Protein 4V00 (pdb70)

Nearest PDB structures (foldseek):
  4v3j-assembly1_A  TM=1.001E+00  e=3.250E-49  Ornithorhynchus anatinus
  4v3j-assembly1_A  TM=1.002E+00  e=3.948E-49  Ornithorhynchus anatinus

Organism: Ornithorhynchus anatinus (NCBI:txid9258)

InterPro domains:
  IPR008499 Leg1 [PF05612] (30-341)
  IPR008499 Leg1 [PTHR18820] (1-346)

Solvent-accessible surface area: 29065 Å² total; per-residue (Å²): 142,128,4,83,22,20,80,3,110,47,81,4,27,0,24,51,31,118,95,6,8,32,67,18,136,121,28,120,38,78,134,94,30,10,85,1,54,0,19,32,0,50,32,0,0,3,1,5,18,2,0,3,79,21,1,84,125,24,0,73,108,103,31,107,93,10,24,12,0,3,8,2,6,15,0,3,21,5,3,0,0,26,22,10,32,1,3,10,7,43,43,65,152,61,66,20,19,58,101,147,28,73,66,42,30,2,2,27,53,0,6,0,0,7,0,9,1,5,1,0,1,0,0,3,0,0,0,36,92,17,23,15,41,42,147,38,138,70,86,8,69,7,38,151,29,196,85,82,153,25,14,2,2,7,30,27,132,75,0,77,80,62,19,63,84,0,3,49,15,0,42,66,1,0,85,27,0,57,35,8,115,171,80,66,105,98,18,73,66,62,98,0,8,91,37,0,20,118,0,6,21,22,0,0,80,56,2,72,80,61,1,126,82,27,12,165,54,13,64,106,41,0,50,42,5,0,71,9,11,4,17,0,16,11,1,9,7,22,1,10,4,40,11,34,14,111,30,6,31,76,28,2,40,4,2,0,60,39,61,12,131,176,62,13,108,29,22,49,2,99,73,9,78,50,85,36,3,1,0,12,52,2,2,80,10,1,60,40,0,32,61,71,24,72,20,55,0,12,80,72,1,88,86,51,6,131,43,88,101,10,20,102,91,0,54,85,16,0,60,91,0,3,43,3,11,21,29,114,4,63,78,32,0,44,155,40,58,8,83,58,34,137,161,136,134,12,83,21,17,81,3,104,48,82,5,23,0,27,50,29,109,95,6,9,33,64,18,126,112,29,116,39,76,139,92,31,10,83,2,52,0,20,31,0,50,33,0,0,4,1,4,18,2,0,3,70,21,1,77,136,26,0,67,111,106,29,107,96,8,22,13,0,3,9,2,7,15,0,3,21,4,4,0,0,26,29,11,33,0,3,12,6,49,43,66,151,58,66,19,20,57,100,147,28,71,69,41,30,2,2,28,50,0,6,0,0,7,0,8,2,5,1,0,1,0,0,2,1,0,0,36,88,18,24,15,41,43,153,40,136,79,85,9,58,3,36,124,26,197,86,82,155,25,13,2,2,12,35,27,131,73,0,73,81,57,19,64,86,0,2,48,15,0,42,69,0,0,84,24,0,48,40,10,85,170,81,61,108,103,23,70,67,62,96,0,8,86,38,0,25,124,0,7,20,22,0,0,82,57,2,74,81,59,0,128,86,27,12,149,54,14,63,101,45,1,37,40,4,0,72,9,15,4,20,0,9,11,1,13,7,22,0,10,4,45,10,34,15,109,31,6,32,76,26,2,35,4,3,0,65,44,60,11,128,160,58,10,121,31,24,51,2,96,78,7,76,46,83,31,2,1,0,12,53,2,2,83,21,1,58,51,5,33,63,70,24,73,20,69,5,13,87,75,0,88,81,46,7,133,42,88,102,21,20,101,92,0,53,83,11,0,58,86,1,4,42,3,12,23,38,111,8,80,66,28,1,45,154,34,33,3,103,58,26,98,100,201,136

Structure (mmCIF, N/CA/C/O backbone):
data_4V00
#
_entry.id   4V00
#
_cell.length_a   57.152
_cell.length_b   59.721
_cell.length_c   63.074
_cell.angle_alpha   80.15
_cell.angle_beta   82.98
_cell.angle_gamma   89.27
#
_symmetry.space_group_name_H-M   'P 1'
#
loop_
_entity.id
_entity.type
_entity.pdbx_description
1 polymer 'MONOTREME LACTATING PROTEIN'
2 non-polymer 2-acetamido-2-deoxy-beta-D-glucopyranose
3 non-polymer GLYCEROL
4 water water
#
loop_
_atom_site.group_PDB
_atom_site.id
_atom_site.type_symbol
_atom_site.label_atom_id
_atom_site.label_alt_id
_atom_site.label_comp_id
_atom_site.label_asym_id
_atom_site.label_entity_id
_atom_site.label_seq_id
_atom_site.pdbx_PDB_ins_code
_atom_site.Cartn_x
_atom_site.Cartn_y
_atom_site.Cartn_z
_atom_site.occupancy
_atom_site.B_iso_or_equiv
_atom_site.auth_seq_id
_atom_site.auth_comp_id
_atom_site.auth_asym_id
_atom_site.auth_atom_id
_atom_site.pdbx_PDB_model_num
ATOM 1 N N . HIS A 1 18 ? -21.247 -28.180 -14.303 1.00 56.85 18 HIS A N 1
ATOM 2 C CA . HIS A 1 18 ? -21.917 -27.035 -14.987 1.00 52.46 18 HIS A CA 1
ATOM 3 C C . HIS A 1 18 ? -23.287 -26.759 -14.355 1.00 47.64 18 HIS A C 1
ATOM 4 O O . HIS A 1 18 ? -24.136 -27.644 -14.297 1.00 46.76 18 HIS A O 1
ATOM 6 N N . VAL A 1 19 ? -23.487 -25.539 -13.856 1.00 41.64 19 VAL A N 1
ATOM 7 C CA . VAL A 1 19 ? -24.794 -25.108 -13.340 1.00 37.91 19 VAL A CA 1
ATOM 8 C C . VAL A 1 19 ? -25.109 -23.707 -13.866 1.00 29.25 19 VAL A C 1
ATOM 9 O O . VAL A 1 19 ? -24.211 -22.935 -14.169 1.00 29.21 19 VAL A O 1
ATOM 13 N N . ALA A 1 20 ? -26.390 -23.390 -13.982 1.00 25.67 20 ALA A N 1
ATOM 14 C CA . ALA A 1 20 ? -26.816 -22.087 -14.481 1.00 22.20 20 ALA A CA 1
ATOM 15 C C . ALA A 1 20 ? -26.478 -20.978 -13.492 1.00 21.50 20 ALA A C 1
ATOM 16 O O . ALA A 1 20 ? -26.756 -21.124 -12.310 1.00 21.26 20 ALA A O 1
ATOM 18 N N . HIS A 1 21 ? -25.863 -19.893 -13.964 1.00 20.37 21 HIS A N 1
ATOM 19 C CA . HIS A 1 21 ? -25.664 -18.697 -13.135 1.00 20.87 21 HIS A CA 1
ATOM 20 C C . HIS A 1 21 ? -26.936 -17.835 -13.216 1.00 19.66 21 HIS A C 1
ATOM 21 O O . HIS A 1 21 ? -27.467 -17.638 -14.290 1.00 17.57 21 HIS A O 1
ATOM 28 N N . PRO A 1 22 ? -27.422 -17.321 -12.071 1.00 20.19 22 PRO A N 1
ATOM 29 C CA . PRO A 1 22 ? -28.713 -16.611 -12.053 1.00 20.74 22 PRO A CA 1
ATOM 30 C C . PRO A 1 22 ? -28.858 -15.443 -13.019 1.00 20.86 22 PRO A C 1
ATOM 31 O O . PRO A 1 22 ? -29.941 -15.268 -13.567 1.00 22.06 22 PRO A O 1
ATOM 35 N N . SER A 1 23 ? -27.800 -14.655 -13.218 1.00 20.98 23 SER A N 1
ATOM 36 C CA . SER A 1 23 ? -27.827 -13.550 -14.185 1.00 25.59 23 SER A CA 1
ATOM 37 C C . SER A 1 23 ? -26.912 -13.702 -15.408 1.00 24.60 23 SER A C 1
ATOM 38 O O . SER A 1 23 ? -27.146 -13.059 -16.423 1.00 26.49 23 SER A O 1
ATOM 41 N N . LEU A 1 24 ? -25.905 -14.565 -15.328 1.00 24.41 24 LEU A N 1
ATOM 42 C CA . LEU A 1 24 ? -24.969 -14.739 -16.451 1.00 24.52 24 LEU A CA 1
ATOM 43 C C . LEU A 1 24 ? -25.294 -15.977 -17.306 1.00 20.16 24 LEU A C 1
ATOM 44 O O . LEU A 1 24 ? -24.698 -16.165 -18.374 1.00 18.25 24 LEU A O 1
ATOM 49 N N . GLY A 1 25 ? -26.235 -16.794 -16.847 1.00 17.20 25 GLY A N 1
ATOM 50 C CA . GLY A 1 25 ? -26.629 -18.024 -17.544 1.00 17.64 25 GLY A CA 1
ATOM 51 C C . GLY A 1 25 ? -25.473 -18.985 -17.771 1.00 17.51 25 GLY A C 1
ATOM 52 O O . GLY A 1 25 ? -24.906 -19.534 -16.816 1.00 17.10 25 GLY A O 1
ATOM 53 N N . ARG A 1 26 ? -25.115 -19.212 -19.032 1.00 17.34 26 ARG A N 1
ATOM 54 C CA . ARG A 1 26 ? -23.952 -20.063 -19.326 1.00 18.72 26 ARG A CA 1
ATOM 55 C C . ARG A 1 26 ? -22.627 -19.368 -19.002 1.00 19.88 26 ARG A C 1
ATOM 56 O O . ARG A 1 26 ? -21.585 -20.029 -18.968 1.00 21.16 26 ARG A O 1
ATOM 64 N N . GLY A 1 27 ? -22.645 -18.046 -18.826 1.00 19.07 27 GLY A N 1
ATOM 65 C CA . GLY A 1 27 ? -21.422 -17.297 -18.518 1.00 21.09 27 GLY A CA 1
ATOM 66 C C . GLY A 1 27 ? -21.330 -15.907 -19.097 1.00 21.72 27 GLY A C 1
ATOM 67 O O . GLY A 1 27 ? -20.687 -15.030 -18.514 1.00 23.62 27 GLY A O 1
ATOM 68 N N . ASP A 1 28 ? -21.972 -15.705 -20.243 1.00 21.70 28 ASP A N 1
ATOM 69 C CA . ASP A 1 28 ? -21.907 -14.446 -20.995 1.00 22.02 28 ASP A CA 1
ATOM 70 C C . ASP A 1 28 ? -23.293 -13.821 -21.154 1.00 20.28 28 ASP A C 1
ATOM 71 O O . ASP A 1 28 ? -23.508 -12.994 -22.027 1.00 20.88 28 ASP A O 1
ATOM 76 N N . GLY A 1 29 ? -24.230 -14.219 -20.300 1.00 18.82 29 GLY A N 1
ATOM 77 C CA . GLY A 1 29 ? -25.582 -13.691 -20.329 1.00 18.37 29 GLY A CA 1
ATOM 78 C C . GLY A 1 29 ? -26.599 -14.548 -21.066 1.00 17.67 29 GLY A C 1
ATOM 79 O O . GLY A 1 29 ? -27.797 -14.547 -20.706 1.00 17.13 29 GLY A O 1
ATOM 80 N N . PHE A 1 30 ? -26.152 -15.298 -22.078 1.00 17.42 30 PHE A N 1
ATOM 81 C CA . PHE A 1 30 ? -27.058 -16.215 -22.758 1.00 17.09 30 PHE A CA 1
ATOM 82 C C . PHE A 1 30 ? -27.441 -17.341 -21.796 1.00 15.45 30 PHE A C 1
ATOM 83 O O . PHE A 1 30 ? -26.631 -17.739 -20.959 1.00 14.72 30 PHE A O 1
ATOM 91 N N . PRO A 1 31 ? -28.663 -17.865 -21.917 1.00 14.05 31 PRO A N 1
ATOM 92 C CA . PRO A 1 31 ? -29.108 -18.913 -21.013 1.00 13.94 31 PRO A CA 1
ATOM 93 C C . PRO A 1 31 ? -28.216 -20.149 -20.935 1.00 14.33 31 PRO A C 1
ATOM 94 O O . PRO A 1 31 ? -27.529 -20.523 -21.889 1.00 14.36 31 PRO A O 1
ATOM 98 N N . PHE A 1 32 ? -28.221 -20.759 -19.764 1.00 14.35 32 PHE A N 1
ATOM 99 C CA . PHE A 1 32 ? -27.627 -22.080 -19.580 1.00 15.63 32 PHE A CA 1
ATOM 100 C C . PHE A 1 32 ? -28.149 -23.030 -20.659 1.00 15.88 32 PHE A C 1
ATOM 101 O O . PHE A 1 32 ? -29.354 -23.072 -20.917 1.00 14.70 32 PHE A O 1
ATOM 109 N N . LEU A 1 33 ? -27.235 -23.758 -21.311 1.00 16.49 33 LEU A N 1
ATOM 110 C CA . LEU A 1 33 ? -27.562 -24.700 -22.414 1.00 18.47 33 LEU A CA 1
ATOM 111 C C . LEU A 1 33 ? -28.164 -24.068 -23.676 1.00 17.73 33 LEU A C 1
ATOM 112 O O . LEU A 1 33 ? -28.829 -24.755 -24.461 1.00 18.45 33 LEU A O 1
ATOM 117 N N . TRP A 1 34 ? -27.905 -22.778 -23.887 1.00 17.17 34 TRP A N 1
ATOM 118 C CA . TRP A 1 34 ? -28.409 -22.062 -25.052 1.00 16.94 34 TRP A CA 1
ATOM 119 C C . TRP A 1 34 ? -28.120 -22.800 -26.375 1.00 19.41 34 TRP A C 1
ATOM 120 O O . TRP A 1 34 ? -29.020 -22.971 -27.214 1.00 17.78 34 TRP A O 1
ATOM 131 N N . ASP A 1 35 ? -26.866 -23.218 -26.555 1.00 20.34 35 ASP A N 1
ATOM 132 C CA . ASP A 1 35 ? -26.472 -23.972 -27.770 1.00 23.62 35 ASP A CA 1
ATOM 133 C C . ASP A 1 35 ? -27.241 -25.271 -27.985 1.00 22.43 35 ASP A C 1
ATOM 134 O O . ASP A 1 35 ? -27.464 -25.678 -29.121 1.00 25.33 35 ASP A O 1
ATOM 139 N N A ASN A 1 36 ? -27.602 -25.933 -26.885 0.50 21.55 36 ASN A N 1
ATOM 140 N N B ASN A 1 36 ? -27.606 -25.933 -26.893 0.50 22.04 36 ASN A N 1
ATOM 141 C CA A ASN A 1 36 ? -28.343 -27.196 -26.919 0.50 21.70 36 ASN A CA 1
ATOM 142 C CA B ASN A 1 36 ? -28.338 -27.192 -26.954 0.50 22.59 36 ASN A CA 1
ATOM 143 C C A ASN A 1 36 ? -29.809 -27.060 -27.335 0.50 20.92 36 ASN A C 1
ATOM 144 C C B ASN A 1 36 ? -29.809 -27.060 -27.338 0.50 21.36 36 ASN A C 1
ATOM 145 O O A ASN A 1 36 ? -30.405 -28.027 -27.802 0.50 20.65 36 ASN A O 1
ATOM 146 O O B ASN A 1 36 ? -30.402 -28.029 -27.801 0.50 21.03 36 ASN A O 1
ATOM 155 N N . ALA A 1 37 ? -30.400 -25.881 -27.134 1.00 19.58 37 ALA A N 1
ATOM 156 C CA . ALA A 1 37 ? -31.801 -25.647 -27.483 1.00 18.60 37 ALA A CA 1
ATOM 157 C C . ALA A 1 37 ? -31.996 -25.540 -28.997 1.00 17.75 37 ALA A C 1
ATOM 158 O O . ALA A 1 37 ? -31.074 -25.202 -29.709 1.00 16.83 37 ALA A O 1
ATOM 160 N N . ALA A 1 38 ? -33.203 -25.840 -29.472 1.00 17.22 38 ALA A N 1
ATOM 161 C CA . ALA A 1 38 ? -33.512 -25.817 -30.912 1.00 17.50 38 ALA A CA 1
ATOM 162 C C . ALA A 1 38 ? -33.602 -24.396 -31.467 1.00 17.41 38 ALA A C 1
ATOM 163 O O . ALA A 1 38 ? -34.181 -23.512 -30.823 1.00 17.06 38 ALA A O 1
ATOM 165 N N . SER A 1 39 ? -33.016 -24.170 -32.644 1.00 17.27 39 SER A N 1
ATOM 166 C CA . SER A 1 39 ? -33.174 -22.893 -33.351 1.00 18.15 39 SER A CA 1
ATOM 167 C C . SER A 1 39 ? -34.427 -22.895 -34.243 1.00 17.50 39 SER A C 1
ATOM 168 O O . SER A 1 39 ? -35.040 -21.851 -34.474 1.00 18.10 39 SER A O 1
ATOM 171 N N . THR A 1 40 ? -34.784 -24.064 -34.774 1.00 18.22 40 THR A N 1
ATOM 172 C CA . THR A 1 40 ? -35.926 -24.208 -35.671 1.00 18.82 40 THR A CA 1
ATOM 173 C C . THR A 1 40 ? -36.731 -25.436 -35.294 1.00 18.11 40 THR A C 1
ATOM 174 O O . THR A 1 40 ? -36.217 -26.351 -34.639 1.00 18.09 40 THR A O 1
ATOM 178 N N . LEU A 1 41 ? -38.001 -25.441 -35.685 1.00 18.18 41 LEU A N 1
ATOM 179 C CA . LEU A 1 41 ? -38.899 -26.557 -35.386 1.00 19.03 41 LEU A CA 1
ATOM 180 C C . LEU A 1 41 ? -38.376 -27.903 -35.923 1.00 20.35 41 LEU A C 1
ATOM 181 O O . LEU A 1 41 ? -38.584 -28.930 -35.313 1.00 19.93 41 LEU A O 1
ATOM 186 N N . ASP A 1 42 ? -37.660 -27.874 -37.034 1.00 21.62 42 ASP A N 1
ATOM 187 C CA . ASP A 1 42 ? -37.104 -29.107 -37.615 1.00 24.90 42 ASP A CA 1
ATOM 188 C C . ASP A 1 42 ? -36.046 -29.770 -36.718 1.00 23.47 42 ASP A C 1
ATOM 189 O O . ASP A 1 42 ? -35.776 -30.961 -36.858 1.00 22.61 42 ASP A O 1
ATOM 194 N N . GLN A 1 43 ? -35.442 -29.017 -35.799 1.00 22.57 43 GLN A N 1
ATOM 195 C CA . GLN A 1 43 ? -34.467 -29.601 -34.880 1.00 24.82 43 GLN A CA 1
ATOM 196 C C . GLN A 1 43 ? -35.089 -30.255 -33.648 1.00 26.32 43 GLN A C 1
ATOM 197 O O . GLN A 1 43 ? -34.381 -30.852 -32.843 1.00 28.10 43 GLN A O 1
ATOM 203 N N . LEU A 1 44 ? -36.401 -30.130 -33.486 1.00 25.27 44 LEU A N 1
ATOM 204 C CA . LEU A 1 44 ? -37.090 -30.777 -32.373 1.00 25.14 44 LEU A CA 1
ATOM 205 C C . LEU A 1 44 ? -37.369 -32.224 -32.705 1.00 26.23 44 LEU A C 1
ATOM 206 O O . LEU A 1 44 ? -37.410 -32.589 -33.864 1.00 23.88 44 LEU A O 1
ATOM 211 N N . ASN A 1 45 ? -37.525 -33.042 -31.669 1.00 28.94 45 ASN A N 1
ATOM 212 C CA . ASN A 1 45 ? -37.946 -34.427 -31.825 1.00 33.41 45 ASN A CA 1
ATOM 213 C C . ASN A 1 45 ? -39.375 -34.506 -32.299 1.00 33.74 45 ASN A C 1
ATOM 214 O O . ASN A 1 45 ? -40.180 -33.612 -32.036 1.00 32.48 45 ASN A O 1
ATOM 219 N N . GLY A 1 46 ? -39.694 -35.599 -32.977 1.00 33.55 46 GLY A N 1
ATOM 220 C CA . GLY A 1 46 ? -41.059 -35.850 -33.406 1.00 34.27 46 GLY A CA 1
ATOM 221 C C . GLY A 1 46 ? -41.159 -36.984 -34.412 1.00 35.73 46 GLY A C 1
ATOM 222 O O . GLY A 1 46 ? -40.355 -37.904 -34.398 1.00 38.78 46 GLY A O 1
ATOM 223 N N . THR A 1 47 ? -42.156 -36.898 -35.281 1.00 34.47 47 THR A N 1
ATOM 224 C CA . THR A 1 47 ? -42.405 -37.886 -36.328 1.00 37.76 47 THR A CA 1
ATOM 225 C C . THR A 1 47 ? -42.751 -37.132 -37.614 1.00 39.42 47 THR A C 1
ATOM 226 O O . THR A 1 47 ? -42.606 -35.896 -37.678 1.00 36.74 47 THR A O 1
ATOM 230 N N A ASP A 1 48 ? -43.195 -37.868 -38.631 0.50 40.86 48 ASP A N 1
ATOM 231 N N B ASP A 1 48 ? -43.195 -37.870 -38.633 0.50 38.90 48 ASP A N 1
ATOM 232 C CA A ASP A 1 48 ? -43.680 -37.269 -39.870 0.50 42.52 48 ASP A CA 1
ATOM 233 C CA B ASP A 1 48 ? -43.636 -37.257 -39.882 0.50 39.10 48 ASP A CA 1
ATOM 234 C C A ASP A 1 48 ? -44.836 -36.300 -39.689 0.50 40.73 48 ASP A C 1
ATOM 235 C C B ASP A 1 48 ? -44.838 -36.314 -39.703 0.50 39.01 48 ASP A C 1
ATOM 236 O O A ASP A 1 48 ? -45.002 -35.376 -40.484 0.50 41.89 48 ASP A O 1
ATOM 237 O O B ASP A 1 48 ? -45.006 -35.388 -40.495 0.50 40.33 48 ASP A O 1
ATOM 246 N N . THR A 1 49 ? -45.649 -36.536 -38.664 1.00 39.03 49 THR A N 1
ATOM 247 C CA . THR A 1 49 ? -46.849 -35.730 -38.422 1.00 36.69 49 THR A CA 1
ATOM 248 C C . THR A 1 49 ? -46.863 -34.971 -37.085 1.00 32.87 49 THR A C 1
ATOM 249 O O . THR A 1 49 ? -47.815 -34.242 -36.824 1.00 30.76 49 THR A O 1
ATOM 253 N N . THR A 1 50 ? -45.826 -35.119 -36.260 1.00 31.97 50 THR A N 1
ATOM 254 C CA . THR A 1 50 ? -45.813 -34.502 -34.921 1.00 30.50 50 THR A CA 1
ATOM 255 C C . THR A 1 50 ? -44.493 -33.828 -34.542 1.00 30.81 50 THR A C 1
ATOM 256 O O . THR A 1 50 ? -43.417 -34.168 -35.052 1.00 32.92 50 THR A O 1
ATOM 260 N N . ILE A 1 51 ? -44.604 -32.861 -33.636 1.00 27.77 51 ILE A N 1
ATOM 261 C CA . ILE A 1 51 ? -43.463 -32.225 -32.981 1.00 27.09 51 ILE A CA 1
ATOM 262 C C . ILE A 1 51 ? -43.706 -32.410 -31.486 1.00 26.79 51 ILE A C 1
ATOM 263 O O . ILE A 1 51 ? -44.778 -32.078 -30.980 1.00 26.15 51 ILE A O 1
ATOM 268 N N . ILE A 1 52 ? -42.722 -32.977 -30.800 1.00 25.72 52 ILE A N 1
ATOM 269 C CA . ILE A 1 52 ? -42.858 -33.315 -29.395 1.00 26.35 52 ILE A CA 1
ATOM 270 C C . ILE A 1 52 ? -42.166 -32.255 -28.546 1.00 24.77 52 ILE A C 1
ATOM 271 O O . ILE A 1 52 ? -40.985 -31.940 -28.780 1.00 23.72 52 ILE A O 1
ATOM 276 N N . LEU A 1 53 ? -42.898 -31.691 -27.579 1.00 23.20 53 LEU A N 1
ATOM 277 C CA . LEU A 1 53 ? -42.314 -30.747 -26.608 1.00 22.08 53 LEU A CA 1
ATOM 278 C C . LEU A 1 53 ? -42.790 -31.070 -25.193 1.00 20.59 53 LEU A C 1
ATOM 279 O O . LEU A 1 53 ? -43.972 -31.300 -24.971 1.00 21.88 53 LEU A O 1
ATOM 284 N N . ASN A 1 54 ? -41.858 -31.093 -24.244 1.00 19.42 54 ASN A N 1
ATOM 285 C CA . ASN A 1 54 ? -42.170 -31.303 -22.834 1.00 18.45 54 ASN A CA 1
ATOM 286 C C . ASN A 1 54 ? -42.079 -29.951 -22.126 1.00 17.56 54 ASN A C 1
ATOM 287 O O . ASN A 1 54 ? -40.984 -29.493 -21.816 1.00 16.33 54 ASN A O 1
ATOM 292 N N . GLY A 1 55 ? -43.237 -29.350 -21.864 1.00 16.92 55 GLY A N 1
ATOM 293 C CA . GLY A 1 55 ? -43.342 -28.059 -21.198 1.00 17.38 55 GLY A CA 1
ATOM 294 C C . GLY A 1 55 ? -42.847 -28.068 -19.758 1.00 16.84 55 GLY A C 1
ATOM 295 O O . GLY A 1 55 ? -42.686 -26.984 -19.151 1.00 16.89 55 GLY A O 1
ATOM 296 N N . PHE A 1 56 ? -42.612 -29.266 -19.220 1.00 16.69 56 PHE A N 1
ATOM 297 C CA . PHE A 1 56 ? -42.048 -29.435 -17.882 1.00 17.34 56 PHE A CA 1
ATOM 298 C C . PHE A 1 56 ? -40.567 -29.786 -17.908 1.00 16.50 56 PHE A C 1
ATOM 299 O O . PHE A 1 56 ? -40.020 -30.316 -16.930 1.00 16.02 56 PHE A O 1
ATOM 307 N N . ASN A 1 57 ? -39.907 -29.458 -19.022 1.00 15.70 57 ASN A N 1
ATOM 308 C CA . ASN A 1 57 ? -38.476 -29.655 -19.158 1.00 15.90 57 ASN A CA 1
ATOM 309 C C . ASN A 1 57 ? -37.795 -28.338 -19.535 1.00 15.54 57 ASN A C 1
ATOM 310 O O . ASN A 1 57 ? -38.259 -27.640 -20.448 1.00 15.24 57 ASN A O 1
ATOM 315 N N . TYR A 1 58 ? -36.705 -28.003 -18.846 1.00 14.56 58 TYR A N 1
ATOM 316 C CA . TYR A 1 58 ? -36.021 -26.733 -19.077 1.00 14.34 58 TYR A CA 1
ATOM 317 C C . TYR A 1 58 ? -35.584 -26.520 -20.538 1.00 14.44 58 TYR A C 1
ATOM 318 O O . TYR A 1 58 ? -35.819 -25.442 -21.113 1.00 13.93 58 TYR A O 1
ATOM 327 N N A LEU A 1 59 ? -34.967 -27.534 -21.138 0.70 15.33 59 LEU A N 1
ATOM 328 N N B LEU A 1 59 ? -34.968 -27.538 -21.132 0.30 15.24 59 LEU A N 1
ATOM 329 C CA A LEU A 1 59 ? -34.447 -27.402 -22.500 0.70 15.77 59 LEU A CA 1
ATOM 330 C CA B LEU A 1 59 ? -34.464 -27.441 -22.502 0.30 15.66 59 LEU A CA 1
ATOM 331 C C A LEU A 1 59 ? -35.568 -27.192 -23.532 0.70 15.72 59 LEU A C 1
ATOM 332 C C B LEU A 1 59 ? -35.570 -27.191 -23.527 0.30 15.51 59 LEU A C 1
ATOM 333 O O A LEU A 1 59 ? -35.417 -26.376 -24.446 0.70 15.79 59 LEU A O 1
ATOM 334 O O B LEU A 1 59 ? -35.409 -26.367 -24.432 0.30 15.34 59 LEU A O 1
ATOM 343 N N . ASP A 1 60 ? -36.684 -27.907 -23.391 1.00 15.56 60 ASP A N 1
ATOM 344 C CA . ASP A 1 60 ? -37.816 -27.735 -24.306 1.00 16.04 60 ASP A CA 1
ATOM 345 C C . ASP A 1 60 ? -38.473 -26.370 -24.097 1.00 14.58 60 ASP A C 1
ATOM 346 O O . ASP A 1 60 ? -38.861 -25.715 -25.062 1.00 13.94 60 ASP A O 1
ATOM 351 N N . ARG A 1 61 ? -38.597 -25.926 -22.845 1.00 13.46 61 ARG A N 1
ATOM 352 C CA . ARG A 1 61 ? -39.055 -24.547 -22.602 1.00 13.04 61 ARG A CA 1
ATOM 353 C C . ARG A 1 61 ? -38.095 -23.518 -23.230 1.00 12.44 61 ARG A C 1
ATOM 354 O O . ARG A 1 61 ? -38.535 -22.540 -23.853 1.00 12.60 61 ARG A O 1
ATOM 362 N N . LEU A 1 62 ? -36.792 -23.747 -23.103 1.00 12.44 62 LEU A N 1
ATOM 363 C CA . LEU A 1 62 ? -35.820 -22.847 -23.698 1.00 12.71 62 LEU A CA 1
ATOM 364 C C . LEU A 1 62 ? -35.982 -22.849 -25.223 1.00 13.18 62 LEU A C 1
ATOM 365 O O . LEU A 1 62 ? -35.912 -21.792 -25.826 1.00 12.77 62 LEU A O 1
ATOM 370 N N . SER A 1 63 ? -36.221 -24.022 -25.831 1.00 12.80 63 SER A N 1
ATOM 371 C CA . SER A 1 63 ? -36.528 -24.103 -27.259 1.00 13.84 63 SER A CA 1
ATOM 372 C C . SER A 1 63 ? -37.787 -23.345 -27.684 1.00 13.69 63 SER A C 1
ATOM 373 O O . SER A 1 63 ? -37.816 -22.756 -28.764 1.00 14.13 63 SER A O 1
ATOM 376 N N . MET A 1 64 ? -38.802 -23.307 -26.825 1.00 13.60 64 MET A N 1
ATOM 377 C CA . MET A 1 64 ? -39.990 -22.492 -27.096 1.00 14.03 64 MET A CA 1
ATOM 378 C C . MET A 1 64 ? -39.661 -21.008 -27.241 1.00 14.00 64 MET A C 1
ATOM 379 O O . MET A 1 64 ? -40.296 -20.309 -28.030 1.00 15.29 64 MET A O 1
ATOM 384 N N . PHE A 1 65 ? -38.687 -20.521 -26.481 1.00 12.97 65 PHE A N 1
ATOM 385 C CA . PHE A 1 65 ? -38.226 -19.140 -26.613 1.00 12.37 65 PHE A CA 1
ATOM 386 C C . PHE A 1 65 ? -37.249 -18.974 -27.787 1.00 11.95 65 PHE A C 1
ATOM 387 O O . PHE A 1 65 ? -37.390 -18.049 -28.579 1.00 11.44 65 PHE A O 1
ATOM 395 N N . LYS A 1 66 ? -36.278 -19.894 -27.912 1.00 12.40 66 LYS A N 1
ATOM 396 C CA . LYS A 1 66 ? -35.186 -19.768 -28.911 1.00 12.53 66 LYS A CA 1
ATOM 397 C C . LYS A 1 66 ? -35.717 -19.836 -30.336 1.00 12.58 66 LYS A C 1
ATOM 398 O O . LYS A 1 66 ? -35.279 -19.071 -31.209 1.00 13.21 66 LYS A O 1
ATOM 404 N N . THR A 1 67 ? -36.679 -20.724 -30.577 1.00 12.72 67 THR A N 1
ATOM 405 C CA . THR A 1 67 ? -37.296 -20.825 -31.921 1.00 12.87 67 THR A CA 1
ATOM 406 C C . THR A 1 67 ? -37.999 -19.523 -32.317 1.00 13.18 67 THR A C 1
ATOM 407 O O . THR A 1 67 ? -37.964 -19.118 -33.486 1.00 12.74 67 THR A O 1
ATOM 411 N N . VAL A 1 68 ? -38.636 -18.863 -31.352 1.00 12.99 68 VAL A N 1
ATOM 412 C CA . VAL A 1 68 ? -39.312 -17.571 -31.630 1.00 12.64 68 VAL A CA 1
ATOM 413 C C . VAL A 1 68 ? -38.282 -16.441 -31.816 1.00 12.08 68 VAL A C 1
ATOM 414 O O . VAL A 1 68 ? -38.409 -15.622 -32.754 1.00 12.32 68 VAL A O 1
ATOM 418 N N . LEU A 1 69 ? -37.246 -16.429 -30.983 1.00 11.46 69 LEU A N 1
ATOM 419 C CA . LEU A 1 69 ? -36.133 -15.495 -31.144 1.00 11.78 69 LEU A CA 1
ATOM 420 C C . LEU A 1 69 ? -35.528 -15.606 -32.538 1.00 13.51 69 LEU A C 1
ATOM 421 O O . LEU A 1 69 ? -35.286 -14.596 -33.203 1.00 13.95 69 LEU A O 1
ATOM 426 N N . GLU A 1 70 ? -35.283 -16.836 -32.977 1.00 14.61 70 GLU A N 1
ATOM 427 C CA . GLU A 1 70 ? -34.709 -17.067 -34.318 1.00 17.01 70 GLU A CA 1
ATOM 428 C C . GLU A 1 70 ? -35.681 -16.652 -35.418 1.00 16.53 70 GLU A C 1
ATOM 429 O O . GLU A 1 70 ? -35.283 -15.987 -36.401 1.00 16.52 70 GLU A O 1
ATOM 435 N N . GLY A 1 71 ? -36.932 -17.078 -35.287 1.00 15.07 71 GLY A N 1
ATOM 436 C CA . GLY A 1 71 ? -37.966 -16.757 -36.258 1.00 16.49 71 GLY A CA 1
ATOM 437 C C . GLY A 1 71 ? -38.316 -15.277 -36.370 1.00 16.35 71 GLY A C 1
ATOM 438 O O . GLY A 1 71 ? -38.866 -14.850 -37.390 1.00 15.79 71 GLY A O 1
ATOM 439 N N . THR A 1 72 ? -37.976 -14.487 -35.340 1.00 14.18 72 THR A N 1
ATOM 440 C CA . THR A 1 72 ? -38.204 -13.035 -35.357 1.00 14.05 72 THR A CA 1
ATOM 441 C C . THR A 1 72 ? -36.922 -12.212 -35.458 1.00 14.08 72 THR A C 1
ATOM 442 O O . THR A 1 72 ? -36.974 -10.976 -35.479 1.00 14.47 72 THR A O 1
ATOM 446 N N . ARG A 1 73 ? -35.774 -12.872 -35.555 1.00 15.50 73 ARG A N 1
ATOM 447 C CA . ARG A 1 73 ? -34.493 -12.175 -35.685 1.00 15.62 73 ARG A CA 1
ATOM 448 C C . ARG A 1 73 ? -34.507 -11.161 -36.837 1.00 15.75 73 ARG A C 1
ATOM 449 O O . ARG A 1 73 ? -33.962 -10.053 -36.704 1.00 15.82 73 ARG A O 1
ATOM 457 N N . LYS A 1 74 ? -35.114 -11.527 -37.963 1.00 16.28 74 LYS A N 1
ATOM 458 C CA . LYS A 1 74 ? -35.079 -10.655 -39.139 1.00 17.10 74 LYS A CA 1
ATOM 459 C C . LYS A 1 74 ? -35.690 -9.270 -38.886 1.00 16.88 74 LYS A C 1
ATOM 460 O O . LYS A 1 74 ? -35.312 -8.298 -39.546 1.00 17.44 74 LYS A O 1
ATOM 466 N N . TYR A 1 75 ? -36.631 -9.172 -37.957 1.00 15.90 75 TYR A N 1
ATOM 467 C CA . TYR A 1 75 ? -37.248 -7.877 -37.648 1.00 15.94 75 TYR A CA 1
ATOM 468 C C . TYR A 1 75 ? -36.356 -6.936 -36.817 1.00 16.22 75 TYR A C 1
ATOM 469 O O . TYR A 1 75 ? -36.578 -5.716 -36.829 1.00 16.58 75 TYR A O 1
ATOM 478 N N . PHE A 1 76 ? -35.364 -7.486 -36.113 1.00 15.16 76 PHE A N 1
ATOM 479 C CA . PHE A 1 76 ? -34.523 -6.724 -35.185 1.00 15.15 76 PHE A CA 1
ATOM 480 C C . PHE A 1 76 ? -33.027 -6.740 -35.536 1.00 16.33 76 PHE A C 1
ATOM 481 O O . PHE A 1 76 ? -32.198 -6.178 -34.803 1.00 16.13 76 PHE A O 1
ATOM 489 N N . ASP A 1 77 ? -32.670 -7.398 -36.651 1.00 18.54 77 ASP A N 1
ATOM 490 C CA . ASP A 1 77 ? -31.265 -7.724 -36.950 1.00 19.46 77 ASP A CA 1
ATOM 491 C C . ASP A 1 77 ? -30.360 -6.506 -37.094 1.00 20.03 77 ASP A C 1
ATOM 492 O O . ASP A 1 77 ? -29.214 -6.520 -36.612 1.00 21.47 77 ASP A O 1
ATOM 497 N N . SER A 1 78 ? -30.861 -5.452 -37.740 1.00 19.61 78 SER A N 1
ATOM 498 C CA . SER A 1 78 ? -30.030 -4.301 -38.022 1.00 21.08 78 SER A CA 1
ATOM 499 C C . SER A 1 78 ? -29.659 -3.498 -36.770 1.00 20.36 78 SER A C 1
ATOM 500 O O . SER A 1 78 ? -28.688 -2.753 -36.797 1.00 22.05 78 SER A O 1
ATOM 503 N N . PHE A 1 79 ? -30.420 -3.636 -35.690 1.00 19.15 79 PHE A N 1
ATOM 504 C CA . PHE A 1 79 ? -30.290 -2.706 -34.542 1.00 19.16 79 PHE A CA 1
ATOM 505 C C . PHE A 1 79 ? -29.084 -2.965 -33.652 1.00 21.58 79 PHE A C 1
ATOM 506 O O . PHE A 1 79 ? -28.557 -2.044 -33.022 1.00 22.64 79 PHE A O 1
ATOM 514 N N . ALA A 1 80 ? -28.677 -4.228 -33.574 1.00 20.94 80 ALA A N 1
ATOM 515 C CA . ALA A 1 80 ? -27.583 -4.633 -32.715 1.00 21.87 80 ALA A CA 1
ATOM 516 C C . ALA A 1 80 ? -27.141 -6.027 -33.140 1.00 22.58 80 ALA A C 1
ATOM 517 O O . ALA A 1 80 ? -27.912 -6.763 -33.764 1.00 21.14 80 ALA A O 1
ATOM 519 N N . PRO A 1 81 ? -25.900 -6.414 -32.798 1.00 24.97 81 PRO A N 1
ATOM 520 C CA . PRO A 1 81 ? -25.473 -7.757 -33.183 1.00 23.18 81 PRO A CA 1
ATOM 521 C C . PRO A 1 81 ? -26.142 -8.868 -32.378 1.00 19.93 81 PRO A C 1
ATOM 522 O O . PRO A 1 81 ? -26.725 -8.620 -31.306 1.00 19.31 81 PRO A O 1
ATOM 526 N N A ASN A 1 82 ? -26.053 -10.091 -32.903 0.50 19.01 82 ASN A N 1
ATOM 527 N N B ASN A 1 82 ? -26.079 -10.080 -32.923 0.50 19.32 82 ASN A N 1
ATOM 528 C CA A ASN A 1 82 ? -26.468 -11.306 -32.201 0.50 18.56 82 ASN A CA 1
ATOM 529 C CA B ASN A 1 82 ? -26.485 -11.290 -32.226 0.50 19.11 82 ASN A CA 1
ATOM 530 C C A ASN A 1 82 ? -27.935 -11.329 -31.775 0.50 16.58 82 ASN A C 1
ATOM 531 C C B ASN A 1 82 ? -27.936 -11.321 -31.772 0.50 16.84 82 ASN A C 1
ATOM 532 O O A ASN A 1 82 ? -28.245 -11.943 -30.748 0.50 15.56 82 ASN A O 1
ATOM 533 O O B ASN A 1 82 ? -28.239 -11.939 -30.744 0.50 15.75 82 ASN A O 1
ATOM 542 N N . ASN A 1 83 ? -28.818 -10.627 -32.496 1.00 15.30 83 ASN A N 1
ATOM 543 C CA . ASN A 1 83 ? -30.259 -10.584 -32.141 1.00 14.47 83 ASN A CA 1
ATOM 544 C C . ASN A 1 83 ? -30.521 -9.962 -30.736 1.00 14.00 83 ASN A C 1
ATOM 545 O O . ASN A 1 83 ? -31.583 -10.155 -30.156 1.00 12.99 83 ASN A O 1
ATOM 550 N N . THR A 1 84 ? -29.568 -9.185 -30.218 1.00 14.33 84 THR A N 1
ATOM 551 C CA . THR A 1 84 ? -29.709 -8.643 -28.855 1.00 13.88 84 THR A CA 1
ATOM 552 C C . THR A 1 84 ? -30.771 -7.536 -28.713 1.00 13.74 84 THR A C 1
ATOM 553 O O . THR A 1 84 ? -31.244 -7.281 -27.598 1.00 12.77 84 THR A O 1
ATOM 557 N N . ALA A 1 85 ? -31.171 -6.901 -29.819 1.00 13.24 85 ALA A N 1
ATOM 558 C CA . ALA A 1 85 ? -32.242 -5.895 -29.780 1.00 13.63 85 ALA A CA 1
ATOM 559 C C . ALA A 1 85 ? -33.655 -6.502 -29.707 1.00 12.89 85 ALA A C 1
ATOM 560 O O . ALA A 1 85 ? -34.626 -5.789 -29.491 1.00 13.67 85 ALA A O 1
ATOM 562 N N . ASN A 1 86 ? -33.756 -7.812 -29.899 1.00 13.21 86 ASN A N 1
ATOM 563 C CA . ASN A 1 86 ? -35.024 -8.505 -29.900 1.00 12.72 86 ASN A CA 1
ATOM 564 C C . ASN A 1 86 ? -35.694 -8.385 -28.541 1.00 12.19 86 ASN A C 1
ATOM 565 O O . ASN A 1 86 ? -35.078 -8.689 -27.514 1.00 12.72 86 ASN A O 1
ATOM 570 N N . ILE A 1 87 ? -36.963 -7.993 -28.547 1.00 11.37 87 ILE A N 1
ATOM 571 C CA . ILE A 1 87 ? -37.693 -7.772 -27.274 1.00 11.59 87 ILE A CA 1
ATOM 572 C C . ILE A 1 87 ? -38.266 -9.064 -26.689 1.00 11.42 87 ILE A C 1
ATOM 573 O O . ILE A 1 87 ? -38.892 -9.049 -25.634 1.00 11.37 87 ILE A O 1
ATOM 578 N N . TYR A 1 88 ? -38.016 -10.198 -27.355 1.00 11.19 88 TYR A N 1
ATOM 579 C CA . TYR A 1 88 ? -38.441 -11.488 -26.824 1.00 11.74 88 TYR A CA 1
ATOM 580 C C . TYR A 1 88 ? -37.482 -12.051 -25.768 1.00 11.51 88 TYR A C 1
ATOM 581 O O . TYR A 1 88 ? -37.735 -13.117 -25.204 1.00 11.23 88 TYR A O 1
ATOM 590 N N . TRP A 1 89 ? -36.373 -11.363 -25.507 1.00 11.63 89 TRP A N 1
ATOM 591 C CA . TRP A 1 89 ? -35.399 -11.863 -24.529 1.00 11.47 89 TRP A CA 1
ATOM 592 C C . TRP A 1 89 ? -35.927 -11.922 -23.090 1.00 11.80 89 TRP A C 1
ATOM 593 O O . TRP A 1 89 ? -35.454 -12.718 -22.306 1.00 11.13 89 TRP A O 1
ATOM 604 N N . GLY A 1 90 ? -36.876 -11.046 -22.747 1.00 12.05 90 GLY A N 1
ATOM 605 C CA . GLY A 1 90 ? -37.314 -10.898 -21.365 1.00 12.80 90 GLY A CA 1
ATOM 606 C C . GLY A 1 90 ? -37.571 -12.198 -20.622 1.00 13.39 90 GLY A C 1
ATOM 607 O O . GLY A 1 90 ? -36.876 -12.523 -19.651 1.00 13.06 90 GLY A O 1
ATOM 608 N N A PHE A 1 91 ? -38.583 -12.943 -21.066 0.50 13.00 91 PHE A N 1
ATOM 609 N N B PHE A 1 91 ? -38.565 -12.958 -21.065 0.50 13.84 91 PHE A N 1
ATOM 610 C CA A PHE A 1 91 ? -38.972 -14.172 -20.381 0.50 13.05 91 PHE A CA 1
ATOM 611 C CA B PHE A 1 91 ? -38.919 -14.166 -20.336 0.50 14.58 91 PHE A CA 1
ATOM 612 C C A PHE A 1 91 ? -37.983 -15.307 -20.673 0.50 12.80 91 PHE A C 1
ATOM 613 C C B PHE A 1 91 ? -37.956 -15.306 -20.657 0.50 13.56 91 PHE A C 1
ATOM 614 O O A PHE A 1 91 ? -37.906 -16.256 -19.902 0.50 12.65 91 PHE A O 1
ATOM 615 O O B PHE A 1 91 ? -37.866 -16.254 -19.888 0.50 13.25 91 PHE A O 1
ATOM 630 N N . THR A 1 92 ? -37.202 -15.185 -21.753 1.00 12.32 92 THR A N 1
ATOM 631 C CA . THR A 1 92 ? -36.126 -16.132 -22.043 1.00 12.46 92 THR A CA 1
ATOM 632 C C . THR A 1 92 ? -35.038 -16.094 -20.930 1.00 12.24 92 THR A C 1
ATOM 633 O O . THR A 1 92 ? -34.649 -17.130 -20.383 1.00 12.48 92 THR A O 1
ATOM 637 N N . ILE A 1 93 ? -34.578 -14.888 -20.597 1.00 11.73 93 ILE A N 1
ATOM 638 C CA . ILE A 1 93 ? -33.603 -14.678 -19.529 1.00 12.07 93 ILE A CA 1
ATOM 639 C C . ILE A 1 93 ? -34.195 -15.095 -18.176 1.00 12.06 93 ILE A C 1
ATOM 640 O O . ILE A 1 93 ? -33.520 -15.716 -17.343 1.00 12.60 93 ILE A O 1
ATOM 645 N N . TYR A 1 94 ? -35.465 -14.778 -17.938 1.00 12.96 94 TYR A N 1
ATOM 646 C CA . TYR A 1 94 ? -36.112 -15.204 -16.676 1.00 14.31 94 TYR A CA 1
ATOM 647 C C . TYR A 1 94 ? -36.254 -16.707 -16.524 1.00 12.72 94 TYR A C 1
ATOM 648 O O . TYR A 1 94 ? -36.233 -17.196 -15.407 1.00 11.85 94 TYR A O 1
ATOM 657 N N . LEU A 1 95 ? -36.392 -17.455 -17.618 1.00 12.24 95 LEU A N 1
ATOM 658 C CA . LEU A 1 95 ? -36.363 -18.925 -17.518 1.00 12.18 95 LEU A CA 1
ATOM 659 C C . LEU A 1 95 ? -35.034 -19.438 -16.941 1.00 11.68 95 LEU A C 1
ATOM 660 O O . LEU A 1 95 ? -35.018 -20.334 -16.072 1.00 10.95 95 LEU A O 1
ATOM 665 N N . ASN A 1 96 ? -33.920 -18.911 -17.437 1.00 11.49 96 ASN A N 1
ATOM 666 C CA . ASN A 1 96 ? -32.632 -19.234 -16.849 1.00 11.62 96 ASN A CA 1
ATOM 667 C C . ASN A 1 96 ? -32.589 -18.909 -15.339 1.00 11.48 96 ASN A C 1
ATOM 668 O O . ASN A 1 96 ? -32.153 -19.729 -14.511 1.00 11.56 96 ASN A O 1
ATOM 673 N N . TRP A 1 97 ? -33.092 -17.738 -14.981 1.00 11.47 97 TRP A N 1
ATOM 674 C CA . TRP A 1 97 ? -33.046 -17.298 -13.574 1.00 12.05 97 TRP A CA 1
ATOM 675 C C . TRP A 1 97 ? -33.868 -18.198 -12.657 1.00 11.78 97 TRP A C 1
ATOM 676 O O . TRP A 1 97 ? -33.414 -18.520 -11.541 1.00 12.88 97 TRP A O 1
ATOM 687 N N . ILE A 1 98 ? -35.054 -18.627 -13.089 1.00 12.43 98 ILE A N 1
ATOM 688 C CA . ILE A 1 98 ? -35.854 -19.496 -12.209 1.00 13.30 98 ILE A CA 1
ATOM 689 C C . ILE A 1 98 ? -35.195 -20.849 -12.034 1.00 13.24 98 ILE A C 1
ATOM 690 O O . ILE A 1 98 ? -35.216 -21.407 -10.931 1.00 13.43 98 ILE A O 1
ATOM 695 N N . LEU A 1 99 ? -34.578 -21.368 -13.103 1.00 13.29 99 LEU A N 1
ATOM 696 C CA . LEU A 1 99 ? -33.799 -22.603 -12.986 1.00 13.61 99 LEU A CA 1
ATOM 697 C C . LEU A 1 99 ? -32.621 -22.415 -12.033 1.00 13.59 99 LEU A C 1
ATOM 698 O O . LEU A 1 99 ? -32.399 -23.214 -11.102 1.00 13.88 99 LEU A O 1
ATOM 703 N N . ALA A 1 100 ? -31.845 -21.368 -12.283 1.00 13.83 100 ALA A N 1
ATOM 704 C CA . ALA A 1 100 ? -30.576 -21.138 -11.592 1.00 14.05 100 ALA A CA 1
ATOM 705 C C . ALA A 1 100 ? -30.763 -20.912 -10.084 1.00 15.43 100 ALA A C 1
ATOM 706 O O . ALA A 1 100 ? -29.869 -21.219 -9.282 1.00 15.70 100 ALA A O 1
ATOM 708 N N . THR A 1 101 ? -31.909 -20.359 -9.699 1.00 14.45 101 THR A N 1
ATOM 709 C CA . THR A 1 101 ? -32.161 -20.042 -8.281 1.00 14.98 101 THR A CA 1
ATOM 710 C C . THR A 1 101 ? -33.014 -21.098 -7.572 1.00 16.27 101 THR A C 1
ATOM 711 O O . THR A 1 101 ? -33.433 -20.897 -6.424 1.00 16.99 101 THR A O 1
ATOM 715 N N . GLY A 1 102 ? -33.256 -22.224 -8.235 1.00 16.49 102 GLY A N 1
ATOM 716 C CA . GLY A 1 102 ? -34.033 -23.330 -7.647 1.00 17.02 102 GLY A CA 1
ATOM 717 C C . GLY A 1 102 ? -35.535 -23.117 -7.641 1.00 17.02 102 GLY A C 1
ATOM 718 O O . GLY A 1 102 ? -36.290 -23.948 -7.099 1.00 18.85 102 GLY A O 1
ATOM 719 N N . ARG A 1 103 ? -35.999 -22.024 -8.241 1.00 15.21 103 ARG A N 1
ATOM 720 C CA . ARG A 1 103 ? -37.413 -21.674 -8.161 1.00 14.41 103 ARG A CA 1
ATOM 721 C C . ARG A 1 103 ? -38.334 -22.501 -9.072 1.00 15.65 103 ARG A C 1
ATOM 722 O O . ARG A 1 103 ? -39.552 -22.451 -8.920 1.00 16.22 103 ARG A O 1
ATOM 730 N N . SER A 1 104 ? -37.768 -23.276 -10.007 1.00 17.01 104 SER A N 1
ATOM 731 C CA . SER A 1 104 ? -38.579 -24.155 -10.855 1.00 17.45 104 SER A CA 1
ATOM 732 C C . SER A 1 104 ? -38.729 -25.571 -10.277 1.00 18.93 104 SER A C 1
ATOM 733 O O . SER A 1 104 ? -39.503 -26.379 -10.802 1.00 19.27 104 SER A O 1
ATOM 736 N N . ALA A 1 105 ? -38.005 -25.869 -9.198 1.00 18.36 105 ALA A N 1
ATOM 737 C CA . ALA A 1 105 ? -38.036 -27.196 -8.593 1.00 20.41 105 ALA A CA 1
ATOM 738 C C . ALA A 1 105 ? -39.285 -27.385 -7.717 1.00 20.15 105 ALA A C 1
ATOM 739 O O . ALA A 1 105 ? -39.994 -26.422 -7.422 1.00 19.66 105 ALA A O 1
ATOM 741 N N . ASP A 1 106 ? -39.548 -28.630 -7.337 1.00 20.40 106 ASP A N 1
ATOM 742 C CA . ASP A 1 106 ? -40.680 -28.955 -6.464 1.00 21.29 106 ASP A CA 1
ATOM 743 C C . ASP A 1 106 ? -40.378 -28.481 -5.041 1.00 22.29 106 ASP A C 1
ATOM 744 O O . ASP A 1 106 ? -39.427 -28.960 -4.437 1.00 23.62 106 ASP A O 1
ATOM 749 N N . PRO A 1 107 ? -41.175 -27.537 -4.506 1.00 22.38 107 PRO A N 1
ATOM 750 C CA . PRO A 1 107 ? -40.927 -26.988 -3.169 1.00 23.07 107 PRO A CA 1
ATOM 751 C C . PRO A 1 107 ? -41.567 -27.781 -2.033 1.00 25.58 107 PRO A C 1
ATOM 752 O O . PRO A 1 107 ? -41.283 -27.510 -0.871 1.00 27.60 107 PRO A O 1
ATOM 756 N N . THR A 1 108 ? -42.392 -28.768 -2.370 1.00 26.09 108 THR A N 1
ATOM 757 C CA . THR A 1 108 ? -43.165 -29.510 -1.382 1.00 27.66 108 THR A CA 1
ATOM 758 C C . THR A 1 108 ? -42.410 -30.641 -0.720 1.00 31.33 108 THR A C 1
ATOM 759 O O . THR A 1 108 ? -42.819 -31.102 0.334 1.00 30.46 108 THR A O 1
ATOM 763 N N . GLY A 1 109 ? -41.339 -31.118 -1.348 1.00 31.97 109 GLY A N 1
ATOM 764 C CA . GLY A 1 109 ? -40.632 -32.293 -0.853 1.00 34.30 109 GLY A CA 1
ATOM 765 C C . GLY A 1 109 ? -41.254 -33.611 -1.275 1.00 36.66 109 GLY A C 1
ATOM 766 O O . GLY A 1 109 ? -40.748 -34.675 -0.917 1.00 40.32 109 GLY A O 1
ATOM 767 N N . HIS A 1 110 ? -42.345 -33.564 -2.036 1.00 34.58 110 HIS A N 1
ATOM 768 C CA . HIS A 1 110 ? -43.032 -34.781 -2.438 1.00 35.40 110 HIS A CA 1
ATOM 769 C C . HIS A 1 110 ? -42.357 -35.489 -3.602 1.00 33.61 110 HIS A C 1
ATOM 770 O O . HIS A 1 110 ? -42.493 -36.697 -3.739 1.00 34.81 110 HIS A O 1
ATOM 777 N N . THR A 1 111 ? -41.665 -34.742 -4.462 1.00 30.24 111 THR A N 1
ATOM 778 C CA . THR A 1 111 ? -40.939 -35.334 -5.579 1.00 27.54 111 THR A CA 1
ATOM 779 C C . THR A 1 111 ? -39.540 -34.756 -5.642 1.00 26.50 111 THR A C 1
ATOM 780 O O . THR A 1 111 ? -39.220 -33.787 -4.951 1.00 29.07 111 THR A O 1
ATOM 784 N N . THR A 1 112 ? -38.715 -35.339 -6.498 1.00 24.83 112 THR A N 1
ATOM 785 C CA . THR A 1 112 ? -37.345 -34.881 -6.681 1.00 24.36 112 THR A CA 1
ATOM 786 C C . THR A 1 112 ? -37.206 -34.050 -7.974 1.00 23.65 112 THR A C 1
ATOM 787 O O . THR A 1 112 ? -36.089 -33.762 -8.393 1.00 23.69 112 THR A O 1
ATOM 791 N N . CYS A 1 113 ? -38.331 -33.660 -8.585 1.00 21.80 113 CYS A N 1
ATOM 792 C CA . CYS A 1 113 ? -38.328 -32.868 -9.828 1.00 22.20 113 CYS A CA 1
ATOM 793 C C . CYS A 1 113 ? -37.593 -31.534 -9.609 1.00 20.00 113 CYS A C 1
ATOM 794 O O . CYS A 1 113 ? -37.956 -30.742 -8.732 1.00 18.71 113 CYS A O 1
ATOM 797 N N . GLY A 1 114 ? -36.534 -31.328 -10.382 1.00 19.19 114 GLY A N 1
ATOM 798 C CA . GLY A 1 114 ? -35.738 -30.100 -10.319 1.00 19.70 114 GLY A CA 1
ATOM 799 C C . GLY A 1 114 ? -34.622 -30.088 -9.286 1.00 21.30 114 GLY A C 1
ATOM 800 O O . GLY A 1 114 ? -33.857 -29.129 -9.214 1.00 19.83 114 GLY A O 1
ATOM 801 N N . LEU A 1 115 ? -34.531 -31.135 -8.470 1.00 22.21 115 LEU A N 1
ATOM 802 C CA . LEU A 1 115 ? -33.473 -31.235 -7.458 1.00 24.06 115 LEU A CA 1
ATOM 803 C C . LEU A 1 115 ? -32.236 -31.919 -8.027 1.00 24.15 115 LEU A C 1
ATOM 804 O O . LEU A 1 115 ? -32.322 -32.712 -8.971 1.00 22.95 115 LEU A O 1
ATOM 809 N N . ALA A 1 116 ? -31.079 -31.619 -7.444 1.00 25.19 116 ALA A N 1
ATOM 810 C CA . ALA A 1 116 ? -29.805 -32.166 -7.924 1.00 26.39 116 ALA A CA 1
ATOM 811 C C . ALA A 1 116 ? -29.748 -33.700 -7.910 1.00 25.63 116 ALA A C 1
ATOM 812 O O . ALA A 1 116 ? -29.160 -34.324 -8.794 1.00 27.34 116 ALA A O 1
ATOM 814 N N . HIS A 1 117 ? -30.402 -34.301 -6.927 1.00 25.96 117 HIS A N 1
ATOM 815 C CA . HIS A 1 117 ? -30.439 -35.765 -6.803 1.00 26.26 117 HIS A CA 1
ATOM 816 C C . HIS A 1 117 ? -31.599 -36.393 -7.591 1.00 25.53 117 HIS A C 1
ATOM 817 O O . HIS A 1 117 ? -31.796 -37.603 -7.571 1.00 25.14 117 HIS A O 1
ATOM 824 N N . GLY A 1 118 ? -32.368 -35.554 -8.280 1.00 24.70 118 GLY A N 1
ATOM 825 C CA . GLY A 1 118 ? -33.408 -36.022 -9.177 1.00 24.72 118 GLY A CA 1
ATOM 826 C C . GLY A 1 118 ? -33.086 -35.613 -10.592 1.00 23.82 118 GLY A C 1
ATOM 827 O O . GLY A 1 118 ? -31.952 -35.743 -11.045 1.00 25.13 118 GLY A O 1
ATOM 828 N N . ASP A 1 119 ? -34.107 -35.172 -11.312 1.00 23.04 119 ASP A N 1
ATOM 829 C CA . ASP A 1 119 ? -33.947 -34.673 -12.666 1.00 21.78 119 ASP A CA 1
ATOM 830 C C . ASP A 1 119 ? -33.848 -33.140 -12.588 1.00 21.20 119 ASP A C 1
ATOM 831 O O . ASP A 1 119 ? -34.860 -32.471 -12.435 1.00 19.05 119 ASP A O 1
ATOM 836 N N . PRO A 1 120 ? -32.629 -32.593 -12.712 1.00 21.24 120 PRO A N 1
ATOM 837 C CA . PRO A 1 120 ? -32.454 -31.145 -12.563 1.00 21.90 120 PRO A CA 1
ATOM 838 C C . PRO A 1 120 ? -33.088 -30.325 -13.683 1.00 20.75 120 PRO A C 1
ATOM 839 O O . PRO A 1 120 ? -33.260 -29.122 -13.518 1.00 22.25 120 PRO A O 1
ATOM 843 N N . MET A 1 121 ? -33.457 -30.962 -14.792 1.00 20.26 121 MET A N 1
ATOM 844 C CA . MET A 1 121 ? -34.113 -30.271 -15.906 1.00 20.29 121 MET A CA 1
ATOM 845 C C . MET A 1 121 ? -35.633 -30.210 -15.774 1.00 19.55 121 MET A C 1
ATOM 846 O O . MET A 1 121 ? -36.296 -29.510 -16.551 1.00 18.32 121 MET A O 1
ATOM 851 N N . CYS A 1 122 ? -36.187 -30.956 -14.825 1.00 19.05 122 CYS A N 1
ATOM 852 C CA . CYS A 1 122 ? -37.636 -31.040 -14.663 1.00 19.67 122 CYS A CA 1
ATOM 853 C C . CYS A 1 122 ? -38.168 -29.795 -13.971 1.00 18.82 122 CYS A C 1
ATOM 854 O O . CYS A 1 122 ? -37.587 -29.319 -12.976 1.00 18.38 122 CYS A O 1
ATOM 857 N N . LEU A 1 123 ? -39.271 -29.259 -14.494 1.00 17.73 123 LEU A N 1
ATOM 858 C CA . LEU A 1 123 ? -39.924 -28.079 -13.938 1.00 17.07 123 LEU A CA 1
ATOM 859 C C . LEU A 1 123 ? -41.222 -28.525 -13.244 1.00 17.51 123 LEU A C 1
ATOM 860 O O . LEU A 1 123 ? -42.112 -29.124 -13.870 1.00 18.28 123 LEU A O 1
ATOM 865 N N . ALA A 1 124 ? -41.309 -28.273 -11.943 1.00 17.32 124 ALA A N 1
ATOM 866 C CA . ALA A 1 124 ? -42.367 -28.841 -11.110 1.00 18.18 124 ALA A CA 1
ATOM 867 C C . ALA A 1 124 ? -43.720 -28.177 -11.302 1.00 18.56 124 ALA A C 1
ATOM 868 O O . ALA A 1 124 ? -43.819 -26.942 -11.359 1.00 17.38 124 ALA A O 1
ATOM 870 N N . GLU A 1 125 ? -44.775 -28.996 -11.360 1.00 18.89 125 GLU A N 1
ATOM 871 C CA . GLU A 1 125 ? -46.153 -28.479 -11.391 1.00 19.00 125 GLU A CA 1
ATOM 872 C C . GLU A 1 125 ? -46.448 -27.623 -10.156 1.00 19.58 125 GLU A C 1
ATOM 873 O O . GLU A 1 125 ? -47.178 -26.622 -10.229 1.00 18.78 125 GLU A O 1
ATOM 879 N N . GLU A 1 126 ? -45.850 -28.005 -9.030 1.00 19.13 126 GLU A N 1
ATOM 880 C CA . GLU A 1 126 ? -46.099 -27.355 -7.753 1.00 19.48 126 GLU A CA 1
ATOM 881 C C . GLU A 1 126 ? -45.382 -26.007 -7.594 1.00 17.86 126 GLU A C 1
ATOM 882 O O . GLU A 1 126 ? -45.667 -25.272 -6.649 1.00 18.49 126 GLU A O 1
ATOM 888 N N . SER A 1 127 ? -44.437 -25.694 -8.480 1.00 17.15 127 SER A N 1
ATOM 889 C CA . SER A 1 127 ? -43.700 -24.422 -8.410 1.00 15.84 127 SER A CA 1
ATOM 890 C C . SER A 1 127 ? -44.584 -23.240 -8.843 1.00 15.40 127 SER A C 1
ATOM 891 O O . SER A 1 127 ? -45.191 -23.272 -9.910 1.00 15.31 127 SER A O 1
ATOM 894 N N . TRP A 1 128 ? -44.622 -22.182 -8.025 1.00 14.86 128 TRP A N 1
ATOM 895 C CA . TRP A 1 128 ? -45.345 -20.967 -8.377 1.00 14.38 128 TRP A CA 1
ATOM 896 C C . TRP A 1 128 ? -44.734 -20.276 -9.582 1.00 14.34 128 TRP A C 1
ATOM 897 O O . TRP A 1 128 ? -45.457 -19.835 -10.456 1.00 14.56 128 TRP A O 1
ATOM 908 N N . TRP A 1 129 ? -43.407 -20.199 -9.627 1.00 14.72 129 TRP A N 1
ATOM 909 C CA . TRP A 1 129 ? -42.711 -19.586 -10.764 1.00 14.77 129 TRP A CA 1
ATOM 910 C C . TRP A 1 129 ? -42.999 -20.329 -12.062 1.00 15.45 129 TRP A C 1
ATOM 911 O O . TRP A 1 129 ? -43.262 -19.699 -13.097 1.00 14.98 129 TRP A O 1
ATOM 922 N N . ASN A 1 130 ? -42.989 -21.664 -12.008 1.00 14.62 130 ASN A N 1
ATOM 923 C CA . ASN A 1 130 ? -43.319 -22.448 -13.187 1.00 16.43 130 ASN A CA 1
ATOM 924 C C . ASN A 1 130 ? -44.735 -22.161 -13.646 1.00 16.15 130 ASN A C 1
ATOM 925 O O . ASN A 1 130 ? -44.991 -21.991 -14.851 1.00 16.01 130 ASN A O 1
ATOM 930 N N . CYS A 1 131 ? -45.643 -22.081 -12.671 1.00 16.21 131 CYS A N 1
ATOM 931 C CA . CYS A 1 131 ? -47.071 -21.857 -12.914 1.00 17.58 131 CYS A CA 1
ATOM 932 C C . CYS A 1 131 ? -47.332 -20.544 -13.639 1.00 16.77 131 CYS A C 1
ATOM 933 O O . CYS A 1 131 ? -48.046 -20.532 -14.640 1.00 16.99 131 CYS A O 1
ATOM 936 N N . ILE A 1 132 ? -46.715 -19.460 -13.179 1.00 15.91 132 ILE A N 1
ATOM 937 C CA . ILE A 1 132 ? -46.919 -18.163 -13.820 1.00 15.48 132 ILE A CA 1
ATOM 938 C C . ILE A 1 132 ? -46.158 -17.981 -15.144 1.00 15.30 132 ILE A C 1
ATOM 939 O O . ILE A 1 132 ? -46.591 -17.194 -15.987 1.00 14.92 132 ILE A O 1
ATOM 944 N N A LYS A 1 133 ? -45.050 -18.707 -15.328 0.70 14.45 133 LYS A N 1
ATOM 945 N N B LYS A 1 133 ? -45.047 -18.697 -15.327 0.30 14.60 133 LYS A N 1
ATOM 946 C CA A LYS A 1 133 ? -44.211 -18.529 -16.516 0.70 14.75 133 LYS A CA 1
ATOM 947 C CA B LYS A 1 133 ? -44.206 -18.512 -16.514 0.30 14.37 133 LYS A CA 1
ATOM 948 C C A LYS A 1 133 ? -44.476 -19.523 -17.649 0.70 14.04 133 LYS A C 1
ATOM 949 C C B LYS A 1 133 ? -44.473 -19.517 -17.647 0.30 14.06 133 LYS A C 1
ATOM 950 O O A LYS A 1 133 ? -43.923 -19.373 -18.740 0.70 14.20 133 LYS A O 1
ATOM 951 O O B LYS A 1 133 ? -43.918 -19.369 -18.738 0.30 14.03 133 LYS A O 1
ATOM 962 N N . TYR A 1 134 ? -45.324 -20.515 -17.407 1.00 13.82 134 TYR A N 1
ATOM 963 C CA . TYR A 1 134 ? -45.610 -21.550 -18.424 1.00 14.95 134 TYR A CA 1
ATOM 964 C C . TYR A 1 134 ? -46.247 -20.982 -19.712 1.00 14.07 134 TYR A C 1
ATOM 965 O O . TYR A 1 134 ? -45.758 -21.235 -20.810 1.00 14.75 134 TYR A O 1
ATOM 974 N N . ASN A 1 135 ? -47.291 -20.174 -19.566 1.00 14.73 135 ASN A N 1
ATOM 975 C CA . ASN A 1 135 ? -48.015 -19.629 -20.724 1.00 15.22 135 ASN A CA 1
ATOM 976 C C . ASN A 1 135 ? -47.222 -18.665 -21.612 1.00 14.58 135 ASN A C 1
ATOM 977 O O . ASN A 1 135 ? -47.328 -18.736 -22.847 1.00 15.86 135 ASN A O 1
ATOM 982 N N . PRO A 1 136 ? -46.421 -17.762 -21.011 1.00 13.80 136 PRO A N 1
ATOM 983 C CA . PRO A 1 136 ? -45.561 -16.905 -21.843 1.00 13.84 136 PRO A CA 1
ATOM 984 C C . PRO A 1 136 ? -44.531 -17.683 -22.688 1.00 14.10 136 PRO A C 1
ATOM 985 O O . PRO A 1 136 ? -44.011 -17.145 -23.675 1.00 15.07 136 PRO A O 1
ATOM 989 N N . ALA A 1 137 ? -44.250 -18.931 -22.325 1.00 13.56 137 ALA A N 1
ATOM 990 C CA . ALA A 1 137 ? -43.473 -19.807 -23.197 1.00 13.87 137 ALA A CA 1
ATOM 991 C C . ALA A 1 137 ? -44.409 -20.535 -24.163 1.00 14.91 137 ALA A C 1
ATOM 992 O O . ALA A 1 137 ? -44.260 -20.406 -25.378 1.00 15.57 137 ALA A O 1
ATOM 994 N N . ALA A 1 138 ? -45.380 -21.277 -23.629 1.00 15.28 138 ALA A N 1
ATOM 995 C CA . ALA A 1 138 ? -46.135 -22.244 -24.434 1.00 15.91 138 ALA A CA 1
ATOM 996 C C . ALA A 1 138 ? -47.278 -21.648 -25.290 1.00 15.36 138 ALA A C 1
ATOM 997 O O . ALA A 1 138 ? -47.405 -21.960 -26.491 1.00 15.71 138 ALA A O 1
ATOM 999 N N . ILE A 1 139 ? -48.101 -20.789 -24.705 1.00 15.55 139 ILE A N 1
ATOM 1000 C CA . ILE A 1 139 ? -49.184 -20.163 -25.463 1.00 15.62 139 ILE A CA 1
ATOM 1001 C C . ILE A 1 139 ? -48.598 -19.201 -26.510 1.00 15.48 139 ILE A C 1
ATOM 1002 O O . ILE A 1 139 ? -49.045 -19.168 -27.655 1.00 15.56 139 ILE A O 1
ATOM 1007 N N . ALA A 1 140 ? -47.551 -18.472 -26.143 1.00 14.49 140 ALA A N 1
ATOM 1008 C CA . ALA A 1 140 ? -46.863 -17.590 -27.087 1.00 14.78 140 ALA A CA 1
ATOM 1009 C C . ALA A 1 140 ? -46.289 -18.392 -28.272 1.00 14.70 140 ALA A C 1
ATOM 1010 O O . ALA A 1 140 ? -46.391 -17.960 -29.423 1.00 13.98 140 ALA A O 1
ATOM 1012 N N . PHE A 1 141 ? -45.742 -19.568 -27.983 1.00 14.82 141 PHE A N 1
ATOM 1013 C CA . PHE A 1 141 ? -45.234 -20.472 -29.015 1.00 15.26 141 PHE A CA 1
ATOM 1014 C C . PHE A 1 141 ? -46.337 -20.850 -30.009 1.00 15.77 141 PHE A C 1
ATOM 1015 O O . PHE A 1 141 ? -46.137 -20.749 -31.236 1.00 15.22 141 PHE A O 1
ATOM 1023 N N . PHE A 1 142 ? -47.490 -21.259 -29.491 1.00 15.73 142 PHE A N 1
ATOM 1024 C CA . PHE A 1 142 ? -48.659 -21.575 -30.326 1.00 16.69 142 PHE A CA 1
ATOM 1025 C C . PHE A 1 142 ? -49.122 -20.393 -31.172 1.00 16.11 142 PHE A C 1
ATOM 1026 O O . PHE A 1 142 ? -49.464 -20.555 -32.355 1.00 16.31 142 PHE A O 1
ATOM 1034 N N . ALA A 1 143 ? -49.120 -19.206 -30.577 1.00 14.66 143 ALA A N 1
ATOM 1035 C CA . ALA A 1 143 ? -49.514 -17.980 -31.288 1.00 14.61 143 ALA A CA 1
ATOM 1036 C C . ALA A 1 143 ? -48.538 -17.667 -32.414 1.00 14.97 143 ALA A C 1
ATOM 1037 O O . ALA A 1 143 ? -48.955 -17.288 -33.514 1.00 15.75 143 ALA A O 1
ATOM 1039 N N . ALA A 1 144 ? -47.241 -17.826 -32.153 1.00 14.36 144 ALA A N 1
ATOM 1040 C CA . ALA A 1 144 ? -46.225 -17.641 -33.197 1.00 14.97 144 ALA A CA 1
ATOM 1041 C C . ALA A 1 144 ? -46.433 -18.617 -34.364 1.00 15.68 144 ALA A C 1
ATOM 1042 O O . ALA A 1 144 ? -46.365 -18.218 -35.544 1.00 15.91 144 ALA A O 1
ATOM 1044 N N . LYS A 1 145 ? -46.689 -19.880 -34.033 1.00 16.43 145 LYS A N 1
ATOM 1045 C CA . LYS A 1 145 ? -46.999 -20.899 -35.045 1.00 18.21 145 LYS A CA 1
ATOM 1046 C C . LYS A 1 145 ? -48.191 -20.493 -35.895 1.00 19.13 145 LYS A C 1
ATOM 1047 O O . LYS A 1 145 ? -48.123 -20.492 -37.117 1.00 18.93 145 LYS A O 1
ATOM 1053 N N A LYS A 1 146 ? -49.295 -20.157 -35.230 0.50 18.99 146 LYS A N 1
ATOM 1054 N N B LYS A 1 146 ? -49.273 -20.138 -35.222 0.50 19.13 146 LYS A N 1
ATOM 1055 C CA A LYS A 1 146 ? -50.525 -19.718 -35.902 0.50 19.55 146 LYS A CA 1
ATOM 1056 C CA B LYS A 1 146 ? -50.489 -19.724 -35.899 0.50 19.91 146 LYS A CA 1
ATOM 1057 C C A LYS A 1 146 ? -50.295 -18.531 -36.823 0.50 19.52 146 LYS A C 1
ATOM 1058 C C B LYS A 1 146 ? -50.251 -18.550 -36.837 0.50 19.84 146 LYS A C 1
ATOM 1059 O O A LYS A 1 146 ? -50.821 -18.495 -37.926 0.50 19.31 146 LYS A O 1
ATOM 1060 O O B LYS A 1 146 ? -50.715 -18.548 -37.970 0.50 20.05 146 LYS A O 1
ATOM 1071 N N . ALA A 1 147 ? -49.521 -17.552 -36.364 1.00 18.98 147 ALA A N 1
ATOM 1072 C CA . ALA A 1 147 ? -49.242 -16.357 -37.167 1.00 19.28 147 ALA A CA 1
ATOM 1073 C C . ALA A 1 147 ? -48.359 -16.609 -38.388 1.00 19.67 147 ALA A C 1
ATOM 1074 O O . ALA A 1 147 ? -48.291 -15.756 -39.265 1.00 21.22 147 ALA A O 1
ATOM 1076 N N . GLY A 1 148 ? -47.661 -17.741 -38.443 1.00 18.64 148 GLY A N 1
ATOM 1077 C CA . GLY A 1 148 ? -46.753 -18.023 -39.568 1.00 19.30 148 GLY A CA 1
ATOM 1078 C C . GLY A 1 148 ? -45.293 -17.669 -39.324 1.00 19.00 148 GLY A C 1
ATOM 1079 O O . GLY A 1 148 ? -44.465 -17.696 -40.258 1.00 19.64 148 GLY A O 1
ATOM 1080 N N . ILE A 1 149 ? -44.953 -17.394 -38.067 1.00 17.77 149 ILE A N 1
ATOM 1081 C CA . ILE A 1 149 ? -43.579 -17.043 -37.682 1.00 17.96 149 ILE A CA 1
ATOM 1082 C C . ILE A 1 149 ? -42.579 -18.154 -38.047 1.00 18.87 149 ILE A C 1
ATOM 1083 O O . ILE A 1 149 ? -41.421 -17.867 -38.323 1.00 19.31 149 ILE A O 1
ATOM 1088 N N . PHE A 1 150 ? -43.027 -19.407 -38.036 1.00 18.22 150 PHE A N 1
ATOM 1089 C CA . PHE A 1 150 ? -42.166 -20.542 -38.320 1.00 19.11 150 PHE A CA 1
ATOM 1090 C C . PHE A 1 150 ? -42.311 -21.036 -39.756 1.00 20.83 150 PHE A C 1
ATOM 1091 O O . PHE A 1 150 ? -41.773 -22.095 -40.087 1.00 21.81 150 PHE A O 1
ATOM 1099 N N . GLY A 1 151 ? -43.020 -20.284 -40.598 1.00 21.66 151 GLY A N 1
ATOM 1100 C CA . GLY A 1 151 ? -43.414 -20.757 -41.927 1.00 23.67 151 GLY A CA 1
ATOM 1101 C C . GLY A 1 151 ? -44.616 -21.672 -41.839 1.00 26.08 151 GLY A C 1
ATOM 1102 O O . GLY A 1 151 ? -45.316 -21.702 -40.812 1.00 24.90 151 GLY A O 1
ATOM 1103 N N A ASP A 1 152 ? -44.921 -22.407 -42.907 0.50 28.32 152 ASP A N 1
ATOM 1104 N N B ASP A 1 152 ? -44.847 -22.452 -42.890 0.50 27.78 152 ASP A N 1
ATOM 1105 C CA A ASP A 1 152 ? -46.049 -23.337 -42.821 0.50 30.72 152 ASP A CA 1
ATOM 1106 C CA B ASP A 1 152 ? -45.957 -23.392 -42.884 0.50 30.06 152 ASP A CA 1
ATO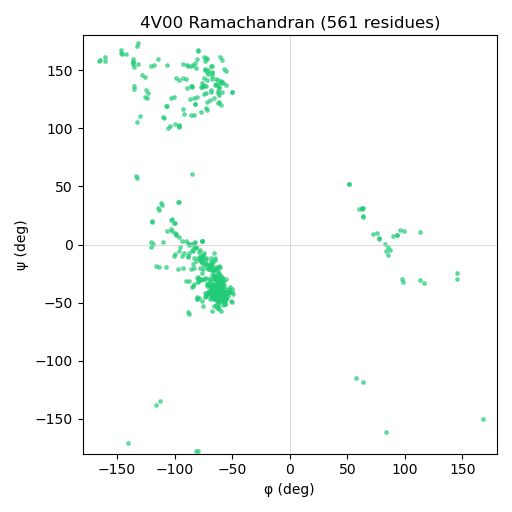M 1107 C C A ASP A 1 152 ? -45.639 -24.603 -42.074 0.50 30.17 152 ASP A C 1
ATOM 1108 C C B ASP A 1 152 ? -45.602 -24.622 -42.057 0.50 29.74 152 ASP A C 1
ATOM 1109 O O A ASP A 1 152 ? -44.572 -25.180 -42.299 0.50 30.38 152 ASP A O 1
ATOM 1110 O O B ASP A 1 152 ? -44.529 -25.213 -42.230 0.50 29.49 152 ASP A O 1
ATOM 1119 N N . VAL A 1 153 ? -46.494 -24.992 -41.142 1.00 29.32 153 VAL A N 1
ATOM 1120 C CA . VAL A 1 153 ? -46.254 -26.110 -40.262 1.00 27.74 153 VAL A CA 1
ATOM 1121 C C . VAL A 1 153 ? -47.498 -26.979 -40.345 1.00 29.78 153 VAL A C 1
ATOM 1122 O O . VAL A 1 153 ? -48.574 -26.575 -39.907 1.00 29.43 153 VAL A O 1
ATOM 1126 N N . THR A 1 154 ? -47.352 -28.166 -40.927 1.00 30.52 154 THR A N 1
ATOM 1127 C CA . THR A 1 154 ? -48.459 -29.119 -41.028 1.00 31.61 154 THR A CA 1
ATOM 1128 C C . THR A 1 154 ? -48.467 -30.092 -39.851 1.00 31.44 154 THR A C 1
ATOM 1129 O O . THR A 1 154 ? -49.494 -30.690 -39.554 1.00 30.63 154 THR A O 1
ATOM 1133 N N . LYS A 1 155 ? -47.328 -30.238 -39.171 1.00 30.99 155 LYS A N 1
ATOM 1134 C CA . LYS A 1 155 ? -47.236 -31.152 -38.035 1.00 32.05 155 LYS A CA 1
ATOM 1135 C C . LYS A 1 155 ? -47.983 -30.636 -36.811 1.00 30.26 155 LYS A C 1
ATOM 1136 O O . LYS A 1 155 ? -48.072 -29.428 -36.589 1.00 28.68 155 LYS A O 1
ATOM 1142 N N . THR A 1 156 ? -48.507 -31.570 -36.028 1.00 29.64 156 THR A N 1
ATOM 1143 C CA . THR A 1 156 ? -49.193 -31.268 -34.779 1.00 29.77 156 THR A CA 1
ATOM 1144 C C . THR A 1 156 ? -48.187 -31.164 -33.633 1.00 28.91 156 THR A C 1
ATOM 1145 O O . THR A 1 156 ? -47.279 -31.981 -33.511 1.00 27.78 156 THR A O 1
ATOM 1149 N N . ILE A 1 157 ? -48.358 -30.150 -32.788 1.00 28.50 157 ILE A N 1
ATOM 1150 C CA . ILE A 1 157 ? -47.539 -30.001 -31.583 1.00 27.32 157 ILE A CA 1
ATOM 1151 C C . ILE A 1 157 ? -48.118 -30.882 -30.478 1.00 27.49 157 ILE A C 1
ATOM 1152 O O . ILE A 1 157 ? -49.277 -30.733 -30.111 1.00 29.69 157 ILE A O 1
ATOM 1157 N N . VAL A 1 158 ? -47.317 -31.807 -29.975 1.00 25.90 158 VAL A N 1
ATOM 1158 C CA . VAL A 1 158 ? -47.761 -32.723 -28.927 1.00 28.12 158 VAL A CA 1
ATOM 1159 C C . VAL A 1 158 ? -47.028 -32.338 -27.640 1.00 25.83 158 VAL A C 1
ATOM 1160 O O . VAL A 1 158 ? -45.824 -32.544 -27.538 1.00 24.88 158 VAL A O 1
ATOM 1164 N N . LEU A 1 159 ? -47.764 -31.778 -26.678 1.00 25.95 159 LEU A N 1
ATOM 1165 C CA . LEU A 1 159 ? -47.173 -31.367 -25.389 1.00 25.06 159 LEU A CA 1
ATOM 1166 C C . LEU A 1 159 ? -47.343 -32.413 -24.319 1.00 24.82 159 LEU A C 1
ATOM 1167 O O . LEU A 1 159 ? -48.396 -33.019 -24.207 1.00 25.12 159 LEU A O 1
ATOM 1172 N N . ALA A 1 160 ? -46.319 -32.586 -23.492 1.00 24.03 160 ALA A N 1
ATOM 1173 C CA . ALA A 1 160 ? -46.448 -33.417 -22.303 1.00 24.80 160 ALA A CA 1
ATOM 1174 C C . ALA A 1 160 ? -47.614 -32.954 -21.413 1.00 25.10 160 ALA A C 1
ATOM 1175 O O . ALA A 1 160 ? -47.819 -31.761 -21.200 1.00 23.84 160 ALA A O 1
ATOM 1177 N N . LYS A 1 161 ? -48.375 -33.912 -20.899 1.00 25.30 161 LYS A N 1
ATOM 1178 C CA . LYS A 1 161 ? -49.575 -33.623 -20.129 1.00 26.65 161 LYS A CA 1
ATOM 1179 C C . LYS A 1 161 ? -49.228 -33.556 -18.646 1.00 25.12 161 LYS A C 1
ATOM 1180 O O . LYS A 1 161 ? -48.390 -34.315 -18.179 1.00 24.75 161 LYS A O 1
ATOM 1186 N N . PRO A 1 162 ? -49.870 -32.645 -17.901 1.00 24.85 162 PRO A N 1
ATOM 1187 C CA . PRO A 1 162 ? -49.626 -32.616 -16.475 1.00 24.29 162 PRO A CA 1
ATOM 1188 C C . PRO A 1 162 ? -50.282 -33.801 -15.781 1.00 26.48 162 PRO A C 1
ATOM 1189 O O . PRO A 1 162 ? -51.182 -34.422 -16.334 1.00 24.13 162 PRO A O 1
ATOM 1193 N N . LYS A 1 163 ? -49.818 -34.102 -14.577 1.00 28.70 163 LYS A N 1
ATOM 1194 C CA . LYS A 1 163 ? -50.381 -35.187 -13.762 1.00 31.27 163 LYS A CA 1
ATOM 1195 C C . LYS A 1 163 ? -51.610 -34.761 -12.974 1.00 31.84 163 LYS A C 1
ATOM 1196 O O . LYS A 1 163 ? -52.529 -35.557 -12.803 1.00 30.35 163 LYS A O 1
ATOM 1202 N N . GLU A 1 164 ? -51.624 -33.516 -12.493 1.00 30.11 164 GLU A N 1
ATOM 1203 C CA . GLU A 1 164 ? -52.746 -32.995 -11.716 1.00 31.90 164 GLU A CA 1
ATOM 1204 C C . GLU A 1 164 ? -54.022 -32.925 -12.558 1.00 32.91 164 GLU A C 1
ATOM 1205 O O . GLU A 1 164 ? -53.998 -32.503 -13.720 1.00 30.50 164 GLU A O 1
ATOM 1211 N N . ALA A 1 165 ? -55.142 -33.322 -11.962 1.00 34.70 165 ALA A N 1
ATOM 1212 C CA . ALA A 1 165 ? -56.442 -33.173 -12.613 1.00 35.04 165 ALA A CA 1
ATOM 1213 C C . ALA A 1 165 ? -56.857 -31.705 -12.563 1.00 35.21 165 ALA A C 1
ATOM 1214 O O . ALA A 1 165 ? -56.595 -31.023 -11.574 1.00 35.83 165 ALA A O 1
ATOM 1216 N N . ASN A 1 166 ? -57.497 -31.221 -13.628 1.00 36.52 166 ASN A N 1
ATOM 1217 C CA . ASN A 1 166 ? -57.890 -29.805 -13.745 1.00 37.42 166 ASN A CA 1
ATOM 1218 C C . ASN A 1 166 ? -56.703 -28.884 -13.478 1.00 34.20 166 ASN A C 1
ATOM 1219 O O . ASN A 1 166 ? -56.765 -27.990 -12.651 1.00 33.23 166 ASN A O 1
ATOM 1224 N N . SER A 1 167 ? -55.615 -29.158 -14.185 1.00 31.16 167 SER A N 1
ATOM 1225 C CA . SER A 1 167 ? -54.348 -28.457 -14.029 1.00 28.43 167 SER A CA 1
ATOM 1226 C C . SER A 1 167 ? -54.403 -27.057 -14.635 1.00 27.91 167 SER A C 1
ATOM 1227 O O . SER A 1 167 ? -55.110 -26.836 -15.613 1.00 27.61 167 SER A O 1
ATOM 1230 N N . PRO A 1 168 ? -53.626 -26.113 -14.083 1.00 26.22 168 PRO A N 1
ATOM 1231 C CA . PRO A 1 168 ? -53.515 -24.815 -14.738 1.00 25.92 168 PRO A CA 1
ATOM 1232 C C . PRO A 1 168 ? -52.672 -24.877 -16.022 1.00 24.94 168 PRO A C 1
ATOM 1233 O O . PRO A 1 168 ? -52.652 -23.907 -16.786 1.00 25.57 168 PRO A O 1
ATOM 1237 N N . TYR A 1 169 ? -51.976 -25.993 -16.237 1.00 23.08 169 TYR A N 1
ATOM 1238 C CA . TYR A 1 169 ? -51.107 -26.177 -17.405 1.00 22.17 169 TYR A CA 1
ATOM 1239 C C . TYR A 1 169 ? -51.849 -26.849 -18.567 1.00 23.96 169 TYR A C 1
ATOM 1240 O O . TYR A 1 169 ? -52.239 -28.013 -18.475 1.00 24.29 169 TYR A O 1
ATOM 1249 N N A CYS A 1 170 ? -52.044 -26.099 -19.653 0.70 23.40 170 CYS A N 1
ATOM 1250 N N B CYS A 1 170 ? -52.033 -26.116 -19.657 0.30 23.73 170 CYS A N 1
ATOM 1251 C CA A CYS A 1 170 ? -52.660 -26.630 -20.862 0.70 24.08 170 CYS A CA 1
ATOM 1252 C CA B CYS A 1 170 ? -52.655 -26.671 -20.847 0.30 24.49 170 CYS A CA 1
ATOM 1253 C C A CYS A 1 170 ? -51.653 -27.446 -21.673 0.70 24.91 170 CYS A C 1
ATOM 1254 C C B CYS A 1 170 ? -51.649 -27.460 -21.665 0.30 24.85 170 CYS A C 1
ATOM 1255 O O A CYS A 1 170 ? -50.455 -27.163 -21.645 0.70 24.14 170 CYS A O 1
ATOM 1256 O O B CYS A 1 170 ? -50.451 -27.169 -21.637 0.30 24.05 170 CYS A O 1
ATOM 1261 N N . SER A 1 171 ? -52.151 -28.440 -22.412 1.00 25.40 171 SER A N 1
ATOM 1262 C CA . SER A 1 171 ? -51.294 -29.408 -23.103 1.00 26.33 171 SER A CA 1
ATOM 1263 C C . SER A 1 171 ? -51.653 -29.641 -24.570 1.00 26.45 171 SER A C 1
ATOM 1264 O O . SER A 1 171 ? -51.272 -30.647 -25.137 1.00 27.74 171 SER A O 1
ATOM 1267 N N . SER A 1 172 ? -52.344 -28.698 -25.193 1.00 25.91 172 SER A N 1
ATOM 1268 C CA . SER A 1 172 ? -52.523 -28.723 -26.646 1.00 26.97 172 SER A CA 1
ATOM 1269 C C . SER A 1 172 ? -52.917 -27.349 -27.157 1.00 26.49 172 SER A C 1
ATOM 1270 O O . SER A 1 172 ? -53.394 -26.502 -26.400 1.00 24.30 172 SER A O 1
ATOM 1273 N N . GLU A 1 173 ? -52.731 -27.139 -28.452 1.00 26.21 173 GLU A N 1
ATOM 1274 C CA . GLU A 1 173 ? -53.068 -25.866 -29.073 1.00 26.51 173 GLU A CA 1
ATOM 1275 C C . GLU A 1 173 ? -54.527 -25.494 -28.813 1.00 27.73 173 GLU A C 1
ATOM 1276 O O . GLU A 1 173 ? -54.839 -24.353 -28.431 1.00 26.18 173 GLU A O 1
ATOM 1282 N N . GLU A 1 174 ? -55.413 -26.479 -28.955 1.00 28.23 174 GLU A N 1
ATOM 1283 C CA . GLU A 1 174 ? -56.851 -26.260 -28.769 1.00 30.17 174 GLU A CA 1
ATOM 1284 C C . GLU A 1 174 ? -57.241 -26.019 -27.320 1.00 27.08 174 GLU A C 1
ATOM 1285 O O . GLU A 1 174 ? -58.060 -25.157 -27.045 1.00 26.25 174 GLU A O 1
ATOM 1291 N N A GLU A 1 175 ? -56.654 -26.786 -26.398 0.50 26.17 175 GLU A N 1
ATOM 1292 N N B GLU A 1 175 ? -56.656 -26.778 -26.401 0.50 26.92 175 GLU A N 1
ATOM 1293 C CA A GLU A 1 175 ? -56.933 -26.627 -24.965 0.50 25.25 175 GLU A CA 1
ATOM 1294 C CA B GLU A 1 175 ? -56.963 -26.627 -24.982 0.50 26.57 175 GLU A CA 1
ATOM 1295 C C A GLU A 1 175 ? -56.446 -25.283 -24.431 0.50 24.13 175 GLU A C 1
ATOM 1296 C C B GLU A 1 175 ? -56.442 -25.295 -24.421 0.50 24.80 175 GLU A C 1
ATOM 1297 O O A GLU A 1 175 ? -57.133 -24.640 -23.641 0.50 22.86 175 GLU A O 1
ATOM 1298 O O B GLU A 1 175 ? -57.127 -24.650 -23.631 0.50 23.33 175 GLU A O 1
ATOM 1309 N N . CYS A 1 176 ? -55.255 -24.870 -24.855 1.00 24.16 176 CYS A N 1
ATOM 1310 C CA . CYS A 1 176 ? -54.704 -23.560 -24.450 1.00 24.44 176 CYS A CA 1
ATOM 1311 C C . CYS A 1 176 ? -55.611 -22.416 -24.919 1.00 24.16 176 CYS A C 1
ATOM 1312 O O . CYS A 1 176 ? -55.902 -21.501 -24.160 1.00 23.05 176 CYS A O 1
ATOM 1315 N N A GLN A 1 177 ? -56.036 -22.488 -26.175 0.50 25.18 177 GLN A N 1
ATOM 1316 N N B GLN A 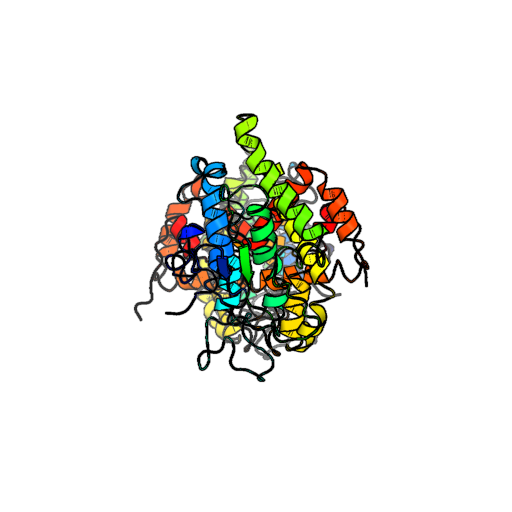1 177 ? -56.053 -22.474 -26.173 0.50 24.53 177 GLN A N 1
ATOM 1317 C CA A GLN A 1 177 ? -56.970 -21.522 -26.748 0.50 26.15 177 GLN A CA 1
ATOM 1318 C CA B GLN A 1 177 ? -56.960 -21.448 -26.697 0.50 24.83 177 GLN A CA 1
ATOM 1319 C C A GLN A 1 177 ? -58.272 -21.426 -25.947 0.50 26.08 177 GLN A C 1
ATOM 1320 C C B GLN A 1 177 ? -58.283 -21.412 -25.933 0.50 25.41 177 GLN A C 1
ATOM 1321 O O A GLN A 1 177 ? -58.751 -20.333 -25.640 0.50 25.47 177 GLN A O 1
ATOM 1322 O O B GLN A 1 177 ? -58.788 -20.332 -25.627 0.50 24.90 177 GLN A O 1
ATOM 1333 N N . ALA A 1 178 ? -58.828 -22.581 -25.595 1.00 26.77 178 ALA A N 1
ATOM 1334 C CA . ALA A 1 178 ? -60.096 -22.641 -24.854 1.00 26.70 178 ALA A CA 1
ATOM 1335 C C . ALA A 1 178 ? -59.968 -22.163 -23.416 1.00 25.04 178 ALA A C 1
ATOM 1336 O O . ALA A 1 178 ? -60.836 -21.469 -22.926 1.00 24.52 178 ALA A O 1
ATOM 1338 N N . ALA A 1 179 ? -58.890 -22.528 -22.732 1.00 23.77 179 ALA A N 1
ATOM 1339 C CA . ALA A 1 179 ? -58.709 -22.136 -21.331 1.00 23.75 179 ALA A CA 1
ATOM 1340 C C . ALA A 1 179 ? -58.209 -20.696 -21.146 1.00 22.22 179 ALA A C 1
ATOM 1341 O O . ALA A 1 179 ? -58.527 -20.045 -20.147 1.00 20.45 179 ALA A O 1
ATOM 1343 N N . TYR A 1 180 ? -57.411 -20.206 -22.097 1.00 21.83 180 TYR A N 1
ATOM 1344 C CA . TYR A 1 180 ? -56.817 -18.867 -22.003 1.00 20.03 180 TYR A CA 1
ATOM 1345 C C . TYR A 1 180 ? -56.958 -18.079 -23.308 1.00 20.65 180 TYR A C 1
ATOM 1346 O O . TYR A 1 180 ? -55.950 -17.657 -23.911 1.00 19.72 180 TYR A O 1
ATOM 1355 N N . PRO A 1 181 ? -58.210 -17.865 -23.763 1.00 21.87 181 PRO A N 1
ATOM 1356 C CA . PRO A 1 181 ? -58.444 -17.228 -25.059 1.00 21.63 181 PRO A CA 1
ATOM 1357 C C . PRO A 1 181 ? -57.812 -15.828 -25.209 1.00 20.88 181 PRO A C 1
ATOM 1358 O O . PRO A 1 181 ? -57.311 -15.498 -26.296 1.00 20.41 181 PRO A O 1
ATOM 1362 N N . ASP A 1 182 ? -57.823 -15.028 -24.145 1.00 20.86 182 ASP A N 1
ATOM 1363 C CA . ASP A 1 182 ? -57.291 -13.659 -24.210 1.00 21.31 182 ASP A CA 1
ATOM 1364 C C . ASP A 1 182 ? -55.757 -13.663 -24.290 1.00 19.12 182 ASP A C 1
ATOM 1365 O O . ASP A 1 182 ? -55.157 -12.739 -24.845 1.00 18.30 182 ASP A O 1
ATOM 1370 N N . VAL A 1 183 ? -55.141 -14.691 -23.711 1.00 17.29 183 VAL A N 1
ATOM 1371 C CA . VAL A 1 183 ? -53.682 -14.818 -23.747 1.00 16.57 183 VAL A CA 1
ATOM 1372 C C . VAL A 1 183 ? -53.263 -15.235 -25.144 1.00 16.60 183 VAL A C 1
ATOM 1373 O O . VAL A 1 183 ? -52.341 -14.664 -25.724 1.00 16.53 183 VAL A O 1
ATOM 1377 N N . MET A 1 184 ? -53.958 -16.207 -25.717 1.00 17.19 184 MET A N 1
ATOM 1378 C CA . MET A 1 184 ? -53.674 -16.569 -27.113 1.00 17.69 184 MET A CA 1
ATOM 1379 C C . MET A 1 184 ? -53.860 -15.364 -28.029 1.00 17.44 184 MET A C 1
ATOM 1380 O O . MET A 1 184 ? -53.026 -15.111 -28.888 1.00 16.80 184 MET A O 1
ATOM 1385 N N . ALA A 1 185 ? -54.948 -14.617 -27.838 1.00 17.40 185 ALA A N 1
ATOM 1386 C CA . ALA A 1 185 ? -55.291 -13.522 -28.734 1.00 18.17 185 ALA A CA 1
ATOM 1387 C C . ALA A 1 185 ? -54.254 -12.399 -28.681 1.00 17.95 185 ALA A C 1
ATOM 1388 O O . ALA A 1 185 ? -53.908 -11.842 -29.720 1.00 17.89 185 ALA A O 1
ATOM 1390 N N . THR A 1 186 ? -53.784 -12.059 -27.482 1.00 16.81 186 THR A N 1
ATOM 1391 C CA . THR A 1 186 ? -52.820 -10.967 -27.323 1.00 16.65 186 THR A CA 1
ATOM 1392 C C . THR A 1 186 ? -51.425 -11.318 -27.859 1.00 15.54 186 THR A C 1
ATOM 1393 O O . THR A 1 186 ? -50.780 -10.483 -28.499 1.00 15.97 186 THR A O 1
ATOM 1397 N N . TYR A 1 187 ? -50.946 -12.539 -27.632 1.00 15.19 187 TYR A N 1
ATOM 1398 C CA . TYR A 1 187 ? -49.681 -12.936 -28.259 1.00 14.90 187 TYR A CA 1
ATOM 1399 C C . TYR A 1 187 ? -49.837 -13.011 -29.780 1.00 15.53 187 TYR A C 1
ATOM 1400 O O . TYR A 1 187 ? -48.944 -12.606 -30.521 1.00 14.90 187 TYR A O 1
ATOM 1409 N N . LEU A 1 188 ? -50.984 -13.500 -30.245 1.00 15.23 188 LEU A N 1
ATOM 1410 C CA . LEU A 1 188 ? -51.236 -13.528 -31.691 1.00 16.59 188 LEU A CA 1
ATOM 1411 C C . LEU A 1 188 ? -51.167 -12.124 -32.310 1.00 16.53 188 LEU A C 1
ATOM 1412 O O . LEU A 1 188 ? -50.558 -11.946 -33.371 1.00 17.01 188 LEU A O 1
ATOM 1417 N N . ASP A 1 189 ? -51.764 -11.134 -31.648 1.00 16.56 189 ASP A N 1
ATOM 1418 C CA . ASP A 1 189 ? -51.688 -9.737 -32.090 1.00 17.40 189 ASP A CA 1
ATOM 1419 C C . ASP A 1 189 ? -50.236 -9.250 -32.288 1.00 16.48 189 ASP A C 1
ATOM 1420 O O . ASP A 1 189 ? -49.926 -8.539 -33.246 1.00 15.98 189 ASP A O 1
ATOM 1425 N N . TYR A 1 190 ? -49.360 -9.621 -31.363 1.00 15.71 190 TYR A N 1
ATOM 1426 C CA . TYR A 1 190 ? -47.950 -9.266 -31.459 1.00 14.46 190 TYR A CA 1
ATOM 1427 C C . TYR A 1 190 ? -47.311 -9.886 -32.703 1.00 14.04 190 TYR A C 1
ATOM 1428 O O . TYR A 1 190 ? -46.691 -9.179 -33.511 1.00 14.01 190 TYR A O 1
ATOM 1437 N N . PHE A 1 191 ? -47.451 -11.202 -32.847 1.00 13.56 191 PHE A N 1
ATOM 1438 C CA . PHE A 1 191 ? -46.810 -11.915 -33.959 1.00 14.42 191 PHE A CA 1
ATOM 1439 C C . PHE A 1 191 ? -47.422 -11.522 -35.303 1.00 14.94 191 PHE A C 1
ATOM 1440 O O . PHE A 1 191 ? -46.716 -11.450 -36.313 1.00 15.57 191 PHE A O 1
ATOM 1448 N N . GLU A 1 192 ? -48.724 -11.267 -35.321 1.00 16.00 192 GLU A N 1
ATOM 1449 C CA . GLU A 1 192 ? -49.374 -10.797 -36.551 1.00 17.60 192 GLU A CA 1
ATOM 1450 C C . GLU A 1 192 ? -48.877 -9.409 -36.963 1.00 17.66 192 GLU A C 1
ATOM 1451 O O . GLU A 1 192 ? -48.766 -9.113 -38.159 1.00 18.34 192 GLU A O 1
ATOM 1457 N N . TYR A 1 193 ? -48.575 -8.554 -35.985 1.00 16.97 193 TYR A N 1
ATOM 1458 C CA . TYR A 1 193 ? -48.006 -7.251 -36.289 1.00 16.35 193 TYR A CA 1
ATOM 1459 C C . TYR A 1 193 ? -46.652 -7.450 -36.957 1.00 16.45 193 TYR A C 1
ATOM 1460 O O . TYR A 1 193 ? -46.386 -6.861 -37.998 1.00 16.87 193 TYR A O 1
ATOM 1469 N N . LEU A 1 194 ? -45.804 -8.309 -36.397 1.00 15.42 194 LEU A N 1
ATOM 1470 C CA . LEU A 1 194 ? -44.497 -8.547 -37.034 1.00 16.59 194 LEU A CA 1
ATOM 1471 C C . LEU A 1 194 ? -44.664 -9.076 -38.476 1.00 16.87 194 LEU A C 1
ATOM 1472 O O . LEU A 1 194 ? -43.982 -8.604 -39.418 1.00 16.82 194 LEU A O 1
ATOM 1477 N N . MET A 1 195 ? -45.570 -10.040 -38.646 1.00 17.73 195 MET A N 1
ATOM 1478 C CA . MET A 1 195 ? -45.822 -10.640 -39.957 1.00 18.76 195 MET A CA 1
ATOM 1479 C C . MET A 1 195 ? -46.343 -9.627 -40.992 1.00 19.92 195 MET A C 1
ATOM 1480 O O . MET A 1 195 ? -46.123 -9.798 -42.193 1.00 21.39 195 MET A O 1
ATOM 1485 N N . SER A 1 196 ? -47.000 -8.572 -40.531 1.00 19.21 196 SER A N 1
ATOM 1486 C CA . SER A 1 196 ? -47.503 -7.505 -41.405 1.00 20.91 196 SER A CA 1
ATOM 1487 C C . SER A 1 196 ? -46.413 -6.604 -42.025 1.00 21.83 196 SER A C 1
ATOM 1488 O O . SER A 1 196 ? -46.661 -5.938 -43.036 1.00 23.58 196 SER A O 1
ATOM 1491 N N . LEU A 1 197 ? -45.221 -6.569 -41.432 1.00 21.04 197 LEU A N 1
ATOM 1492 C CA . LEU A 1 197 ? -44.199 -5.597 -41.833 1.00 21.87 197 LEU A CA 1
ATOM 1493 C C . LEU A 1 197 ? -43.638 -5.817 -43.247 1.00 24.82 197 LEU A C 1
ATOM 1494 O O . LEU A 1 197 ? -43.325 -4.847 -43.943 1.00 28.39 197 LEU A O 1
ATOM 1499 N N . GLU A 1 198 ? -43.506 -7.071 -43.661 1.00 24.86 198 GLU A N 1
ATOM 1500 C CA . GLU A 1 198 ? -43.004 -7.364 -45.004 1.00 29.79 198 GLU A CA 1
ATOM 1501 C C . GLU A 1 198 ? -44.005 -7.012 -46.108 1.00 33.91 198 GLU A C 1
ATOM 1502 O O . GLU A 1 198 ? -43.593 -6.611 -47.195 1.00 37.62 198 GLU A O 1
ATOM 1508 N N . LYS A 1 199 ? -45.302 -7.145 -45.832 1.00 34.20 199 LYS A N 1
ATOM 1509 C CA . LYS A 1 199 ? -46.328 -6.761 -46.796 1.00 39.08 199 LYS A CA 1
ATOM 1510 C C . LYS A 1 199 ? -46.270 -5.264 -47.062 1.00 40.19 199 LYS A C 1
ATOM 1511 O O . LYS A 1 199 ? -46.392 -4.826 -48.193 1.00 40.67 199 LYS A O 1
ATOM 1517 N N . THR A 1 200 ? -46.109 -4.483 -46.002 1.00 39.32 200 THR A N 1
ATOM 1518 C CA . THR A 1 200 ? -46.067 -3.023 -46.103 1.00 40.64 200 THR A CA 1
ATOM 1519 C C . THR A 1 200 ? -44.677 -2.563 -46.551 1.00 40.03 200 THR A C 1
ATOM 1520 O O . THR A 1 200 ? -44.523 -1.511 -47.170 1.00 39.66 200 THR A O 1
ATOM 1524 N N . GLY A 1 201 ? -43.656 -3.343 -46.212 1.00 37.90 201 GLY A N 1
ATOM 1525 C CA . GLY A 1 201 ? -42.275 -2.917 -46.421 1.00 36.14 201 GLY A CA 1
ATOM 1526 C C . GLY A 1 201 ? -41.817 -1.885 -45.389 1.00 35.68 201 GLY A C 1
ATOM 1527 O O . GLY A 1 201 ? -40.743 -1.293 -45.528 1.00 34.60 201 GLY A O 1
ATOM 1528 N N . GLU A 1 202 ? -42.623 -1.673 -44.352 1.00 33.19 202 GLU A N 1
ATOM 1529 C CA . GLU A 1 202 ? -42.281 -0.738 -43.265 1.00 33.37 202 GLU A CA 1
ATOM 1530 C C . GLU A 1 202 ? -41.298 -1.390 -42.323 1.00 28.08 202 GLU A C 1
ATOM 1531 O O . GLU A 1 202 ? -41.313 -2.603 -42.160 1.00 28.20 202 GLU A O 1
ATOM 1537 N N A SER A 1 203 ? -40.440 -0.595 -41.698 0.50 26.39 203 SER A N 1
ATOM 1538 N N B SER A 1 203 ? -40.466 -0.571 -41.691 0.50 26.36 203 SER A N 1
ATOM 1539 C CA A SER A 1 203 ? -39.596 -1.099 -40.631 0.50 24.71 203 SER A CA 1
ATOM 1540 C CA B SER A 1 203 ? -39.593 -1.006 -40.617 0.50 24.59 203 SER A CA 1
ATOM 1541 C C A SER A 1 203 ? -40.431 -1.120 -39.362 0.50 22.16 203 SER A C 1
ATOM 1542 C C B SER A 1 203 ? -40.434 -1.102 -39.351 0.50 22.09 203 SER A C 1
ATOM 1543 O O A SER A 1 203 ? -41.406 -0.378 -39.232 0.50 19.86 203 SER A O 1
ATOM 1544 O O B SER A 1 203 ? -41.422 -0.381 -39.210 0.50 19.82 203 SER A O 1
ATOM 1549 N N . ILE A 1 204 ? -40.030 -1.975 -38.436 1.00 20.60 204 ILE A N 1
ATOM 1550 C CA . ILE A 1 204 ? -40.712 -2.116 -37.154 1.00 19.44 204 ILE A CA 1
ATOM 1551 C C . ILE A 1 204 ? -40.814 -0.795 -36.381 1.00 18.64 204 ILE A C 1
ATOM 1552 O O . ILE A 1 204 ? -39.889 0.012 -36.393 1.00 19.12 204 ILE A O 1
ATOM 1557 N N . ASP A 1 205 ? -41.966 -0.573 -35.742 1.00 17.59 205 ASP A N 1
ATOM 1558 C CA . ASP A 1 205 ? -42.156 0.525 -34.787 1.00 16.64 205 ASP A CA 1
ATOM 1559 C C . ASP A 1 205 ? -41.910 -0.137 -33.419 1.00 16.23 205 ASP A C 1
ATOM 1560 O O . ASP A 1 205 ? -42.764 -0.834 -32.897 1.00 15.30 205 ASP A O 1
ATOM 1565 N N . MET A 1 206 ? -40.720 0.086 -32.875 1.00 15.88 206 MET A N 1
ATOM 1566 C CA . MET A 1 206 ? -40.262 -0.565 -31.658 1.00 15.89 206 MET A CA 1
ATOM 1567 C C . MET A 1 206 ? -41.168 -0.263 -30.457 1.00 15.14 206 MET A C 1
ATOM 1568 O O . MET A 1 206 ? -41.456 -1.147 -29.672 1.00 14.78 206 MET A O 1
ATOM 1573 N N . ASP A 1 207 ? -41.622 0.976 -30.307 1.00 14.84 207 ASP A N 1
ATOM 1574 C CA . ASP A 1 207 ? -42.503 1.305 -29.174 1.00 15.32 207 ASP A CA 1
ATOM 1575 C C . ASP A 1 207 ? -43.833 0.525 -29.264 1.00 14.91 207 ASP A C 1
ATOM 1576 O O . ASP A 1 207 ? -44.328 -0.015 -28.263 1.00 12.88 207 ASP A O 1
ATOM 1581 N N . LYS A 1 208 ? -44.403 0.462 -30.467 1.00 14.42 208 LYS A N 1
ATOM 1582 C CA . LYS A 1 208 ? -45.631 -0.291 -30.707 1.00 15.01 208 LYS A CA 1
ATOM 1583 C C . LYS A 1 208 ? -45.440 -1.791 -30.476 1.00 14.06 208 LYS A C 1
ATOM 1584 O O . LYS A 1 208 ? -46.289 -2.429 -29.869 1.00 13.24 208 LYS A O 1
ATOM 1590 N N . ALA A 1 209 ? -44.348 -2.354 -31.018 1.00 13.42 209 ALA A N 1
ATOM 1591 C CA . ALA A 1 209 ? -44.042 -3.767 -30.820 1.00 13.20 209 ALA A CA 1
ATOM 1592 C C . ALA A 1 209 ? -43.903 -4.105 -29.334 1.00 12.62 209 ALA A C 1
ATOM 1593 O O . ALA A 1 209 ? -44.436 -5.109 -28.860 1.00 12.65 209 ALA A O 1
ATOM 1595 N N . GLN A 1 210 ? -43.175 -3.259 -28.603 1.00 12.40 210 GLN A N 1
ATOM 1596 C CA . GLN A 1 210 ? -42.980 -3.458 -27.168 1.00 12.21 210 GLN A CA 1
ATOM 1597 C C . GLN A 1 210 ? -44.320 -3.363 -26.402 1.00 12.43 210 GLN A C 1
ATOM 1598 O O . GLN A 1 210 ? -44.549 -4.126 -25.482 1.00 11.99 210 GLN A O 1
ATOM 1604 N N A GLN A 1 211 ? -45.179 -2.424 -26.796 0.50 12.56 211 GLN A N 1
ATOM 1605 N N B GLN A 1 211 ? -45.174 -2.416 -26.793 0.50 12.82 211 GLN A N 1
ATOM 1606 C CA A GLN A 1 211 ? -46.510 -2.289 -26.204 0.50 12.94 211 GLN A CA 1
ATOM 1607 C CA B GLN A 1 211 ? -46.520 -2.275 -26.222 0.50 13.39 211 GLN A CA 1
ATOM 1608 C C A GLN A 1 211 ? -47.363 -3.533 -26.424 0.50 12.85 211 GLN A C 1
ATOM 1609 C C B GLN A 1 211 ? -47.362 -3.528 -26.427 0.50 13.08 211 GLN A C 1
ATOM 1610 O O A GLN A 1 211 ? -48.022 -4.010 -25.498 0.50 12.59 211 GLN A O 1
ATOM 1611 O O B GLN A 1 211 ? -48.019 -4.003 -25.497 0.50 12.76 211 GLN A O 1
ATOM 1622 N N . LEU A 1 212 ? -47.357 -4.057 -27.646 1.00 13.07 212 LEU A N 1
ATOM 1623 C CA . LEU A 1 212 ? -48.113 -5.269 -27.958 1.00 12.93 212 LEU A CA 1
ATOM 1624 C C . LEU A 1 212 ? -47.599 -6.474 -27.159 1.00 12.25 212 LEU A C 1
ATOM 1625 O O . LEU A 1 212 ? -48.390 -7.231 -26.607 1.00 12.70 212 LEU A O 1
ATOM 1630 N N . LEU A 1 213 ? -46.283 -6.612 -27.049 1.00 11.84 213 LEU A N 1
ATOM 1631 C CA . LEU A 1 213 ? -45.726 -7.747 -26.320 1.00 11.78 213 LEU A CA 1
ATOM 1632 C C . LEU A 1 213 ? -46.019 -7.621 -24.828 1.00 11.73 213 LEU A C 1
ATOM 1633 O O . LEU A 1 213 ? -46.395 -8.601 -24.190 1.00 12.21 213 LEU A O 1
ATOM 1638 N N . TRP A 1 214 ? -45.863 -6.424 -24.266 1.00 11.57 214 TRP A N 1
ATOM 1639 C CA . TRP A 1 214 ? -46.187 -6.241 -22.855 1.00 11.71 214 TRP A CA 1
ATOM 1640 C C . TRP A 1 214 ? -47.666 -6.512 -22.578 1.00 12.35 214 TRP A C 1
ATOM 1641 O O . TRP A 1 214 ? -48.011 -7.038 -21.508 1.00 12.11 214 TRP A O 1
ATOM 1652 N N . LYS A 1 215 ? -48.535 -6.107 -23.494 1.00 12.33 215 LYS A N 1
ATOM 1653 C CA . LYS A 1 215 ? -49.972 -6.340 -23.321 1.00 13.71 215 LYS A CA 1
ATOM 1654 C C . LYS A 1 215 ? -50.247 -7.853 -23.199 1.00 13.54 215 LYS A C 1
ATOM 1655 O O . LYS A 1 215 ? -51.038 -8.279 -22.352 1.00 13.63 215 LYS A O 1
ATOM 1661 N N . ALA A 1 216 ? -49.563 -8.653 -24.011 1.00 12.54 216 ALA A N 1
ATOM 1662 C CA . ALA A 1 216 ? -49.682 -10.109 -23.933 1.00 12.30 216 ALA A CA 1
ATOM 1663 C C . ALA A 1 216 ? -49.126 -10.638 -22.623 1.00 12.37 216 ALA A C 1
ATOM 1664 O O . ALA A 1 216 ? -49.784 -11.445 -21.963 1.00 12.70 216 ALA A O 1
ATOM 1666 N N . HIS A 1 217 ? -47.953 -10.158 -22.206 1.00 11.99 217 HIS A N 1
ATOM 1667 C CA . HIS A 1 217 ? -47.362 -10.642 -20.946 1.00 13.20 217 HIS A CA 1
ATOM 1668 C C . HIS A 1 217 ? -48.292 -10.304 -19.758 1.00 13.62 217 HIS A C 1
ATOM 1669 O O . HIS A 1 217 ? -48.497 -11.124 -18.846 1.00 12.84 217 HIS A O 1
ATOM 1676 N N . VAL A 1 218 ? -48.812 -9.078 -19.755 1.00 13.06 218 VAL A N 1
ATOM 1677 C CA . VAL A 1 218 ? -49.713 -8.617 -18.671 1.00 13.62 218 VAL A CA 1
ATOM 1678 C C . VAL A 1 218 ? -50.997 -9.431 -18.652 1.00 14.00 218 VAL A C 1
ATOM 1679 O O . VAL A 1 218 ? -51.471 -9.854 -17.576 1.00 14.82 218 VAL A O 1
ATOM 1683 N N . THR A 1 219 ? -51.579 -9.637 -19.827 1.00 14.26 219 THR A N 1
ATOM 1684 C CA . THR A 1 219 ? -52.783 -10.463 -19.942 1.00 14.80 219 THR A CA 1
ATOM 1685 C C . THR A 1 219 ? -52.509 -11.868 -19.377 1.00 15.22 219 THR A C 1
ATOM 1686 O O . THR A 1 219 ? -53.347 -12.432 -18.648 1.00 15.32 219 THR A O 1
ATOM 1690 N N . SER A 1 220 ? -51.334 -12.422 -19.682 1.00 14.76 220 SER A N 1
ATOM 1691 C CA . SER A 1 220 ? -50.981 -13.737 -19.145 1.00 14.79 220 SER A CA 1
ATOM 1692 C C . SER A 1 220 ? -50.892 -13.701 -17.613 1.00 15.28 220 SER A C 1
ATOM 1693 O O . SER A 1 220 ? -51.488 -14.547 -16.918 1.00 15.83 220 SER A O 1
ATOM 1696 N N . MET A 1 221 ? -50.183 -12.710 -17.075 1.00 15.16 221 MET A N 1
ATOM 1697 C CA . MET A 1 221 ? -50.035 -12.616 -15.628 1.00 16.69 221 MET A CA 1
ATOM 1698 C C . MET A 1 221 ? -51.407 -12.518 -14.956 1.00 18.21 221 MET A C 1
ATOM 1699 O O . MET A 1 221 ? -51.684 -13.214 -13.966 1.00 19.41 221 MET A O 1
ATOM 1704 N N . GLU A 1 222 ? -52.271 -11.675 -15.512 1.00 19.04 222 GLU A N 1
ATOM 1705 C CA . GLU A 1 222 ? -53.595 -11.436 -14.928 1.00 20.85 222 GLU A CA 1
ATOM 1706 C C . GLU A 1 222 ? -54.492 -12.677 -15.051 1.00 20.91 222 GLU A C 1
ATOM 1707 O O . GLU A 1 222 ? -55.325 -12.915 -14.188 1.00 20.62 222 GLU A O 1
ATOM 1713 N N . ASN A 1 223 ? -54.310 -13.460 -16.110 1.00 20.09 223 ASN A N 1
ATOM 1714 C CA . ASN A 1 223 ? -55.018 -14.721 -16.287 1.00 21.42 223 ASN A CA 1
ATOM 1715 C C . ASN A 1 223 ? -54.489 -15.877 -15.439 1.00 21.75 223 ASN A C 1
ATOM 1716 O O . ASN A 1 223 ? -55.166 -16.905 -15.341 1.00 22.87 223 ASN A O 1
ATOM 1721 N N . SER A 1 224 ? -53.299 -15.729 -14.853 1.00 19.87 224 SER A N 1
ATOM 1722 C CA . SER A 1 224 ? -52.664 -16.790 -14.059 1.00 20.59 224 SER A CA 1
ATOM 1723 C C . SER A 1 224 ? -52.663 -16.538 -12.558 1.00 21.09 224 SER A C 1
ATOM 1724 O O . SER A 1 224 ? -52.469 -17.479 -11.773 1.00 22.21 224 SER A O 1
ATOM 1727 N N . ILE A 1 225 ? -52.849 -15.286 -12.149 1.00 21.22 225 ILE A N 1
ATOM 1728 C CA . ILE A 1 225 ? -52.684 -14.925 -10.740 1.00 23.76 225 ILE A CA 1
ATOM 1729 C C . ILE A 1 225 ? -53.605 -15.748 -9.815 1.00 23.89 225 ILE A C 1
ATOM 1730 O O . ILE A 1 225 ? -53.136 -16.323 -8.826 1.00 23.97 225 ILE A O 1
ATOM 1735 N N . ALA A 1 226 ? -54.884 -15.868 -10.157 1.00 22.88 226 ALA A N 1
ATOM 1736 C CA . ALA A 1 226 ? -55.810 -16.624 -9.315 1.00 23.21 226 ALA A CA 1
ATOM 1737 C C . ALA A 1 226 ? -55.541 -18.129 -9.319 1.00 23.19 226 ALA A C 1
ATOM 1738 O O . ALA A 1 226 ? -55.548 -18.744 -8.261 1.00 23.80 226 ALA A O 1
ATOM 1740 N N A VAL A 1 227 ? -55.284 -18.715 -10.487 0.50 23.20 227 VAL A N 1
ATOM 1741 N N B VAL A 1 227 ? -55.291 -18.720 -10.489 0.50 23.39 227 VAL A N 1
ATOM 1742 C CA A VAL A 1 227 ? -55.091 -20.165 -10.565 0.50 23.53 227 VAL A CA 1
ATOM 1743 C CA B VAL A 1 227 ? -55.088 -20.173 -10.564 0.50 23.82 227 VAL A CA 1
ATOM 1744 C C A VAL A 1 227 ? -53.757 -20.629 -9.964 0.50 22.89 227 VAL A C 1
ATOM 1745 C C B VAL A 1 227 ? -53.755 -20.630 -9.961 0.50 23.04 227 VAL A C 1
ATOM 1746 O O A VAL A 1 227 ? -53.665 -21.748 -9.463 0.50 23.27 227 VAL A O 1
ATOM 1747 O O B VAL A 1 227 ? -53.662 -21.749 -9.460 0.50 23.40 227 VAL A O 1
ATOM 1754 N N . CYS A 1 228 ? -52.743 -19.766 -9.994 1.00 21.68 228 CYS A N 1
ATOM 1755 C CA . CYS A 1 228 ? -51.438 -20.079 -9.399 1.00 20.73 228 CYS A CA 1
ATOM 1756 C C . CYS A 1 228 ? -51.345 -19.736 -7.903 1.00 20.55 228 CYS A C 1
ATOM 1757 O O . CYS A 1 228 ? -50.444 -20.210 -7.208 1.00 20.54 228 CYS A O 1
ATOM 1760 N N . LYS A 1 229 ? -52.288 -18.940 -7.406 1.00 21.00 229 LYS A N 1
ATOM 1761 C CA . LYS A 1 229 ? -52.231 -18.415 -6.042 1.00 22.62 229 LYS A CA 1
ATOM 1762 C C . LYS A 1 229 ? -52.038 -19.467 -4.941 1.00 22.54 229 LYS A C 1
ATOM 1763 O O . LYS A 1 229 ? -51.257 -19.235 -4.016 1.00 22.12 229 LYS A O 1
ATOM 1769 N N . PRO A 1 230 ? -52.718 -20.630 -5.045 1.00 23.37 230 PRO A N 1
ATOM 1770 C CA . PRO A 1 230 ? -52.537 -21.662 -4.020 1.00 24.85 230 PRO A CA 1
ATOM 1771 C C . PRO A 1 230 ? -51.098 -22.148 -3.865 1.00 23.66 230 PRO A C 1
ATOM 1772 O O . PRO A 1 230 ? -50.706 -22.538 -2.762 1.00 23.23 230 PRO A O 1
ATOM 1776 N N . ARG A 1 231 ? -50.312 -22.094 -4.937 1.00 20.70 231 ARG A N 1
ATOM 1777 C CA . ARG A 1 231 ? -48.913 -22.533 -4.868 1.00 20.08 231 ARG A CA 1
ATOM 1778 C C . ARG A 1 231 ? -48.031 -21.640 -4.005 1.00 19.02 231 ARG A C 1
ATOM 1779 O O . ARG A 1 231 ? -46.955 -22.062 -3.603 1.00 18.73 231 ARG A O 1
ATOM 1787 N N . LEU A 1 232 ? -48.477 -20.419 -3.725 1.00 17.87 232 LEU A N 1
ATOM 1788 C CA . LEU A 1 232 ? -47.749 -19.525 -2.832 1.00 17.37 232 LEU A CA 1
ATOM 1789 C C . LEU A 1 232 ? -47.573 -20.131 -1.439 1.00 18.66 232 LEU A C 1
ATOM 1790 O O . LEU A 1 232 ? -46.559 -19.906 -0.790 1.00 17.51 232 LEU A O 1
ATOM 1795 N N . LYS A 1 233 ? -48.553 -20.914 -0.999 1.00 20.44 233 LYS A N 1
ATOM 1796 C CA . LYS A 1 233 ? -48.498 -21.584 0.305 1.00 22.62 233 LYS A CA 1
ATOM 1797 C C . LYS A 1 233 ? -47.438 -22.675 0.384 1.00 20.50 233 LYS A C 1
ATOM 1798 O O . LYS A 1 233 ? -47.129 -23.129 1.463 1.00 19.00 233 LYS A O 1
ATOM 1804 N N . ASN A 1 234 ? -46.857 -23.078 -0.744 1.00 20.12 234 ASN A N 1
ATOM 1805 C CA . ASN A 1 234 ? -45.729 -24.022 -0.737 1.00 19.32 234 ASN A CA 1
ATOM 1806 C C . ASN A 1 234 ? -44.401 -23.395 -0.275 1.00 18.91 234 ASN A C 1
ATOM 1807 O O . ASN A 1 234 ? -43.420 -24.107 -0.109 1.00 18.63 234 ASN A O 1
ATOM 1812 N N . TYR A 1 235 ? -44.367 -22.070 -0.084 1.00 17.89 235 TYR A N 1
ATOM 1813 C CA . TYR A 1 235 ? -43.135 -21.356 0.266 1.00 17.49 235 TYR A CA 1
ATOM 1814 C C . TYR A 1 235 ? -43.281 -20.651 1.585 1.00 17.22 235 TYR A C 1
ATOM 1815 O O . TYR A 1 235 ? -44.392 -20.273 1.963 1.00 17.37 235 TYR A O 1
ATOM 1824 N N . ASN A 1 236 ? -42.160 -20.443 2.282 1.00 17.31 236 ASN A N 1
ATOM 1825 C CA . ASN A 1 236 ? -42.163 -19.660 3.519 1.00 17.44 236 ASN A CA 1
ATOM 1826 C C . ASN A 1 236 ? -42.647 -18.234 3.251 1.00 17.52 236 ASN A C 1
ATOM 1827 O O . ASN A 1 236 ? -42.632 -17.765 2.113 1.00 14.91 236 ASN A O 1
ATOM 1832 N N . ILE A 1 237 ? -43.063 -17.547 4.319 1.00 17.52 237 ILE A N 1
ATOM 1833 C CA . ILE A 1 237 ? -43.717 -16.255 4.195 1.00 18.95 237 ILE A CA 1
ATOM 1834 C C . ILE A 1 237 ? -42.867 -15.165 3.515 1.00 17.28 237 ILE A C 1
ATOM 1835 O O . ILE A 1 237 ? -43.415 -14.253 2.902 1.00 17.22 237 ILE A O 1
ATOM 1840 N N . ILE A 1 238 ? -41.544 -15.251 3.625 1.00 15.64 238 ILE A N 1
ATOM 1841 C CA . ILE A 1 238 ? -40.661 -14.234 3.040 1.00 15.10 238 ILE A CA 1
ATOM 1842 C C . ILE A 1 238 ? -40.565 -14.415 1.512 1.00 14.53 238 ILE A C 1
ATOM 1843 O O . ILE A 1 238 ? -40.748 -13.450 0.745 1.00 13.28 238 ILE A O 1
ATOM 1848 N N . GLU A 1 239 ? -40.323 -15.650 1.077 1.00 13.95 239 GLU A N 1
ATOM 1849 C CA . GLU A 1 239 ? -40.264 -15.968 -0.352 1.00 13.88 239 GLU A CA 1
ATOM 1850 C C . GLU A 1 239 ? -41.624 -15.751 -1.007 1.00 13.59 239 GLU A C 1
ATOM 1851 O O . GLU A 1 239 ? -41.700 -15.226 -2.132 1.00 12.72 239 GLU A O 1
ATOM 1857 N N . ARG A 1 240 ? -42.681 -16.143 -0.300 1.00 14.50 240 ARG A N 1
ATOM 1858 C CA . ARG A 1 240 ? -44.069 -15.962 -0.752 1.00 16.27 240 ARG A CA 1
ATOM 1859 C C . ARG A 1 240 ? -44.384 -14.488 -1.023 1.00 15.21 240 ARG A C 1
ATOM 1860 O O . ARG A 1 240 ? -45.050 -14.134 -2.015 1.00 13.95 240 ARG A O 1
ATOM 1868 N N . GLN A 1 241 ? -43.940 -13.619 -0.127 1.00 14.77 241 GLN A N 1
ATOM 1869 C CA . GLN A 1 241 ? -44.179 -12.191 -0.314 1.00 15.20 241 GLN A CA 1
ATOM 1870 C C . GLN A 1 241 ? -43.373 -11.610 -1.474 1.00 13.98 241 GLN A C 1
ATOM 1871 O O . GLN A 1 241 ? -43.870 -10.739 -2.192 1.00 13.65 241 GLN A O 1
ATOM 1877 N N . LEU A 1 242 ? -42.144 -12.086 -1.660 1.00 13.10 242 LEU A N 1
ATOM 1878 C CA . LEU A 1 242 ? -41.372 -11.705 -2.843 1.00 13.63 242 LEU A CA 1
ATOM 1879 C C . LEU A 1 242 ? -42.135 -12.018 -4.125 1.00 13.12 242 LEU A C 1
ATOM 1880 O O . LEU A 1 242 ? -42.202 -11.189 -5.047 1.00 11.81 242 LEU A O 1
ATOM 1885 N N . ASP A 1 243 ? -42.691 -13.218 -4.184 1.00 12.31 243 ASP A N 1
ATOM 1886 C CA . ASP A 1 243 ? -43.469 -13.656 -5.340 1.00 12.85 243 ASP A CA 1
ATOM 1887 C C . ASP A 1 243 ? -44.630 -12.680 -5.614 1.00 13.00 243 ASP A C 1
ATOM 1888 O O . ASP A 1 243 ? -44.772 -12.157 -6.718 1.00 12.52 243 ASP A O 1
ATOM 1893 N N . ARG A 1 244 ? -45.417 -12.376 -4.592 1.00 13.31 244 ARG A N 1
ATOM 1894 C CA . ARG A 1 244 ? -46.496 -11.374 -4.718 1.00 15.20 244 ARG A CA 1
ATOM 1895 C C . ARG A 1 244 ? -45.996 -10.004 -5.145 1.00 14.52 244 ARG A C 1
ATOM 1896 O O . ARG A 1 244 ? -46.596 -9.348 -6.027 1.00 14.65 244 ARG A O 1
ATOM 1904 N N . ASP A 1 245 ? -44.910 -9.570 -4.512 1.00 14.00 245 ASP A N 1
ATOM 1905 C CA . ASP A 1 245 ? -44.325 -8.265 -4.795 1.00 14.30 245 ASP A CA 1
ATOM 1906 C C . ASP A 1 245 ? -43.919 -8.176 -6.262 1.00 13.17 245 ASP A C 1
ATOM 1907 O O . ASP A 1 245 ? -44.134 -7.161 -6.898 1.00 12.66 245 ASP A O 1
ATOM 1912 N N . TYR A 1 246 ? -43.316 -9.247 -6.782 1.00 12.74 246 TYR A N 1
ATOM 1913 C CA . TYR A 1 246 ? -42.811 -9.261 -8.145 1.00 13.46 246 TYR A CA 1
ATOM 1914 C C . TYR A 1 246 ? -43.929 -9.177 -9.177 1.00 12.84 246 TYR A C 1
ATOM 1915 O O . TYR A 1 246 ? -43.837 -8.394 -10.140 1.00 12.62 246 TYR A O 1
ATOM 1924 N N A LEU A 1 247 ? -44.981 -9.966 -8.980 0.70 13.03 247 LEU A N 1
ATOM 1925 N N B LEU A 1 247 ? -44.979 -9.969 -8.981 0.30 12.92 247 LEU A N 1
ATOM 1926 C CA A LEU A 1 247 ? -46.088 -9.996 -9.941 0.70 13.98 247 LEU A CA 1
ATOM 1927 C CA B LEU A 1 247 ? -46.092 -10.012 -9.925 0.30 13.16 247 LEU A CA 1
ATOM 1928 C C A LEU A 1 247 ? -46.803 -8.653 -10.014 0.70 13.14 247 LEU A C 1
ATOM 1929 C C B LEU A 1 247 ? -46.809 -8.665 -10.013 0.30 12.67 247 LEU A C 1
ATOM 1930 O O A LEU A 1 247 ? -47.033 -8.133 -11.101 0.70 12.72 247 LEU A O 1
ATOM 1931 O O B LEU A 1 247 ? -47.048 -8.163 -11.110 0.30 12.38 247 LEU A O 1
ATOM 1940 N N . ILE A 1 248 ? -47.117 -8.062 -8.866 1.00 12.19 248 ILE A N 1
ATOM 1941 C CA . ILE A 1 248 ? -47.740 -6.715 -8.853 1.00 12.57 248 ILE A CA 1
ATOM 1942 C C . ILE A 1 248 ? -46.797 -5.671 -9.485 1.00 11.49 248 ILE A C 1
ATOM 1943 O O . ILE A 1 248 ? -47.218 -4.895 -10.333 1.00 11.73 248 ILE A O 1
ATOM 1948 N N . SER A 1 249 ? -45.512 -5.681 -9.111 1.00 10.72 249 SER A N 1
ATOM 1949 C CA . SER A 1 249 ? -44.554 -4.722 -9.639 1.00 11.24 249 SER A CA 1
ATOM 1950 C C . SER A 1 249 ? -44.439 -4.814 -11.152 1.00 11.03 249 SER A C 1
ATOM 1951 O O . SER A 1 249 ? -44.328 -3.799 -11.840 1.00 11.10 249 SER A O 1
ATOM 1954 N N A LEU A 1 250 ? -44.454 -6.036 -11.666 0.50 11.32 250 LEU A N 1
ATOM 1955 N N B LEU A 1 250 ? -44.455 -6.035 -11.664 0.50 11.32 250 LEU A N 1
ATOM 1956 C CA A LEU A 1 250 ? -44.383 -6.267 -13.107 0.50 11.98 250 LEU A CA 1
ATOM 1957 C CA B LEU A 1 250 ? -44.376 -6.255 -13.102 0.50 11.99 250 LEU A CA 1
ATOM 1958 C C A LEU A 1 250 ? -45.499 -5.520 -13.849 0.50 11.79 250 LEU A C 1
ATOM 1959 C C B LEU A 1 250 ? -45.499 -5.518 -13.848 0.50 11.79 250 LEU A C 1
ATOM 1960 O O A LEU A 1 250 ? -45.279 -4.989 -14.942 0.50 11.47 250 LEU A O 1
ATOM 1961 O O B LEU A 1 250 ? -45.280 -4.989 -14.941 0.50 11.47 250 LEU A O 1
ATOM 1970 N N . LEU A 1 251 ? -46.690 -5.451 -13.251 1.00 12.04 251 LEU A N 1
ATOM 1971 C CA . LEU A 1 251 ? -47.813 -4.736 -13.883 1.00 12.66 251 LEU A CA 1
ATOM 1972 C C . LEU A 1 251 ? -47.498 -3.239 -13.998 1.00 12.69 251 LEU A C 1
ATOM 1973 O O . LEU A 1 251 ? -47.823 -2.611 -15.004 1.00 13.08 251 LEU A O 1
ATOM 1978 N N . TYR A 1 252 ? -46.819 -2.674 -12.993 1.00 11.74 252 TYR A N 1
ATOM 1979 C CA . TYR A 1 252 ? -46.428 -1.258 -13.057 1.00 12.34 252 TYR A CA 1
ATOM 1980 C C . TYR A 1 252 ? -45.291 -1.042 -14.058 1.00 12.18 252 TYR A C 1
ATOM 1981 O O . TYR A 1 252 ? -45.317 -0.096 -14.840 1.00 12.52 252 TYR A O 1
ATOM 1990 N N . PHE A 1 253 ? -44.290 -1.914 -14.032 1.00 12.20 253 PHE A N 1
ATOM 1991 C CA . PHE A 1 253 ? -43.178 -1.828 -14.983 1.00 13.32 253 PHE A CA 1
ATOM 1992 C C . PHE A 1 253 ? -43.661 -1.940 -16.429 1.00 12.34 253 PHE A C 1
ATOM 1993 O O . PHE A 1 253 ? -43.202 -1.193 -17.285 1.00 12.78 253 PHE A O 1
ATOM 2001 N N . ALA A 1 254 ? -44.560 -2.884 -16.694 1.00 12.16 254 ALA A N 1
ATOM 2002 C CA . ALA A 1 254 ? -45.095 -3.097 -18.058 1.00 12.37 254 ALA A CA 1
ATOM 2003 C C . ALA A 1 254 ? -45.714 -1.832 -18.640 1.00 12.78 254 ALA A C 1
ATOM 2004 O O . ALA A 1 254 ? -45.509 -1.518 -19.824 1.00 13.03 254 ALA A O 1
ATOM 2006 N N . ALA A 1 255 ? -46.454 -1.084 -17.810 1.00 12.76 255 ALA A N 1
ATOM 2007 C CA . ALA A 1 255 ? -47.125 0.146 -18.262 1.00 13.36 255 ALA A CA 1
ATOM 2008 C C . ALA A 1 255 ? -46.175 1.271 -18.701 1.00 12.89 255 ALA A C 1
ATOM 2009 O O . ALA A 1 255 ? -46.578 2.152 -19.467 1.00 13.21 255 ALA A O 1
ATOM 2011 N N . THR A 1 256 ? -44.922 1.218 -18.248 1.00 12.43 256 THR A N 1
ATOM 2012 C CA . THR A 1 256 ? -43.883 2.151 -18.663 1.00 12.34 256 THR A CA 1
ATOM 2013 C C . THR A 1 256 ? -43.330 1.832 -20.059 1.00 12.10 256 THR A C 1
ATOM 2014 O O . THR A 1 256 ? -42.634 2.653 -20.641 1.00 11.46 256 THR A O 1
ATOM 2018 N N . ASN A 1 257 ? -43.636 0.643 -20.557 1.00 11.78 257 ASN A N 1
ATOM 2019 C CA . ASN A 1 257 ? -43.099 0.136 -21.824 1.00 11.94 257 ASN A CA 1
ATOM 2020 C C . ASN A 1 257 ? -41.568 -0.049 -21.785 1.00 12.21 257 ASN A C 1
ATOM 2021 O O . ASN A 1 257 ? -40.881 0.108 -22.794 1.00 13.03 257 ASN A O 1
ATOM 2026 N N . PHE A 1 258 ? -41.047 -0.380 -20.602 1.00 12.09 258 PHE A N 1
ATOM 2027 C CA . PHE A 1 258 ? -39.627 -0.613 -20.416 1.00 12.63 258 PHE A CA 1
ATOM 2028 C C . PHE A 1 258 ? -39.147 -1.751 -21.340 1.00 12.46 258 PHE A C 1
ATOM 2029 O O . PHE A 1 258 ? -39.866 -2.766 -21.513 1.00 11.67 258 PHE A O 1
ATOM 2037 N N . PRO A 1 259 ? -37.952 -1.599 -21.935 1.00 13.39 259 PRO A N 1
ATOM 2038 C CA . PRO A 1 259 ? -37.537 -2.599 -22.930 1.00 13.35 259 PRO A CA 1
ATOM 2039 C C . PRO A 1 259 ? -37.267 -3.973 -22.352 1.00 12.79 259 PRO A C 1
ATOM 2040 O O . PRO A 1 259 ? -36.731 -4.082 -21.245 1.00 12.64 259 PRO A O 1
ATOM 2044 N N . THR A 1 260 ? -37.635 -5.006 -23.103 1.00 12.66 260 THR A N 1
ATOM 2045 C CA . THR A 1 260 ? -37.372 -6.405 -22.724 1.00 12.91 260 THR A CA 1
ATOM 2046 C C . THR A 1 260 ? -36.351 -7.081 -23.656 1.00 13.13 260 THR A C 1
ATOM 2047 O O . THR A 1 260 ? -36.442 -8.286 -23.938 1.00 12.53 260 THR A O 1
ATOM 2051 N N . ASN A 1 261 ? -35.376 -6.304 -24.103 1.00 13.32 261 ASN A N 1
ATOM 2052 C CA . ASN A 1 261 ? -34.301 -6.823 -24.954 1.00 13.27 261 ASN A CA 1
ATOM 2053 C C . ASN A 1 261 ? -33.232 -7.501 -24.086 1.00 13.87 261 ASN A C 1
ATOM 2054 O O . ASN A 1 261 ? -33.393 -7.627 -22.852 1.00 13.40 261 ASN A O 1
ATOM 2059 N N . PHE A 1 262 ? -32.175 -7.975 -24.719 1.00 13.88 262 PHE A N 1
ATOM 2060 C CA . PHE A 1 262 ? -31.144 -8.759 -24.025 1.00 15.02 262 PHE A CA 1
ATOM 2061 C C . PHE A 1 262 ? -30.487 -7.976 -22.877 1.00 15.28 262 PHE A C 1
ATOM 2062 O O . PHE A 1 262 ? -30.528 -8.409 -21.729 1.00 14.03 262 PHE A O 1
ATOM 2070 N N . ILE A 1 263 ? -29.919 -6.812 -23.188 1.00 16.02 263 ILE A N 1
ATOM 2071 C CA . ILE A 1 263 ? -29.166 -6.033 -22.189 1.00 19.43 263 ILE A CA 1
ATOM 2072 C C . ILE A 1 263 ? -30.040 -5.590 -21.016 1.00 17.38 263 ILE A C 1
ATOM 2073 O O . ILE A 1 263 ? -29.621 -5.680 -19.846 1.00 15.83 263 ILE A O 1
ATOM 2078 N N . GLU A 1 264 ? -31.262 -5.137 -21.292 1.00 16.70 264 GLU A N 1
ATOM 2079 C CA . GLU A 1 264 ? -32.143 -4.671 -20.204 1.00 17.19 264 GLU A CA 1
ATOM 2080 C C . GLU A 1 264 ? -32.650 -5.834 -19.340 1.00 16.19 264 GLU A C 1
ATOM 2081 O O . GLU A 1 264 ? -32.829 -5.697 -18.130 1.00 16.71 264 GLU A O 1
ATOM 2087 N N . SER A 1 265 ? -32.877 -6.984 -19.960 1.00 15.28 265 SER A N 1
ATOM 2088 C CA . SER A 1 265 ? -33.324 -8.175 -19.223 1.00 14.83 265 SER A CA 1
ATOM 2089 C C . SER A 1 265 ? -32.248 -8.664 -18.266 1.00 15.84 265 SER A C 1
ATOM 2090 O O . SER A 1 265 ? -32.543 -9.021 -17.108 1.00 16.55 265 SER A O 1
ATOM 2093 N N A ILE A 1 266 ? -31.001 -8.654 -18.720 0.50 15.70 266 ILE A N 1
ATOM 2094 N N B ILE A 1 266 ? -30.997 -8.663 -18.731 0.50 15.69 266 ILE A N 1
ATOM 2095 C CA A ILE A 1 266 ? -29.896 -9.029 -17.873 0.50 17.05 266 ILE A CA 1
ATOM 2096 C CA B ILE A 1 266 ? -29.862 -9.023 -17.899 0.50 17.03 266 ILE A CA 1
ATOM 2097 C C A ILE A 1 266 ? -29.706 -8.024 -16.743 0.50 17.40 266 ILE A C 1
ATOM 2098 C C B ILE A 1 266 ? -29.706 -8.027 -16.750 0.50 17.38 266 ILE A C 1
ATOM 2099 O O A ILE A 1 266 ? -29.386 -8.405 -15.612 0.50 17.68 266 ILE A O 1
ATOM 2100 O O B ILE A 1 266 ? -29.390 -8.414 -15.620 0.50 17.66 266 ILE A O 1
ATOM 2109 N N . LYS A 1 267 ? -29.927 -6.748 -17.038 1.00 16.97 267 LYS A N 1
ATOM 2110 C CA . LYS A 1 267 ? -29.846 -5.703 -16.011 1.00 19.75 267 LYS A CA 1
ATOM 2111 C C . LYS A 1 267 ? -30.857 -5.947 -14.878 1.00 19.49 267 LYS A C 1
ATOM 2112 O O . LYS A 1 267 ? -30.532 -5.797 -13.684 1.00 18.93 267 LYS A O 1
ATOM 2118 N N . PHE A 1 268 ? -32.083 -6.301 -15.256 1.00 17.02 268 PHE A N 1
ATOM 2119 C CA . PHE A 1 268 ? -33.120 -6.668 -14.281 1.00 18.04 268 PHE A CA 1
ATOM 2120 C C . PHE A 1 268 ? -32.776 -7.910 -13.466 1.00 16.38 268 PHE A C 1
ATOM 2121 O O . PHE A 1 268 ? -32.822 -7.866 -12.233 1.00 15.37 268 PHE A O 1
ATOM 2129 N N . VAL A 1 269 ? -32.461 -9.034 -14.126 1.00 15.98 269 VAL A N 1
ATOM 2130 C CA . VAL A 1 269 ? -32.200 -10.260 -13.361 1.00 16.83 269 VAL A CA 1
ATOM 2131 C C . VAL A 1 269 ? -30.970 -10.166 -12.471 1.00 17.01 269 VAL A C 1
ATOM 2132 O O . VAL A 1 269 ? -30.937 -10.816 -11.416 1.00 17.53 269 VAL A O 1
ATOM 2136 N N . ALA A 1 270 ? -29.990 -9.343 -12.862 1.00 15.82 270 ALA A N 1
ATOM 2137 C CA . ALA A 1 270 ? -28.817 -9.097 -12.020 1.00 17.12 270 ALA A CA 1
ATOM 2138 C C . ALA A 1 270 ? -29.189 -8.457 -10.665 1.00 15.61 270 ALA A C 1
ATOM 2139 O O . ALA A 1 270 ? -28.429 -8.590 -9.697 1.00 15.73 270 ALA A O 1
ATOM 2141 N N . ASP A 1 271 ? -30.334 -7.769 -10.599 1.00 13.74 271 ASP A N 1
ATOM 2142 C CA . ASP A 1 271 ? -30.819 -7.147 -9.351 1.00 13.71 271 ASP A CA 1
ATOM 2143 C C . ASP A 1 271 ? -31.809 -8.012 -8.572 1.00 13.62 271 ASP A C 1
ATOM 2144 O O . ASP A 1 271 ? -32.237 -7.639 -7.476 1.00 12.58 271 ASP A O 1
ATOM 2149 N N . MET A 1 272 ? -32.162 -9.183 -9.098 1.00 13.32 272 MET A N 1
ATOM 2150 C CA . MET A 1 272 ? -33.101 -10.074 -8.407 1.00 14.61 272 MET A CA 1
ATOM 2151 C C . MET A 1 272 ? -32.321 -10.991 -7.467 1.00 13.85 272 MET A C 1
ATOM 2152 O O . MET A 1 272 ? -31.136 -11.244 -7.699 1.00 14.26 272 MET A O 1
ATOM 2157 N N . PRO A 1 273 ? -32.966 -11.477 -6.398 1.00 13.57 273 PRO A N 1
ATOM 2158 C CA . PRO A 1 273 ? -32.238 -12.357 -5.461 1.00 14.30 273 PRO A CA 1
ATOM 2159 C C . PRO A 1 273 ? -31.748 -13.650 -6.138 1.00 14.03 273 PRO A C 1
ATOM 2160 O O . PRO A 1 273 ? -32.480 -14.264 -6.909 1.00 13.67 273 PRO A O 1
ATOM 2164 N N . HIS A 1 274 ? -30.497 -14.013 -5.880 1.00 13.89 274 HIS A N 1
ATOM 2165 C CA . HIS A 1 274 ? -29.827 -15.155 -6.529 1.00 14.57 274 HIS A CA 1
ATOM 2166 C C . HIS A 1 274 ? -30.167 -16.489 -5.858 1.00 14.58 274 HIS A C 1
ATOM 2167 O O . HIS A 1 274 ? -29.682 -17.559 -6.277 1.00 15.74 274 HIS A O 1
ATOM 2174 N N . ARG A 1 275 ? -30.957 -16.427 -4.791 1.00 13.69 275 ARG A N 1
ATOM 2175 C CA . ARG A 1 275 ? -31.443 -17.592 -4.075 1.00 14.02 275 ARG A CA 1
ATOM 2176 C C . ARG A 1 275 ? -32.842 -17.285 -3.556 1.00 13.94 275 ARG A C 1
ATOM 2177 O O . ARG A 1 275 ? -33.265 -16.107 -3.480 1.00 12.74 275 ARG A O 1
ATOM 2185 N N . GLN A 1 276 ? -33.541 -18.350 -3.173 1.00 14.69 276 GLN A N 1
ATOM 2186 C CA . GLN A 1 276 ? -34.806 -18.214 -2.494 1.00 15.29 276 GLN A CA 1
ATOM 2187 C C . GLN A 1 276 ? -34.609 -17.535 -1.131 1.00 14.35 276 GLN A C 1
ATOM 2188 O O . GLN A 1 276 ? -33.615 -17.774 -0.439 1.00 14.02 276 GLN A O 1
ATOM 2194 N N . LEU A 1 277 ? -35.569 -16.694 -0.763 1.00 13.83 277 LEU A N 1
ATOM 2195 C CA . LEU A 1 277 ? -35.551 -16.010 0.517 1.00 14.12 277 LEU A CA 1
ATOM 2196 C C . LEU A 1 277 ? -36.063 -16.932 1.633 1.00 15.45 277 LEU A C 1
ATOM 2197 O O . LEU A 1 277 ? -36.757 -17.920 1.369 1.00 15.21 277 LEU A O 1
ATOM 2202 N N . ARG A 1 278 ? -35.717 -16.586 2.864 1.00 15.59 278 ARG A N 1
ATOM 2203 C CA . ARG A 1 278 ? -36.112 -17.374 4.027 1.00 17.69 278 ARG A CA 1
ATOM 2204 C C . ARG A 1 278 ? -36.350 -16.488 5.231 1.00 18.66 278 ARG A C 1
ATOM 2205 O O . ARG A 1 278 ? -35.968 -15.311 5.259 1.00 16.49 278 ARG A O 1
ATOM 2213 N N . PHE A 1 279 ? -36.963 -17.074 6.251 1.00 19.97 279 PHE A N 1
ATOM 2214 C CA . PHE A 1 279 ? -37.163 -16.356 7.486 1.00 22.45 279 PHE A CA 1
ATOM 2215 C C . PHE A 1 279 ? -35.785 -15.947 8.011 1.00 21.19 279 PHE A C 1
ATOM 2216 O O . PHE A 1 279 ? -34.841 -16.750 8.037 1.00 20.50 279 PHE A O 1
ATOM 2224 N N . GLY A 1 280 ? -35.661 -14.682 8.380 1.00 20.60 280 GLY A N 1
ATOM 2225 C CA . GLY A 1 280 ? -34.365 -14.101 8.756 1.00 20.56 280 GLY A CA 1
ATOM 2226 C C . GLY A 1 280 ? -33.981 -13.000 7.775 1.00 20.28 280 GLY A C 1
ATOM 2227 O O . GLY A 1 280 ? -33.352 -12.014 8.155 1.00 21.28 280 GLY A O 1
ATOM 2228 N N . ASP A 1 281 ? -34.376 -13.154 6.511 1.00 18.95 281 ASP A N 1
ATOM 2229 C CA . ASP A 1 281 ? -34.086 -12.158 5.476 1.00 16.99 281 ASP A CA 1
ATOM 2230 C C . ASP A 1 281 ? -35.010 -10.947 5.587 1.00 17.66 281 ASP A C 1
ATOM 2231 O O . ASP A 1 281 ? -36.236 -11.095 5.504 1.00 18.02 281 ASP A O 1
ATOM 2236 N N A ILE A 1 282 ? -34.417 -9.767 5.766 0.50 17.12 282 ILE A N 1
ATOM 2237 N N B ILE A 1 282 ? -34.413 -9.768 5.760 0.50 17.01 282 ILE A N 1
ATOM 2238 C CA A ILE A 1 282 ? -35.134 -8.495 5.740 0.50 18.06 282 ILE A CA 1
ATOM 2239 C CA B ILE A 1 282 ? -35.123 -8.495 5.739 0.50 17.81 282 ILE A CA 1
ATOM 2240 C C A ILE A 1 282 ? -34.366 -7.522 4.853 0.50 16.36 282 ILE A C 1
ATOM 2241 C C B ILE A 1 282 ? -34.362 -7.522 4.850 0.50 16.26 282 ILE A C 1
ATOM 2242 O O A ILE A 1 282 ? -33.308 -7.036 5.241 0.50 15.23 282 ILE A O 1
ATOM 2243 O O B ILE A 1 282 ? -33.306 -7.034 5.238 0.50 15.15 282 ILE A O 1
ATOM 2252 N N . ALA A 1 283 ? -34.886 -7.241 3.663 1.00 15.39 283 ALA A N 1
ATOM 2253 C CA . ALA A 1 283 ? -34.292 -6.234 2.789 1.00 14.75 283 ALA A CA 1
ATOM 2254 C C . ALA A 1 283 ? -34.513 -4.857 3.427 1.00 14.11 283 ALA A C 1
ATOM 2255 O O . ALA A 1 283 ? -35.567 -4.648 4.041 1.00 14.21 283 ALA A O 1
ATOM 2257 N N . PRO A 1 284 ? -33.577 -3.918 3.305 1.00 13.24 284 PRO A N 1
ATOM 2258 C CA . PRO A 1 284 ? -32.348 -4.011 2.491 1.00 13.22 284 PRO A CA 1
ATOM 2259 C C . PRO A 1 284 ? -31.109 -4.424 3.302 1.00 13.45 284 PRO A C 1
ATOM 2260 O O . PRO A 1 284 ? -30.005 -3.951 3.044 1.00 13.13 284 PRO A O 1
ATOM 2264 N N . PHE A 1 285 ? -31.293 -5.308 4.264 1.00 13.56 285 PHE A N 1
ATOM 2265 C CA . PHE A 1 285 ? -30.227 -5.720 5.167 1.00 14.90 285 PHE A CA 1
ATOM 2266 C C . PHE A 1 285 ? -29.820 -7.187 5.003 1.00 14.84 285 PHE A C 1
ATOM 2267 O O . PHE A 1 285 ? -29.338 -7.811 5.954 1.00 15.53 285 PHE A O 1
ATOM 2275 N N . ILE A 1 286 ? -29.965 -7.733 3.798 1.00 14.10 286 ILE A N 1
ATOM 2276 C CA . ILE A 1 286 ? -29.595 -9.131 3.558 1.00 14.51 286 ILE A CA 1
ATOM 2277 C C . ILE A 1 286 ? -28.095 -9.178 3.241 1.00 15.00 286 ILE A C 1
ATOM 2278 O O . ILE A 1 286 ? -27.677 -8.688 2.183 1.00 14.07 286 ILE A O 1
ATOM 2283 N N . PRO A 1 287 ? -27.284 -9.756 4.148 1.00 16.11 287 PRO A N 1
ATOM 2284 C CA . PRO A 1 287 ? -25.836 -9.560 4.037 1.00 17.16 287 PRO A CA 1
ATOM 2285 C C . PRO A 1 287 ? -25.115 -10.351 2.928 1.00 16.77 287 PRO A C 1
ATOM 2286 O O . PRO A 1 287 ? -23.958 -10.044 2.619 1.00 16.81 287 PRO A O 1
ATOM 2290 N N . ASP A 1 288 ? -25.759 -11.349 2.332 1.00 15.51 288 ASP A N 1
ATOM 2291 C CA . ASP A 1 288 ? -25.123 -12.057 1.204 1.00 16.06 288 ASP A CA 1
ATOM 2292 C C . ASP A 1 288 ? -25.646 -11.570 -0.147 1.00 15.38 288 ASP A C 1
ATOM 2293 O O . ASP A 1 288 ? -25.495 -12.244 -1.149 1.00 15.19 288 ASP A O 1
ATOM 2298 N N . MET A 1 289 ? -26.260 -10.392 -0.158 1.00 14.96 289 MET A N 1
ATOM 2299 C CA . MET A 1 289 ? -26.684 -9.754 -1.402 1.00 14.13 289 MET A CA 1
ATOM 2300 C C . MET A 1 289 ? -26.166 -8.324 -1.476 1.00 13.93 289 MET A C 1
ATOM 2301 O O . MET A 1 289 ? -26.086 -7.646 -0.470 1.00 14.01 289 MET A O 1
ATOM 2306 N N . ASP A 1 290 ? -25.846 -7.865 -2.688 1.00 14.57 290 ASP A N 1
ATOM 2307 C CA . ASP A 1 290 ? -25.333 -6.518 -2.864 1.00 15.35 290 ASP A CA 1
ATOM 2308 C C . ASP A 1 290 ? -26.437 -5.476 -2.679 1.00 14.96 290 ASP A C 1
ATOM 2309 O O . ASP A 1 290 ? -27.620 -5.832 -2.512 1.00 14.15 290 ASP A O 1
ATOM 2314 N N A MET A 1 291 ? -26.039 -4.209 -2.701 0.70 15.22 291 MET A N 1
ATOM 2315 N N B MET A 1 291 ? -26.080 -4.201 -2.677 0.30 15.17 291 MET A N 1
ATOM 2316 C CA A MET A 1 291 ? -26.968 -3.098 -2.463 0.70 16.21 291 MET A CA 1
ATOM 2317 C CA B MET A 1 291 ? -27.098 -3.195 -2.398 0.30 15.51 291 MET A CA 1
ATOM 2318 C C A MET A 1 291 ? -28.037 -2.998 -3.559 0.70 14.41 291 MET A C 1
ATOM 2319 C C B MET A 1 291 ? -28.066 -3.003 -3.557 0.30 14.30 291 MET A C 1
ATOM 2320 O O A MET A 1 291 ? -29.179 -2.642 -3.284 0.70 13.89 291 MET A O 1
ATOM 2321 O O B MET A 1 291 ? -29.187 -2.591 -3.309 0.30 14.06 291 MET A O 1
ATOM 2330 N N . LYS A 1 292 ? -27.683 -3.318 -4.800 1.00 13.49 292 LYS A N 1
ATOM 2331 C CA . LYS A 1 292 ? -28.683 -3.317 -5.892 1.00 13.50 292 LYS A CA 1
ATOM 2332 C C . LYS A 1 292 ? -29.810 -4.342 -5.687 1.00 12.60 292 LYS A C 1
ATOM 2333 O O . LYS A 1 292 ? -30.988 -4.054 -5.971 1.00 12.09 292 LYS A O 1
ATOM 2339 N N A LYS A 1 293 ? -29.455 -5.546 -5.231 0.50 12.29 293 LYS A N 1
ATOM 2340 N N B LYS A 1 293 ? -29.445 -5.541 -5.227 0.50 12.42 293 LYS A N 1
ATOM 2341 C CA A LYS A 1 293 ? -30.444 -6.578 -4.959 0.50 11.86 293 LYS A CA 1
ATOM 2342 C CA B LYS A 1 293 ? -30.422 -6.581 -4.958 0.50 12.07 293 LYS A CA 1
ATOM 2343 C C A LYS A 1 293 ? -31.302 -6.191 -3.758 0.50 11.64 293 LYS A C 1
ATOM 2344 C C B LYS A 1 293 ? -31.289 -6.197 -3.761 0.50 11.75 293 LYS A C 1
ATOM 2345 O O A LYS A 1 293 ? -32.534 -6.271 -3.814 0.50 10.85 293 LYS A O 1
ATOM 2346 O O B LYS A 1 293 ? -32.516 -6.288 -3.826 0.50 10.94 293 LYS A O 1
ATOM 2357 N N . ASN A 1 294 ? -30.652 -5.756 -2.680 1.00 11.36 294 ASN A N 1
ATOM 2358 C CA . ASN A 1 294 ? -31.376 -5.285 -1.507 1.00 11.40 294 ASN A CA 1
ATOM 2359 C C . ASN A 1 294 ? -32.347 -4.124 -1.835 1.00 12.26 294 ASN A C 1
ATOM 2360 O O . ASN A 1 294 ? -33.506 -4.105 -1.374 1.00 11.97 294 ASN A O 1
ATOM 2365 N N . ASN A 1 295 ? -31.893 -3.185 -2.652 1.00 12.05 295 ASN A N 1
ATOM 2366 C CA . ASN A 1 295 ? -32.736 -2.064 -3.046 1.00 12.93 295 ASN A CA 1
ATOM 2367 C C . ASN A 1 295 ? -33.948 -2.468 -3.912 1.00 12.25 295 ASN A C 1
ATOM 2368 O O . ASN A 1 295 ? -35.069 -2.005 -3.668 1.00 12.15 295 ASN A O 1
ATOM 2373 N N . LEU A 1 296 ? -33.743 -3.343 -4.891 1.00 11.55 296 LEU A N 1
ATOM 2374 C CA . LEU A 1 296 ? -34.857 -3.784 -5.727 1.00 11.61 296 LEU A CA 1
ATOM 2375 C C . LEU A 1 296 ? -35.886 -4.505 -4.862 1.00 11.44 296 LEU A C 1
ATOM 2376 O O . LEU A 1 296 ? -37.089 -4.308 -5.069 1.00 11.44 296 LEU A O 1
ATOM 2381 N N . LEU A 1 297 ? -35.449 -5.307 -3.890 1.00 11.22 297 LEU A N 1
ATOM 2382 C CA . LEU A 1 297 ? -36.419 -5.966 -2.994 1.00 11.70 297 LEU A CA 1
ATOM 2383 C C . LEU A 1 297 ? -37.335 -4.950 -2.279 1.00 12.03 297 LEU A C 1
ATOM 2384 O O . LEU A 1 297 ? -38.577 -5.131 -2.205 1.00 11.83 297 LEU A O 1
ATOM 2389 N N . VAL A 1 298 ? -36.736 -3.864 -1.794 1.00 12.06 298 VAL A N 1
ATOM 2390 C CA . VAL A 1 298 ? -37.511 -2.788 -1.162 1.00 12.56 298 VAL A CA 1
ATOM 2391 C C . VAL A 1 298 ? -38.493 -2.152 -2.154 1.00 12.16 298 VAL A C 1
ATOM 2392 O O . VAL A 1 298 ? -39.689 -1.935 -1.827 1.00 11.87 298 VAL A O 1
ATOM 2396 N N . VAL A 1 299 ? -38.024 -1.908 -3.374 1.00 12.08 299 VAL A N 1
ATOM 2397 C CA . VAL A 1 299 ? -38.850 -1.260 -4.381 1.00 11.87 299 VAL A CA 1
ATOM 2398 C C . VAL A 1 299 ? -40.042 -2.149 -4.773 1.00 11.90 299 VAL A C 1
ATOM 2399 O O . VAL A 1 299 ? -41.185 -1.668 -4.887 1.00 11.61 299 VAL A O 1
ATOM 2403 N N . LEU A 1 300 ? -39.798 -3.444 -4.979 1.00 11.53 300 LEU A N 1
ATOM 2404 C CA . LEU A 1 300 ? -40.891 -4.354 -5.319 1.00 12.32 300 LEU A CA 1
ATOM 2405 C C . LEU A 1 300 ? -41.959 -4.358 -4.220 1.00 12.89 300 LEU A C 1
ATOM 2406 O O . LEU A 1 300 ? -43.156 -4.362 -4.513 1.00 13.09 300 LEU A O 1
ATOM 2411 N N . HIS A 1 301 ? -41.533 -4.366 -2.960 1.00 12.82 301 HIS A N 1
ATOM 2412 C CA . HIS A 1 301 ? -42.485 -4.298 -1.860 1.00 13.64 301 HIS A CA 1
ATOM 2413 C C . HIS A 1 301 ? -43.190 -2.928 -1.778 1.00 13.66 301 HIS A C 1
ATOM 2414 O O . HIS A 1 301 ? -44.358 -2.864 -1.373 1.00 13.94 301 HIS A O 1
ATOM 2421 N N . GLY A 1 302 ? -42.507 -1.868 -2.220 1.00 13.67 302 GLY A N 1
ATOM 2422 C CA . GLY A 1 302 ? -43.078 -0.516 -2.299 1.00 14.30 302 GLY A CA 1
ATOM 2423 C C . GLY A 1 302 ? -44.246 -0.456 -3.273 1.00 13.60 302 GLY A C 1
ATOM 2424 O O . GLY A 1 302 ? -45.284 0.110 -2.952 1.00 13.87 302 GLY A O 1
ATOM 2425 N N . PHE A 1 303 ? -44.091 -1.067 -4.443 1.00 12.94 303 PHE A N 1
ATOM 2426 C CA . PHE A 1 303 ? -45.222 -1.186 -5.377 1.00 13.39 303 PHE A CA 1
ATOM 2427 C C . PHE A 1 303 ? -46.347 -2.025 -4.782 1.00 13.25 303 PHE A C 1
ATOM 2428 O O . PHE A 1 303 ? -47.512 -1.655 -4.910 1.00 12.60 303 PHE A O 1
ATOM 2436 N N . TYR A 1 304 ? -46.012 -3.156 -4.149 1.00 13.25 304 TYR A N 1
ATOM 2437 C CA . TYR A 1 304 ? -47.044 -3.984 -3.510 1.00 13.84 304 TYR A CA 1
ATOM 2438 C C . TYR A 1 304 ? -47.847 -3.178 -2.481 1.00 13.85 304 TYR A C 1
ATOM 2439 O O . TYR A 1 304 ? -49.082 -3.267 -2.415 1.00 13.80 304 TYR A O 1
ATOM 2448 N N . THR A 1 305 ? -47.138 -2.400 -1.686 1.00 13.51 305 THR A N 1
ATOM 2449 C CA . THR A 1 305 ? -47.757 -1.607 -0.642 1.00 14.68 305 THR A CA 1
ATOM 2450 C C . THR A 1 305 ? -48.682 -0.513 -1.190 1.00 14.38 305 THR A C 1
ATOM 2451 O O . THR A 1 305 ? -49.801 -0.355 -0.691 1.00 13.61 305 THR A O 1
ATOM 2455 N N A VAL A 1 306 ? -48.253 0.221 -2.212 0.60 14.09 306 VAL A N 1
ATOM 2456 N N B VAL A 1 306 ? -48.213 0.225 -2.193 0.40 13.82 306 VAL A N 1
ATOM 2457 C CA A VAL A 1 306 ? -49.125 1.258 -2.803 0.60 14.92 306 VAL A CA 1
ATOM 2458 C CA B VAL A 1 306 ? -49.058 1.255 -2.803 0.40 14.34 306 VAL A CA 1
ATOM 2459 C C A VAL A 1 306 ? -50.367 0.623 -3.415 0.60 14.58 306 VAL A C 1
ATOM 2460 C C B VAL A 1 306 ? -50.316 0.634 -3.415 0.40 14.20 306 VAL A C 1
ATOM 2461 O O A VAL A 1 306 ? -51.490 1.143 -3.275 0.60 14.31 306 VAL A O 1
ATOM 2462 O O B VAL A 1 306 ? -51.408 1.176 -3.264 0.40 14.21 306 VAL A O 1
ATOM 2469 N N . HIS A 1 307 ? -50.156 -0.515 -4.068 1.00 13.26 307 HIS A N 1
ATOM 2470 C CA . HIS A 1 307 ? -51.248 -1.261 -4.660 1.00 13.68 307 HIS A CA 1
ATOM 2471 C C . HIS A 1 307 ? -52.254 -1.771 -3.623 1.00 14.00 307 HIS A C 1
ATOM 2472 O O . HIS A 1 307 ? -53.465 -1.564 -3.767 1.00 14.60 307 HIS A O 1
ATOM 2479 N N A SER A 1 308 ? -51.753 -2.418 -2.582 0.50 13.59 308 SER A N 1
ATOM 2480 N N B SER A 1 308 ? -51.756 -2.421 -2.584 0.50 14.10 308 SER A N 1
ATOM 2481 C CA A SER A 1 308 ? -52.599 -2.982 -1.536 0.50 14.04 308 SER A CA 1
ATOM 2482 C CA B SER A 1 308 ? -52.619 -2.996 -1.564 0.50 15.01 308 SER A CA 1
ATOM 2483 C C A SER A 1 308 ? -53.372 -1.914 -0.755 0.50 14.76 308 SER A C 1
ATOM 2484 C C B SER A 1 308 ? -53.370 -1.923 -0.749 0.50 15.24 308 SER A C 1
ATOM 2485 O O A SER A 1 308 ? -54.576 -2.046 -0.554 0.50 15.05 308 SER A O 1
ATOM 2486 O O B SER A 1 308 ? -54.572 -2.053 -0.539 0.50 15.45 308 SER A O 1
ATOM 2491 N N . LEU A 1 309 ? -52.684 -0.855 -0.344 1.00 14.68 309 LEU A N 1
ATOM 2492 C CA . LEU A 1 309 ? -53.315 0.210 0.459 1.00 15.86 309 LEU A CA 1
ATOM 2493 C C . LEU A 1 309 ? -54.357 1.027 -0.341 1.00 15.43 309 LEU A C 1
ATOM 2494 O O . LEU A 1 309 ? -55.261 1.611 0.249 1.00 15.91 309 LEU A O 1
ATOM 2499 N N . SER A 1 310 ? -54.218 1.054 -1.667 1.00 14.37 310 SER A N 1
ATOM 2500 C CA . SER A 1 310 ? -55.172 1.720 -2.566 1.00 14.54 310 SER A CA 1
ATOM 2501 C C . SER A 1 310 ? -56.258 0.785 -3.118 1.00 14.64 310 SER A C 1
ATOM 2502 O O . SER A 1 310 ? -57.100 1.205 -3.923 1.00 14.97 310 SER A O 1
ATOM 2505 N N . GLY A 1 311 ? -56.254 -0.470 -2.686 1.00 14.88 311 GLY A N 1
ATOM 2506 C CA . GLY A 1 311 ? -57.211 -1.466 -3.154 1.00 15.74 311 GLY A CA 1
ATOM 2507 C C . GLY A 1 311 ? -57.073 -1.722 -4.635 1.00 15.88 311 GLY A C 1
ATOM 2508 O O . GLY A 1 311 ? -58.050 -2.028 -5.328 1.00 16.77 311 GLY A O 1
ATOM 2509 N N . GLY A 1 312 ? -55.853 -1.578 -5.140 1.00 15.58 312 GLY A N 1
ATOM 2510 C CA . GLY A 1 312 ? -55.599 -1.720 -6.568 1.00 15.06 312 GLY A CA 1
ATOM 2511 C C . GLY A 1 312 ? -55.835 -0.508 -7.446 1.00 15.66 312 GLY A C 1
ATOM 2512 O O . GLY A 1 312 ? -55.496 -0.535 -8.620 1.00 16.70 312 GLY A O 1
ATOM 2513 N N A SER A 1 313 ? -56.401 0.558 -6.884 0.50 15.73 313 SER A N 1
ATOM 2514 N N B SER A 1 313 ? -56.404 0.557 -6.892 0.50 16.00 313 SER A N 1
ATOM 2515 C CA A SER A 1 313 ? -56.740 1.758 -7.643 0.50 15.69 313 SER A CA 1
ATOM 2516 C CA B SER A 1 313 ? -56.753 1.714 -7.697 0.50 16.16 313 SER A CA 1
ATOM 2517 C C A SER A 1 313 ? -55.525 2.473 -8.219 0.50 15.32 313 SER A C 1
ATOM 2518 C C B SER A 1 313 ? -55.530 2.476 -8.220 0.50 15.56 313 SER A C 1
ATOM 2519 O O A SER A 1 313 ? -55.616 3.097 -9.285 0.50 16.07 313 SER A O 1
ATOM 2520 O O B SER A 1 313 ? -55.617 3.110 -9.277 0.50 16.28 313 SER A O 1
ATOM 2525 N N . SER A 1 314 ? -54.400 2.403 -7.510 1.00 14.76 314 SER A N 1
ATOM 2526 C CA . SER A 1 314 ? -53.159 3.038 -7.966 1.00 14.00 314 SER A CA 1
ATOM 2527 C C . SER A 1 314 ? -52.734 2.522 -9.345 1.00 14.35 314 SER A C 1
ATOM 2528 O O . SER A 1 314 ? -52.225 3.291 -10.153 1.00 14.98 314 SER A O 1
ATOM 2531 N N . LEU A 1 315 ? -52.980 1.247 -9.634 1.00 14.49 315 LEU A N 1
ATOM 2532 C CA . LEU A 1 315 ? -52.581 0.690 -10.937 1.00 15.10 315 LEU A CA 1
ATOM 2533 C C . LEU A 1 315 ? -53.444 1.262 -12.049 1.00 15.93 315 LEU A C 1
ATOM 2534 O O . LEU A 1 315 ? -52.946 1.571 -13.138 1.00 15.71 315 LEU A O 1
ATOM 2539 N N . THR A 1 316 ? -54.741 1.407 -11.782 1.00 16.51 316 THR A N 1
ATOM 2540 C CA . THR A 1 316 ? -55.631 2.038 -12.752 1.00 17.89 316 THR A CA 1
ATOM 2541 C C . THR A 1 316 ? -55.178 3.459 -13.066 1.00 18.51 316 THR A C 1
ATOM 2542 O O . THR A 1 316 ? -55.087 3.832 -14.244 1.00 18.82 316 THR A O 1
ATOM 2546 N N . HIS A 1 317 ? -54.868 4.247 -12.032 1.00 18.39 317 HIS A N 1
ATOM 2547 C CA . HIS A 1 317 ? -54.370 5.616 -12.217 1.00 19.10 317 HIS A CA 1
ATOM 2548 C C . HIS A 1 317 ? -53.021 5.635 -12.964 1.00 18.43 317 HIS A C 1
ATOM 2549 O O . HIS A 1 317 ? -52.786 6.452 -13.874 1.00 18.13 317 HIS A O 1
ATOM 2556 N N . TRP A 1 318 ? -52.141 4.710 -12.592 1.00 16.91 318 TRP A N 1
ATOM 2557 C CA . TRP A 1 318 ? -50.838 4.583 -13.253 1.00 16.72 318 TRP A CA 1
ATOM 2558 C C . TRP A 1 318 ? -50.982 4.283 -14.744 1.00 16.63 318 TRP A C 1
ATOM 2559 O O . TRP A 1 318 ? -50.320 4.920 -15.566 1.00 17.03 318 TRP A O 1
ATOM 2570 N N . ARG A 1 319 ? -51.843 3.332 -15.088 1.00 16.20 319 ARG A N 1
ATOM 2571 C CA . ARG A 1 319 ? -52.068 2.992 -16.484 1.00 17.69 319 ARG A CA 1
ATOM 2572 C C . ARG A 1 319 ? -52.626 4.174 -17.294 1.00 18.99 319 ARG A C 1
ATOM 2573 O O . ARG A 1 319 ? -52.210 4.394 -18.430 1.00 18.15 319 ARG A O 1
ATOM 2581 N N . ASN A 1 320 ? -53.573 4.913 -16.710 1.00 19.90 320 ASN A N 1
ATOM 2582 C CA . ASN A 1 320 ? -54.120 6.126 -17.343 1.00 21.27 320 ASN A CA 1
ATOM 2583 C C . ASN A 1 320 ? -53.013 7.143 -17.607 1.00 20.74 320 ASN A C 1
ATOM 2584 O O . ASN A 1 320 ? -52.940 7.730 -18.696 1.00 20.49 320 ASN A O 1
ATOM 2589 N N . LEU A 1 321 ? -52.155 7.361 -16.612 1.00 19.85 321 LEU A N 1
ATOM 2590 C CA . LEU A 1 321 ? -51.051 8.297 -16.745 1.00 21.20 321 LEU A CA 1
ATOM 2591 C C . LEU A 1 321 ? -50.099 7.854 -17.852 1.00 20.88 321 LEU A C 1
ATOM 2592 O O . LEU A 1 321 ? -49.601 8.687 -18.628 1.00 20.44 321 LEU A O 1
ATOM 2597 N N . MET A 1 322 ? -49.864 6.544 -17.924 1.00 18.22 322 MET A N 1
ATOM 2598 C CA . MET A 1 322 ? -48.929 5.985 -18.893 1.00 18.28 322 MET A CA 1
ATOM 2599 C C . MET A 1 322 ? -49.478 5.920 -20.322 1.00 18.99 322 MET A C 1
ATOM 2600 O O . MET A 1 322 ? -48.791 5.420 -21.217 1.00 17.71 322 MET A O 1
ATOM 2605 N N . GLU A 1 323 ? -50.688 6.426 -20.557 1.00 20.10 323 GLU A N 1
ATOM 2606 C CA . GLU A 1 323 ? -51.148 6.635 -21.930 1.00 21.52 323 GLU A CA 1
ATOM 2607 C C . GLU A 1 323 ? -50.312 7.711 -22.635 1.00 21.71 323 GLU A C 1
ATOM 2608 O O . GLU A 1 323 ? -50.254 7.733 -23.868 1.00 21.58 323 GLU A O 1
ATOM 2614 N N . SER A 1 324 ? -49.662 8.589 -21.868 1.00 20.98 324 SER A N 1
ATOM 2615 C CA . SER A 1 324 ? -48.768 9.609 -22.431 1.00 21.56 324 SER A CA 1
ATOM 2616 C C . SER A 1 324 ? -47.367 9.053 -22.700 1.00 21.41 324 SER A C 1
ATOM 2617 O O . SER A 1 324 ? -46.732 8.526 -21.786 1.00 19.07 324 SER A O 1
ATOM 2620 N N . PRO A 1 325 ? -46.855 9.197 -23.945 1.00 22.12 325 PRO A N 1
ATOM 2621 C CA . PRO A 1 325 ? -45.490 8.738 -24.224 1.00 21.30 325 PRO A CA 1
ATOM 2622 C C . PRO A 1 325 ? -44.421 9.515 -23.446 1.00 21.22 325 PRO A C 1
ATOM 2623 O O . PRO A 1 325 ? -43.356 8.946 -23.107 1.00 20.18 325 PRO A O 1
ATOM 2627 N N . VAL A 1 326 ? -44.711 10.776 -23.110 1.00 21.14 326 VAL A N 1
ATOM 2628 C CA . VAL A 1 326 ? -43.789 11.581 -22.308 1.00 21.88 326 VAL A CA 1
ATOM 2629 C C . VAL A 1 326 ? -43.730 11.017 -20.881 1.00 20.13 326 VAL A C 1
ATOM 2630 O O . VAL A 1 326 ? -42.638 10.846 -20.314 1.00 19.84 326 VAL A O 1
ATOM 2634 N N . SER A 1 327 ? -44.897 10.706 -20.321 1.00 18.65 327 SER A N 1
ATOM 2635 C CA . SER A 1 327 ? -44.975 10.078 -19.002 1.00 18.82 327 SER A CA 1
ATOM 2636 C C . SER A 1 327 ? -44.247 8.753 -18.946 1.00 17.13 327 SER A C 1
ATOM 2637 O O . SER A 1 327 ? -43.535 8.471 -17.962 1.00 16.16 327 SER A O 1
ATOM 2640 N N . ARG A 1 328 ? -44.416 7.948 -19.985 1.00 16.73 328 ARG A N 1
ATOM 2641 C CA . ARG A 1 328 ? -43.733 6.648 -20.061 1.00 16.10 328 ARG A CA 1
ATOM 2642 C C . ARG A 1 328 ? -42.214 6.824 -20.066 1.00 16.97 328 ARG A C 1
ATOM 2643 O O . ARG A 1 328 ? -41.498 6.089 -19.370 1.00 15.04 328 ARG A O 1
ATOM 2651 N N . GLU A 1 329 ? -41.710 7.791 -20.833 1.00 17.74 329 GLU A N 1
ATOM 2652 C CA . GLU A 1 329 ? -40.267 8.040 -20.861 1.00 20.12 329 GLU A CA 1
ATOM 2653 C C . GLU A 1 329 ? -39.743 8.460 -19.471 1.00 19.75 329 GLU A C 1
ATOM 2654 O O . GLU A 1 329 ? -38.713 7.960 -18.998 1.00 19.62 329 GLU A O 1
ATOM 2660 N N . MET A 1 330 ? -40.479 9.347 -18.805 1.00 19.53 330 MET A N 1
ATOM 2661 C CA . MET A 1 330 ? -40.113 9.773 -17.454 1.00 20.74 330 MET A CA 1
ATOM 2662 C C . MET A 1 330 ? -40.104 8.587 -16.480 1.00 19.24 330 MET A C 1
ATOM 2663 O O . MET A 1 330 ? -39.202 8.481 -15.650 1.00 18.85 330 MET A O 1
ATOM 2668 N N . ALA A 1 331 ? -41.091 7.698 -16.602 1.00 17.40 331 ALA A N 1
ATOM 2669 C CA . ALA A 1 331 ? -41.177 6.522 -15.735 1.00 17.00 331 ALA A CA 1
ATOM 2670 C C . ALA A 1 331 ? -40.049 5.537 -16.025 1.00 16.32 331 ALA A C 1
ATOM 2671 O O . ALA A 1 331 ? -39.512 4.923 -15.092 1.00 16.64 331 ALA A O 1
ATOM 2673 N N . ARG A 1 332 ? -39.656 5.388 -17.294 1.00 15.39 332 ARG A N 1
ATOM 2674 C CA . ARG A 1 332 ? -38.474 4.559 -17.621 1.00 15.48 332 ARG A CA 1
ATOM 2675 C C . ARG A 1 332 ? -37.186 5.122 -17.036 1.00 16.43 332 ARG A C 1
ATOM 2676 O O . ARG A 1 332 ? -36.313 4.354 -16.616 1.00 16.65 332 ARG A O 1
ATOM 2684 N N . ASP A 1 333 ? -37.066 6.447 -16.966 1.00 16.95 333 ASP A N 1
ATOM 2685 C CA . ASP A 1 333 ? -35.925 7.052 -16.287 1.00 18.73 333 ASP A CA 1
ATOM 2686 C C . ASP A 1 333 ? -35.886 6.617 -14.796 1.00 18.39 333 ASP A C 1
ATOM 2687 O O . ASP A 1 333 ? -34.821 6.282 -14.264 1.00 19.43 333 ASP A O 1
ATOM 2692 N N . MET A 1 334 ? -37.039 6.618 -14.143 1.00 18.06 334 MET A N 1
ATOM 2693 C CA . MET A 1 334 ? -37.159 6.154 -12.744 1.00 19.47 334 MET A CA 1
ATOM 2694 C C . MET A 1 334 ? -36.715 4.676 -12.611 1.00 17.89 334 MET A C 1
ATOM 2695 O O . MET A 1 334 ? -35.982 4.307 -11.682 1.00 16.47 334 MET A O 1
ATOM 2700 N N . VAL A 1 335 ? -37.158 3.838 -13.545 1.00 15.73 335 VAL A N 1
ATOM 2701 C CA . VAL A 1 335 ? -36.794 2.437 -13.528 1.00 14.99 335 VAL A CA 1
ATOM 2702 C C . VAL A 1 335 ? -35.275 2.276 -13.671 1.00 15.77 335 VAL A C 1
ATOM 2703 O O . VAL A 1 335 ? -34.658 1.473 -12.961 1.00 15.62 335 VAL A O 1
ATOM 2707 N N . ASN A 1 336 ? -34.660 3.040 -14.570 1.00 16.12 336 ASN A N 1
ATOM 2708 C CA . ASN A 1 336 ? -33.212 2.994 -14.695 1.00 16.36 336 ASN A CA 1
ATOM 2709 C C . ASN A 1 336 ? -32.483 3.410 -13.434 1.00 16.91 336 ASN A C 1
ATOM 2710 O O . ASN A 1 336 ? -31.475 2.793 -13.088 1.00 17.89 336 ASN A O 1
ATOM 2715 N N . LEU A 1 337 ? -32.996 4.411 -12.736 1.00 17.52 337 LEU A N 1
ATOM 2716 C CA . LEU A 1 337 ? -32.417 4.802 -11.434 1.00 19.17 337 LEU A CA 1
ATOM 2717 C C . LEU A 1 337 ? -32.502 3.643 -10.448 1.00 17.72 337 LEU A C 1
ATOM 2718 O O . LEU A 1 337 ? -31.518 3.327 -9.759 1.00 17.73 337 LEU A O 1
ATOM 2723 N N . ILE A 1 338 ? -33.668 3.006 -10.407 1.00 16.99 338 ILE A N 1
ATOM 2724 C CA . ILE A 1 338 ? -33.921 1.843 -9.530 1.00 17.52 338 ILE A CA 1
ATOM 2725 C C . ILE A 1 338 ? -32.942 0.710 -9.828 1.00 17.12 338 ILE A C 1
ATOM 2726 O O . ILE A 1 338 ? -32.323 0.134 -8.905 1.00 16.42 338 ILE A O 1
ATOM 2731 N N . LEU A 1 339 ? -32.780 0.385 -11.105 1.00 15.10 339 LEU A N 1
ATOM 2732 C CA . LEU A 1 339 ? -31.897 -0.706 -11.488 1.00 16.44 339 LEU A CA 1
ATOM 2733 C C . LEU A 1 339 ? -30.434 -0.446 -11.150 1.00 15.87 339 LEU A C 1
ATOM 2734 O O . LEU A 1 339 ? -29.680 -1.387 -10.900 1.00 15.91 339 LEU A O 1
ATOM 2739 N N . ALA A 1 340 ? -30.042 0.834 -11.114 1.00 16.56 340 ALA A N 1
ATOM 2740 C CA . ALA A 1 340 ? -28.687 1.230 -10.710 1.00 16.90 340 ALA A CA 1
ATOM 2741 C C . ALA A 1 340 ? -28.493 1.187 -9.186 1.00 16.87 340 ALA A C 1
ATOM 2742 O O . ALA A 1 340 ? -27.384 1.417 -8.693 1.00 17.79 340 ALA A O 1
ATOM 2744 N N . GLY A 1 341 ? -29.559 0.903 -8.441 1.00 16.24 341 GLY A N 1
ATOM 2745 C CA . GLY A 1 341 ? -29.469 0.778 -6.978 1.00 16.57 341 GLY A CA 1
ATOM 2746 C C . GLY A 1 341 ? -29.771 2.056 -6.218 1.00 16.29 341 GLY A C 1
ATOM 2747 O O . GLY A 1 341 ? -29.612 2.109 -4.999 1.00 15.57 341 GLY A O 1
ATOM 2748 N N . THR A 1 342 ? -30.245 3.078 -6.922 1.00 16.59 342 THR A N 1
ATOM 2749 C CA . THR A 1 342 ? -30.590 4.342 -6.292 1.00 18.21 342 THR A CA 1
ATOM 2750 C C . THR A 1 342 ? -31.802 4.122 -5.380 1.00 19.66 342 THR A C 1
ATOM 2751 O O . THR A 1 342 ? -32.823 3.597 -5.841 1.00 18.45 342 THR A O 1
ATOM 2755 N N A PRO A 1 343 ? -31.716 4.535 -4.102 0.50 19.40 343 PRO A N 1
ATOM 2756 N N B PRO A 1 343 ? -31.666 4.469 -4.092 0.50 19.91 343 PRO A N 1
ATOM 2757 C CA A PRO A 1 343 ? -32.778 4.210 -3.146 0.50 20.96 343 PRO A CA 1
ATOM 2758 C CA B PRO A 1 343 ? -32.780 4.294 -3.195 0.50 21.83 343 PRO A CA 1
ATOM 2759 C C A PRO A 1 343 ? -34.004 5.124 -3.162 0.50 23.70 343 PRO A C 1
ATOM 2760 C C B PRO A 1 343 ? -33.792 5.375 -3.487 0.50 25.03 343 PRO A C 1
ATOM 2761 O O A PRO A 1 343 ? -34.214 5.86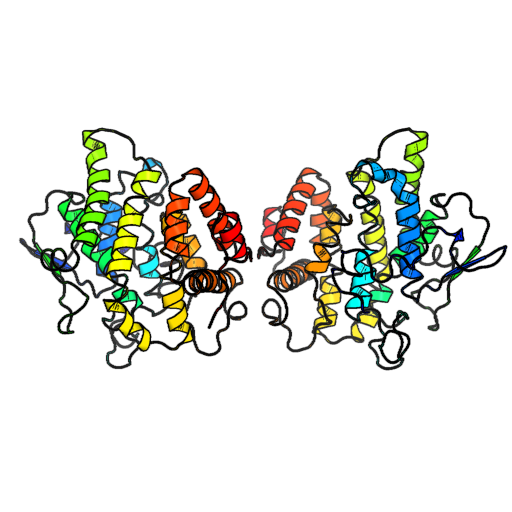1 -2.201 0.50 24.71 343 PRO A O 1
ATOM 2762 O O B PRO A 1 343 ? -33.548 6.547 -3.205 0.50 28.77 343 PRO A O 1
ATOM 2769 N N . VAL A 1 344 ? -34.853 4.997 -4.178 1.00 25.36 344 VAL A N 1
ATOM 2770 C CA . VAL A 1 344 ? -36.010 5.884 -4.325 1.00 28.95 344 VAL A CA 1
ATOM 2771 C C . VAL A 1 344 ? -37.220 5.249 -3.664 1.00 27.16 344 VAL A C 1
ATOM 2772 O O . VAL A 1 344 ? -37.349 4.028 -3.646 1.00 29.68 344 VAL A O 1
ATOM 2776 N N . GLU A 1 345 ? -38.058 6.093 -3.069 1.00 26.65 345 GLU A N 1
ATOM 2777 C CA . GLU A 1 345 ? -39.262 5.660 -2.390 1.00 27.32 345 GLU A CA 1
ATOM 2778 C C . GLU A 1 345 ? -40.411 5.685 -3.373 1.00 24.00 345 GLU A C 1
ATOM 2779 O O . GLU A 1 345 ? -40.831 6.757 -3.839 1.00 20.62 345 GLU A O 1
ATOM 2785 N N . VAL A 1 346 ? -40.898 4.494 -3.689 1.00 23.84 346 VAL A N 1
ATOM 2786 C CA . VAL A 1 346 ? -41.962 4.323 -4.674 1.00 23.11 346 VAL A CA 1
ATOM 2787 C C . VAL A 1 346 ? -43.151 5.277 -4.456 1.00 22.32 346 VAL A C 1
ATOM 2788 O O . VAL A 1 346 ? -43.575 5.966 -5.389 1.00 21.82 346 VAL A O 1
ATOM 2792 N N A GLN A 1 347 ? -43.645 5.322 -3.229 0.50 22.72 347 GLN A N 1
ATOM 2793 N N B GLN A 1 347 ? -43.685 5.348 -3.229 0.50 22.64 347 GLN A N 1
ATOM 2794 C CA A GLN A 1 347 ? -44.776 6.162 -2.869 0.50 24.13 347 GLN A CA 1
ATOM 2795 C CA B GLN A 1 347 ? -44.862 6.219 -2.971 0.50 23.87 347 GLN A CA 1
ATOM 2796 C C A GLN A 1 347 ? -44.546 7.649 -3.226 0.50 24.40 347 GLN A C 1
ATOM 2797 C C B GLN A 1 347 ? -44.555 7.680 -3.265 0.50 24.24 347 GLN A C 1
ATOM 2798 O O A GLN A 1 347 ? -45.393 8.315 -3.833 0.50 24.08 347 GLN A O 1
ATOM 2799 O O B GLN A 1 347 ? -45.380 8.374 -3.852 0.50 23.93 347 GLN A O 1
ATOM 2810 N N . VAL A 1 348 ? -43.372 8.139 -2.862 1.00 23.89 348 VAL A N 1
ATOM 2811 C CA . VAL A 1 348 ? -42.961 9.515 -3.146 1.00 25.57 348 VAL A CA 1
ATOM 2812 C C . VAL A 1 348 ? -42.840 9.776 -4.647 1.00 25.98 348 VAL A C 1
ATOM 2813 O O . VAL A 1 348 ? -43.333 10.785 -5.131 1.00 28.39 348 VAL A O 1
ATOM 2817 N N . GLU A 1 349 ? -42.221 8.864 -5.388 1.00 24.87 349 GLU A N 1
ATOM 2818 C CA . GLU A 1 349 ? -42.045 9.050 -6.830 1.00 27.41 349 GLU A CA 1
ATOM 2819 C C . GLU A 1 349 ? -43.385 9.016 -7.569 1.00 30.08 349 GLU A C 1
ATOM 2820 O O . GLU A 1 349 ? -43.607 9.814 -8.485 1.00 28.20 349 GLU A O 1
ATOM 2826 N N . LEU A 1 350 ? -44.283 8.117 -7.162 1.00 28.11 350 LEU A N 1
ATOM 2827 C CA . LEU A 1 350 ? -45.588 8.019 -7.828 1.00 28.55 350 LEU A CA 1
ATOM 2828 C C . LEU A 1 350 ? -46.363 9.293 -7.622 1.00 30.63 350 LEU A C 1
ATOM 2829 O O . LEU A 1 350 ? -46.952 9.818 -8.557 1.00 35.78 350 LEU A O 1
ATOM 2834 N N . ALA A 1 351 ? -46.343 9.816 -6.410 1.00 31.70 351 ALA A N 1
ATOM 2835 C CA . ALA A 1 351 ? -47.042 11.053 -6.130 1.00 36.77 351 ALA A CA 1
ATOM 2836 C C . ALA A 1 351 ? -46.494 12.212 -6.981 1.00 43.71 351 ALA A C 1
ATOM 2837 O O . ALA A 1 351 ? -47.262 12.991 -7.562 1.00 46.09 351 ALA A O 1
ATOM 2839 N N . LYS A 1 352 ? -45.172 12.307 -7.073 1.00 42.76 352 LYS A N 1
ATOM 2840 C CA . LYS A 1 352 ? -44.531 13.311 -7.927 1.00 46.04 352 LYS A CA 1
ATOM 2841 C C . LYS A 1 352 ? -45.123 13.287 -9.319 1.00 46.06 352 LYS A C 1
ATOM 2842 O O . LYS A 1 352 ? -45.339 14.332 -9.921 1.00 50.35 352 LYS A O 1
ATOM 2848 N N . LEU A 1 353 ? -45.373 12.091 -9.837 1.00 43.90 353 LEU A N 1
ATOM 2849 C CA . LEU A 1 353 ? -45.968 11.965 -11.148 1.00 45.00 353 LEU A CA 1
ATOM 2850 C C . LEU A 1 353 ? -47.481 12.268 -11.092 1.00 48.56 353 LEU A C 1
ATOM 2851 O O . LEU A 1 353 ? -48.171 12.170 -12.101 1.00 53.79 353 LEU A O 1
ATOM 2856 N N . GLY A 1 354 ? -47.989 12.647 -9.921 1.00 47.77 354 GLY A N 1
ATOM 2857 C CA . GLY A 1 354 ? -49.379 13.077 -9.794 1.00 47.87 354 GLY A CA 1
ATOM 2858 C C . GLY A 1 354 ? -50.389 11.980 -9.487 1.00 45.76 354 GLY A C 1
ATOM 2859 O O . GLY A 1 354 ? -51.592 12.238 -9.473 1.00 45.71 354 GLY A O 1
ATOM 2860 N N . ILE A 1 355 ? -49.912 10.769 -9.220 1.00 38.77 355 ILE A N 1
ATOM 2861 C CA . ILE A 1 355 ? -50.773 9.675 -8.824 1.00 36.09 355 ILE A CA 1
ATOM 2862 C C . ILE A 1 355 ? -51.332 9.947 -7.436 1.00 35.27 355 ILE A C 1
ATOM 2863 O O . ILE A 1 355 ? -50.567 10.134 -6.502 1.00 32.68 355 ILE A O 1
ATOM 2868 N N . PRO A 1 356 ? -52.674 9.937 -7.288 1.00 36.21 356 PRO A N 1
ATOM 2869 C CA . PRO A 1 356 ? -53.195 9.988 -5.917 1.00 34.94 356 PRO A CA 1
ATOM 2870 C C . PRO A 1 356 ? -52.730 8.770 -5.123 1.00 34.67 356 PRO A C 1
ATOM 2871 O O . PRO A 1 356 ? -52.977 7.636 -5.541 1.00 37.13 356 PRO A O 1
ATOM 2875 N N . THR A 1 357 ? -52.041 8.990 -4.011 1.00 33.06 357 THR A N 1
ATOM 2876 C CA . THR A 1 357 ? -51.462 7.888 -3.245 1.00 31.88 357 THR A CA 1
ATOM 2877 C C . THR A 1 357 ? -52.243 7.625 -1.936 1.00 30.26 357 THR A C 1
ATOM 2878 O O . THR A 1 357 ? -52.877 8.535 -1.397 1.00 30.28 357 THR A O 1
ATOM 2882 N N . PRO A 1 358 ? -52.177 6.382 -1.417 1.00 26.07 358 PRO A N 1
ATOM 2883 C CA . PRO A 1 358 ? -52.966 5.959 -0.261 1.00 25.16 358 PRO A CA 1
ATOM 2884 C C . PRO A 1 358 ? -52.280 6.106 1.077 1.00 27.32 358 PRO A C 1
ATOM 2885 O O . PRO A 1 358 ? -51.049 6.084 1.159 1.00 26.23 358 PRO A O 1
ATOM 2889 N N . VAL A 1 359 ? -53.093 6.222 2.119 1.00 28.57 359 VAL A N 1
ATOM 2890 C CA . VAL A 1 359 ? -52.632 6.076 3.495 1.00 32.52 359 VAL A CA 1
ATOM 2891 C C . VAL A 1 359 ? -53.280 4.829 4.093 1.00 34.67 359 VAL A C 1
ATOM 2892 O O . VAL A 1 359 ? -54.299 4.345 3.596 1.00 38.34 359 VAL A O 1
ATOM 2896 N N . ASP A 1 360 ? -52.695 4.299 5.156 1.00 37.93 360 ASP A N 1
ATOM 2897 C CA . ASP A 1 360 ? -53.146 3.024 5.714 1.00 40.38 360 ASP A CA 1
ATOM 2898 C C . ASP A 1 360 ? -54.555 3.120 6.332 1.00 41.35 360 ASP A C 1
ATOM 2899 O O . ASP A 1 360 ? -54.774 3.824 7.309 1.00 41.77 360 ASP A O 1
ATOM 2904 N N . HIS B 1 18 ? -36.679 20.908 24.102 1.00 45.97 18 HIS B N 1
ATOM 2905 C CA . HIS B 1 18 ? -36.202 20.739 22.692 1.00 42.30 18 HIS B CA 1
ATOM 2906 C C . HIS B 1 18 ? -34.771 20.181 22.621 1.00 37.99 18 HIS B C 1
ATOM 2907 O O . HIS B 1 18 ? -33.933 20.463 23.490 1.00 35.82 18 HIS B O 1
ATOM 2909 N N . VAL B 1 19 ? -34.503 19.376 21.589 1.00 33.43 19 VAL B N 1
ATOM 2910 C CA . VAL B 1 19 ? -33.149 18.868 21.335 1.00 30.72 19 VAL B CA 1
ATOM 2911 C C . VAL B 1 19 ? -32.793 19.079 19.870 1.00 25.33 19 VAL B C 1
ATOM 2912 O O . VAL B 1 19 ? -33.674 19.199 19.035 1.00 24.34 19 VAL B O 1
ATOM 2916 N N . ALA B 1 20 ? -31.497 19.158 19.595 1.00 22.75 20 ALA B N 1
ATOM 2917 C CA . ALA B 1 20 ? -30.983 19.323 18.237 1.00 20.52 20 ALA B CA 1
ATOM 2918 C C . ALA B 1 20 ? -31.234 18.067 17.397 1.00 20.03 20 ALA B C 1
ATOM 2919 O O . ALA B 1 20 ? -30.975 16.951 17.850 1.00 20.43 20 ALA B O 1
ATOM 2921 N N . HIS B 1 21 ? -31.743 18.247 16.179 1.00 19.45 21 HIS B N 1
ATOM 2922 C CA . HIS B 1 21 ? -31.858 17.145 15.235 1.00 19.01 21 HIS B CA 1
ATOM 2923 C C . HIS B 1 21 ? -30.548 17.075 14.426 1.00 16.26 21 HIS B C 1
ATOM 2924 O O . HIS B 1 21 ? -30.053 18.093 13.975 1.00 15.15 21 HIS B O 1
ATOM 2931 N N . PRO B 1 22 ? -29.992 15.871 14.238 1.00 16.64 22 PRO B N 1
ATOM 2932 C CA . PRO B 1 22 ? -28.692 15.717 13.589 1.00 16.25 22 PRO B CA 1
ATOM 2933 C C . PRO B 1 22 ? -28.522 16.381 12.219 1.00 17.33 22 PRO B C 1
ATOM 2934 O O . PRO B 1 22 ? -27.449 16.925 11.941 1.00 17.98 22 PRO B O 1
ATOM 2938 N N . SER B 1 23 ? -29.554 16.346 11.381 1.00 18.65 23 SER B N 1
ATOM 2939 C CA . SER B 1 23 ? -29.512 16.988 10.053 1.00 20.24 23 SER B CA 1
ATOM 2940 C C . SER B 1 23 ? -30.498 18.158 9.834 1.00 20.21 23 SER B C 1
ATOM 2941 O O . SER B 1 23 ? -30.294 18.969 8.942 1.00 22.97 23 SER B O 1
ATOM 2944 N N . LEU B 1 24 ? -31.527 18.266 10.662 1.00 20.52 24 LEU B N 1
ATOM 2945 C CA . LEU B 1 24 ? -32.514 19.341 10.533 1.00 21.27 24 LEU B CA 1
ATOM 2946 C C . LEU B 1 24 ? -32.274 20.479 11.537 1.00 18.75 24 LEU B C 1
ATOM 2947 O O . LEU B 1 24 ? -32.908 21.535 11.442 1.00 16.53 24 LEU B O 1
ATOM 2952 N N . GLY B 1 25 ? -31.377 20.264 12.500 1.00 16.20 25 GLY B N 1
ATOM 2953 C CA . GLY B 1 25 ? -31.030 21.292 13.477 1.00 15.99 25 GLY B CA 1
ATOM 2954 C C . GLY B 1 25 ? -32.212 21.670 14.344 1.00 16.23 25 GLY B C 1
ATOM 2955 O O . GLY B 1 25 ? -32.751 20.837 15.044 1.00 16.28 25 GLY B O 1
ATOM 2956 N N . ARG B 1 26 ? -32.617 22.934 14.273 1.00 17.14 26 ARG B N 1
ATOM 2957 C CA . ARG B 1 26 ? -33.807 23.406 14.978 1.00 18.77 26 ARG B CA 1
ATOM 2958 C C . ARG B 1 26 ? -35.094 22.917 14.335 1.00 19.00 26 ARG B C 1
ATOM 2959 O O . ARG B 1 26 ? -36.144 23.006 14.961 1.00 20.55 26 ARG B O 1
ATOM 2967 N N . GLY B 1 27 ? -35.026 22.449 13.087 1.00 17.97 27 GLY B N 1
ATOM 2968 C CA . GLY B 1 27 ? -36.186 21.863 12.394 1.00 20.06 27 GLY B CA 1
ATOM 2969 C C . GLY B 1 27 ? -36.244 22.123 10.903 1.00 20.87 27 GLY B C 1
ATOM 2970 O O . GLY B 1 27 ? -36.878 21.373 10.162 1.00 23.77 27 GLY B O 1
ATOM 2971 N N . ASP B 1 28 ? -35.599 23.196 10.461 1.00 20.84 28 ASP B N 1
ATOM 2972 C CA . ASP B 1 28 ? -35.625 23.612 9.060 1.00 21.62 28 ASP B CA 1
ATOM 2973 C C . ASP B 1 28 ? -34.219 23.624 8.445 1.00 20.40 28 ASP B C 1
ATOM 2974 O O . ASP B 1 28 ? -33.991 24.260 7.419 1.00 20.01 28 ASP B O 1
ATOM 2979 N N . GLY B 1 29 ? -33.284 22.912 9.072 1.00 17.79 29 GLY B N 1
ATOM 2980 C CA . GLY B 1 29 ? -31.912 22.864 8.610 1.00 17.24 29 GLY B CA 1
ATOM 2981 C C . GLY B 1 29 ? -30.966 23.802 9.325 1.00 16.61 29 GLY B C 1
ATOM 2982 O O . GLY B 1 29 ? -29.786 23.491 9.454 1.00 15.49 29 GLY B O 1
ATOM 2983 N N . PHE B 1 30 ? -31.453 24.967 9.770 1.00 16.82 30 PHE B N 1
ATOM 2984 C CA . PHE B 1 30 ? -30.597 25.883 10.513 1.00 16.65 30 PHE B CA 1
ATOM 2985 C C . PHE B 1 30 ? -30.255 25.251 11.868 1.00 15.81 30 PHE B C 1
ATOM 2986 O O . PHE B 1 30 ? -31.046 24.505 12.424 1.00 15.19 30 PHE B O 1
ATOM 2994 N N . PRO B 1 31 ? -29.068 25.559 12.392 1.00 14.78 31 PRO B N 1
ATOM 2995 C CA . PRO B 1 31 ? -28.634 24.927 13.639 1.00 14.73 31 PRO B CA 1
ATOM 2996 C C . PRO B 1 31 ? -29.587 25.121 14.822 1.00 14.95 31 PRO B C 1
ATOM 2997 O O . PRO B 1 31 ? -30.300 26.136 14.925 1.00 14.98 31 PRO B O 1
ATOM 3001 N N . PHE B 1 32 ? -29.573 24.141 15.715 1.00 14.72 32 PHE B N 1
ATOM 3002 C CA . PHE B 1 32 ? -30.201 24.269 17.025 1.00 15.74 32 PHE B CA 1
ATOM 3003 C C . PHE B 1 32 ? -29.735 25.569 17.692 1.00 16.22 32 PHE B C 1
ATOM 3004 O O . PHE B 1 32 ? -28.538 25.863 17.708 1.00 14.74 32 PHE B O 1
ATOM 3012 N N . LEU B 1 33 ? -30.702 26.341 18.204 1.00 15.97 33 LEU B N 1
ATOM 3013 C CA . LEU B 1 33 ? -30.468 27.632 18.856 1.00 17.42 33 LEU B CA 1
ATOM 3014 C C . LEU B 1 33 ? -29.879 28.721 17.962 1.00 16.69 33 LEU B C 1
ATOM 3015 O O . LEU B 1 33 ? -29.267 29.667 18.458 1.00 18.33 33 LEU B O 1
ATOM 3020 N N . TRP B 1 34 ? -30.092 28.613 16.653 1.00 16.70 34 TRP B N 1
ATOM 3021 C CA . TRP B 1 34 ? -29.555 29.567 15.699 1.00 16.92 34 TRP B CA 1
ATOM 3022 C C . TRP B 1 34 ? -29.883 31.020 16.076 1.00 17.49 34 TRP B C 1
ATOM 3023 O O . TRP B 1 34 ? -29.013 31.874 16.068 1.00 17.14 34 TRP B O 1
ATOM 3034 N N . ASP B 1 35 ? -31.151 31.277 16.383 1.00 19.80 35 ASP B N 1
ATOM 3035 C CA . ASP B 1 35 ? -31.594 32.638 16.702 1.00 21.54 35 ASP B CA 1
ATOM 3036 C C . ASP B 1 35 ? -30.989 33.162 18.008 1.00 22.19 35 ASP B C 1
ATOM 3037 O O . ASP B 1 35 ? -30.854 34.382 18.174 1.00 23.07 35 ASP B O 1
ATOM 3042 N N . ASN B 1 36 ? -30.569 32.265 18.900 1.00 21.86 36 ASN B N 1
ATOM 3043 C CA . ASN B 1 36 ? -29.937 32.670 20.174 1.00 22.64 36 ASN B CA 1
ATOM 3044 C C . ASN B 1 36 ? -28.487 33.127 19.976 1.00 21.62 36 ASN B C 1
ATOM 3045 O O . ASN B 1 36 ? -27.952 33.849 20.792 1.00 20.62 36 ASN B O 1
ATOM 3050 N N . ALA B 1 37 ? -27.832 32.676 18.916 1.00 18.91 37 ALA B N 1
ATOM 3051 C CA . ALA B 1 37 ? -26.435 33.017 18.682 1.00 18.27 37 ALA B CA 1
ATOM 3052 C C . ALA B 1 37 ? -26.273 34.458 18.216 1.00 17.56 37 ALA B C 1
ATOM 3053 O O . ALA B 1 37 ? -27.197 35.042 17.676 1.00 16.81 37 ALA B O 1
ATOM 3055 N N . ALA B 1 38 ? -25.079 35.010 18.406 1.00 16.76 38 ALA B N 1
ATOM 3056 C CA . ALA B 1 38 ? -24.778 36.406 18.054 1.00 17.84 38 ALA B CA 1
ATOM 3057 C C . ALA B 1 38 ? -24.632 36.614 16.544 1.00 18.35 38 ALA B C 1
ATOM 3058 O O . ALA B 1 38 ? -23.999 35.813 15.857 1.00 18.67 38 ALA B O 1
ATOM 3060 N N . SER B 1 39 ? -25.218 37.692 16.036 1.00 18.28 39 SER B N 1
ATOM 3061 C CA . SER B 1 39 ? -25.017 38.110 14.650 1.00 19.41 39 SER B CA 1
ATOM 3062 C C . SER B 1 39 ? -23.829 39.057 14.553 1.00 19.56 39 SER B C 1
ATOM 3063 O O . SER B 1 39 ? -23.154 39.112 13.527 1.00 18.35 39 SER B O 1
ATOM 3066 N N . THR B 1 40 ? -23.592 39.838 15.604 1.00 19.95 40 THR B N 1
ATOM 3067 C CA . THR B 1 40 ? -22.484 40.785 15.613 1.00 20.41 40 THR B CA 1
ATOM 3068 C C . THR B 1 40 ? -21.737 40.745 16.938 1.00 20.42 40 THR B C 1
ATOM 3069 O O . THR B 1 40 ? -22.259 40.286 17.957 1.00 20.33 40 THR B O 1
ATOM 3073 N N . LEU B 1 41 ? -20.505 41.229 16.894 1.00 20.24 41 LEU B N 1
ATOM 3074 C CA . LEU B 1 41 ? -19.624 41.172 18.036 1.00 21.05 41 LEU B CA 1
ATOM 3075 C C . LEU B 1 41 ? -20.181 41.993 19.220 1.00 22.38 41 LEU B C 1
ATOM 3076 O O . LEU B 1 41 ? -19.986 41.633 20.369 1.00 21.58 41 LEU B O 1
ATOM 3081 N N . ASP B 1 42 ? -20.911 43.061 18.945 1.00 23.82 42 ASP B N 1
ATOM 3082 C CA . ASP B 1 42 ? -21.437 43.863 20.050 1.00 28.08 42 ASP B CA 1
ATOM 3083 C C . ASP B 1 42 ? -22.515 43.136 20.874 1.00 26.83 42 ASP B C 1
ATOM 3084 O O . ASP B 1 42 ? -22.796 43.553 21.997 1.00 25.80 42 ASP B O 1
ATOM 3089 N N . GLN B 1 43 ? -23.091 42.045 20.347 1.00 24.51 43 GLN B N 1
ATOM 3090 C CA . GLN B 1 43 ? -24.104 41.266 21.091 1.00 23.39 43 GLN B CA 1
ATOM 3091 C C . GLN B 1 43 ? -23.499 40.294 22.095 1.00 23.24 43 GLN B C 1
ATOM 3092 O O . GLN B 1 43 ? -24.197 39.783 22.958 1.00 24.04 43 GLN B O 1
ATOM 3098 N N . LEU B 1 44 ? -22.202 40.048 21.986 1.00 22.21 44 LEU B N 1
ATOM 3099 C CA . LEU B 1 44 ? -21.520 39.136 22.889 1.00 22.13 44 LEU B CA 1
ATOM 3100 C C . LEU B 1 44 ? -21.264 39.789 24.258 1.00 24.15 44 LEU B C 1
ATOM 3101 O O . LEU B 1 44 ? -21.280 41.023 24.398 1.00 23.29 44 LEU B O 1
ATOM 3106 N N A ASN B 1 45 ? -21.056 38.948 25.264 0.50 24.69 45 ASN B N 1
ATOM 3107 N N B ASN B 1 45 ? -21.055 38.936 25.261 0.50 24.20 45 ASN B N 1
ATOM 3108 C CA A ASN B 1 45 ? -20.681 39.422 26.585 0.50 26.79 45 ASN B CA 1
ATOM 3109 C CA B ASN B 1 45 ? -20.644 39.347 26.603 0.50 25.98 45 ASN B CA 1
ATOM 3110 C C A ASN B 1 45 ? -19.278 40.014 26.533 0.50 26.39 45 ASN B C 1
ATOM 3111 C C B ASN B 1 45 ? -19.266 39.999 26.540 0.50 25.99 45 ASN B C 1
ATOM 3112 O O A ASN B 1 45 ? -18.463 39.653 25.679 0.50 25.43 45 ASN B O 1
ATOM 3113 O O B ASN B 1 45 ? -18.443 39.646 25.691 0.50 25.13 45 ASN B O 1
ATOM 3122 N N . GLY B 1 46 ? -19.014 40.954 27.422 1.00 25.98 46 GLY B N 1
ATOM 3123 C CA . GLY B 1 46 ? -17.707 41.582 27.490 1.00 25.75 46 GLY B CA 1
ATOM 3124 C C . GLY B 1 46 ? -17.732 42.850 28.311 1.00 28.12 46 GLY B C 1
ATOM 3125 O O . GLY B 1 46 ? -18.586 43.011 29.175 1.00 28.44 46 GLY B O 1
ATOM 3126 N N . THR B 1 47 ? -16.793 43.745 28.015 1.00 27.88 47 THR B N 1
ATOM 3127 C CA . THR B 1 47 ? -16.633 45.005 28.742 1.00 31.10 47 THR B CA 1
ATOM 3128 C C . THR B 1 47 ? -16.295 46.106 27.734 1.00 32.14 47 THR B C 1
ATOM 3129 O O . THR B 1 47 ? -16.364 45.899 26.514 1.00 30.25 47 THR B O 1
ATOM 3133 N N . ASP B 1 48 ? -15.932 47.277 28.244 1.00 33.83 48 ASP B N 1
ATOM 3134 C CA . ASP B 1 48 ? -15.410 48.369 27.414 1.00 36.39 48 ASP B CA 1
ATOM 3135 C C . ASP B 1 48 ? -14.188 47.985 26.568 1.00 33.45 48 ASP B C 1
ATOM 3136 O O . ASP B 1 48 ? -13.986 48.541 25.488 1.00 34.23 48 ASP B O 1
ATOM 3141 N N . THR B 1 49 ? -13.380 47.042 27.054 1.00 30.69 49 THR B N 1
ATOM 3142 C CA . THR B 1 49 ? -12.130 46.668 26.393 1.00 29.96 49 THR B CA 1
ATOM 3143 C C . THR B 1 49 ? -12.038 45.199 25.963 1.00 27.28 49 THR B C 1
ATOM 3144 O O . THR B 1 49 ? -11.037 44.811 25.367 1.00 26.46 49 THR B O 1
ATOM 3148 N N . THR B 1 50 ? -13.060 44.387 26.255 1.00 25.68 50 THR B N 1
ATOM 3149 C CA . THR B 1 50 ? -13.000 42.944 25.952 1.00 24.39 50 THR B CA 1
ATOM 3150 C C . THR B 1 50 ? -14.273 42.369 25.330 1.00 23.11 50 THR B C 1
ATOM 3151 O O . THR B 1 50 ? -15.384 42.901 25.505 1.00 22.32 50 THR B O 1
ATOM 3155 N N . ILE B 1 51 ? -14.083 41.254 24.626 1.00 21.26 51 ILE B N 1
ATOM 3156 C CA . ILE B 1 51 ? -15.177 40.423 24.128 1.00 21.38 51 ILE B CA 1
ATOM 3157 C C . ILE B 1 51 ? -14.902 39.011 24.642 1.00 20.53 51 ILE B C 1
ATOM 3158 O O . ILE B 1 51 ? -13.809 38.473 24.459 1.00 20.83 51 ILE B O 1
ATOM 3163 N N . ILE B 1 52 ? -15.886 38.424 25.305 1.00 20.36 52 ILE B N 1
ATOM 3164 C CA . ILE B 1 52 ? -15.697 37.159 25.996 1.00 21.12 52 ILE B CA 1
ATOM 3165 C C . ILE B 1 52 ? -16.322 36.044 25.156 1.00 20.42 52 ILE B C 1
ATOM 3166 O O . ILE B 1 52 ? -17.497 36.139 24.783 1.00 20.77 52 ILE B O 1
ATOM 3171 N N . LEU B 1 53 ? -15.537 35.012 24.860 1.00 19.56 53 LEU B N 1
ATOM 3172 C CA . LEU B 1 53 ? -16.036 33.824 24.162 1.00 19.60 53 LEU B CA 1
ATOM 3173 C C . LEU B 1 53 ? -15.530 32.552 24.820 1.00 19.22 53 LEU B C 1
ATOM 3174 O O . LEU B 1 53 ? -14.354 32.444 25.171 1.00 19.44 53 LEU B O 1
ATOM 3179 N N . ASN B 1 54 ? -16.430 31.582 24.975 1.00 18.68 54 ASN B N 1
ATOM 3180 C CA . ASN B 1 54 ? -16.079 30.264 25.495 1.00 17.59 54 ASN B CA 1
ATOM 3181 C C . ASN B 1 54 ? -16.086 29.253 24.352 1.00 16.45 54 ASN B C 1
ATOM 3182 O O . ASN B 1 54 ? -17.147 28.784 23.937 1.00 15.49 54 ASN B O 1
ATOM 3187 N N . GLY B 1 55 ? -14.902 28.928 23.835 1.00 16.06 55 GLY B N 1
ATOM 3188 C CA . GLY B 1 55 ? -14.778 27.958 22.743 1.00 16.01 55 GLY B CA 1
ATOM 3189 C C . GLY B 1 55 ? -15.181 26.536 23.129 1.00 15.95 55 GLY B C 1
ATOM 3190 O O . GLY B 1 55 ? -15.247 25.656 22.259 1.00 16.02 55 GLY B O 1
ATOM 3191 N N . PHE B 1 56 ? -15.445 26.307 24.421 1.00 16.04 56 PHE B N 1
ATOM 3192 C CA . PHE B 1 56 ? -15.967 25.018 24.914 1.00 15.95 56 PHE B CA 1
ATOM 3193 C C . PHE B 1 56 ? -17.461 25.081 25.221 1.00 15.68 56 PHE B C 1
ATOM 3194 O O . PHE B 1 56 ? -17.991 24.262 25.989 1.00 15.82 56 PHE B O 1
ATOM 3202 N N . ASN B 1 57 ? -18.143 26.062 24.626 1.00 15.06 57 ASN B N 1
ATOM 3203 C CA . ASN B 1 57 ? -19.593 26.209 24.759 1.00 15.20 57 ASN B CA 1
ATOM 3204 C C . ASN B 1 57 ? -20.233 26.205 23.363 1.00 14.60 57 ASN B C 1
ATOM 3205 O O . ASN B 1 57 ? -19.782 26.920 22.475 1.00 13.59 57 ASN B O 1
ATOM 3210 N N . TYR B 1 58 ? -21.266 25.391 23.175 1.00 14.48 58 TYR B N 1
ATOM 3211 C CA . TYR B 1 58 ? -21.925 25.271 21.866 1.00 14.13 58 TYR B CA 1
ATOM 3212 C C . TYR B 1 58 ? -22.417 26.613 21.306 1.00 14.33 58 TYR B C 1
ATOM 3213 O O . TYR B 1 58 ? -22.228 26.922 20.122 1.00 12.34 58 TYR B O 1
ATOM 3222 N N . LEU B 1 59 ? -23.078 27.403 22.145 1.00 14.94 59 LEU B N 1
ATOM 3223 C CA . LEU B 1 59 ? -23.668 28.649 21.665 1.00 16.36 59 LEU B CA 1
ATOM 3224 C C . LEU B 1 59 ? -22.587 29.663 21.232 1.00 15.31 59 LEU B C 1
ATOM 3225 O O . LEU B 1 59 ? -22.733 30.327 20.199 1.00 14.90 59 LEU B O 1
ATOM 3230 N N . ASP B 1 60 ? -21.513 29.773 22.000 1.00 14.82 60 ASP B N 1
ATOM 3231 C CA . ASP B 1 60 ? -20.408 30.657 21.641 1.00 14.93 60 ASP B CA 1
ATOM 3232 C C . ASP B 1 60 ? -19.677 30.168 20.370 1.00 14.21 60 ASP B C 1
ATOM 3233 O O . ASP B 1 60 ? -19.283 30.984 19.516 1.00 14.51 60 ASP B O 1
ATOM 3238 N N . ARG B 1 61 ? -19.504 28.862 20.223 1.00 13.85 61 ARG B N 1
ATOM 3239 C CA . ARG B 1 61 ? -18.959 28.320 18.974 1.00 13.71 61 ARG B CA 1
ATOM 3240 C C . ARG B 1 61 ? -19.899 28.626 17.794 1.00 12.77 61 ARG B C 1
ATOM 3241 O O . ARG B 1 61 ? -19.445 29.010 16.693 1.00 12.47 61 ARG B O 1
ATOM 3249 N N . LEU B 1 62 ? -21.205 28.501 18.019 1.00 12.34 62 LEU B N 1
ATOM 3250 C CA . LEU B 1 62 ? -22.173 28.825 16.968 1.00 12.64 62 LEU B CA 1
ATOM 3251 C C . LEU B 1 62 ? -22.064 30.303 16.613 1.00 13.27 62 LEU B C 1
ATOM 3252 O O . LEU B 1 62 ? -22.107 30.655 15.437 1.00 13.52 62 LEU B O 1
ATOM 3257 N N . SER B 1 63 ? -21.862 31.161 17.618 1.00 13.67 63 SER B N 1
ATOM 3258 C CA . SER B 1 63 ? -21.617 32.586 17.385 1.00 13.80 63 SER B CA 1
ATOM 3259 C C . SER B 1 63 ? -20.346 32.866 16.581 1.00 14.09 63 SER B C 1
ATOM 3260 O O . SER B 1 63 ? -20.330 33.792 15.765 1.00 14.80 63 SER B O 1
ATOM 3263 N N . MET B 1 64 ? -19.305 32.063 16.765 1.00 13.91 64 MET B N 1
ATOM 3264 C CA . MET B 1 64 ? -18.084 32.221 15.969 1.00 14.02 64 MET B CA 1
ATOM 3265 C C . MET B 1 64 ? -18.362 32.001 14.474 1.00 13.94 64 MET B C 1
ATOM 3266 O O . MET B 1 64 ? -17.749 32.650 13.619 1.00 14.75 64 MET B O 1
ATOM 3271 N N . PHE B 1 65 ? -19.285 31.093 14.168 1.00 14.00 65 PHE B N 1
ATOM 3272 C CA . PHE B 1 65 ? -19.712 30.879 12.777 1.00 13.31 65 PHE B CA 1
ATOM 3273 C C . PHE B 1 65 ? -20.703 31.947 12.302 1.00 13.77 65 PHE B C 1
ATOM 3274 O O . PHE B 1 65 ? -20.543 32.481 11.196 1.00 13.63 65 PHE B O 1
ATOM 3282 N N . LYS B 1 66 ? -21.708 32.250 13.126 1.00 13.64 66 LYS B N 1
ATOM 3283 C CA . LYS B 1 66 ? -22.802 33.161 12.753 1.00 13.78 66 LYS B CA 1
ATOM 3284 C C . LYS B 1 66 ? -22.335 34.593 12.505 1.00 14.41 66 LYS B C 1
ATOM 3285 O O . LYS B 1 66 ? -22.809 35.254 11.553 1.00 13.67 66 LYS B O 1
ATOM 3291 N N . THR B 1 67 ? -21.395 35.063 13.322 1.00 13.94 67 THR B N 1
ATOM 3292 C CA . THR B 1 67 ? -20.836 36.391 13.131 1.00 14.89 67 THR B CA 1
ATOM 3293 C C . THR B 1 67 ? -20.116 36.495 11.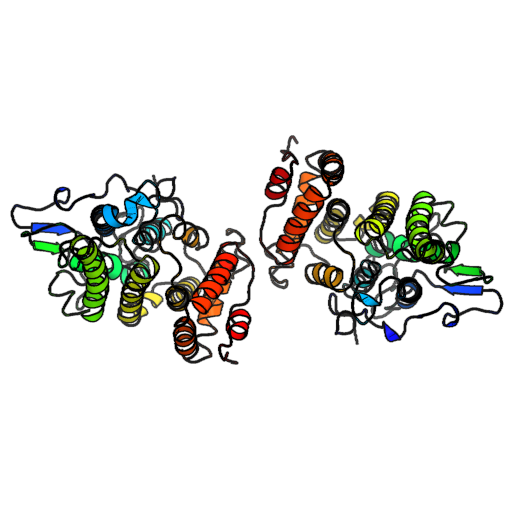796 1.00 14.60 67 THR B C 1
ATOM 3294 O O . THR B 1 67 ? -20.185 37.531 11.127 1.00 15.12 67 THR B O 1
ATOM 3298 N N . VAL B 1 68 ? -19.427 35.432 11.387 1.00 13.94 68 VAL B N 1
ATOM 3299 C CA . VAL B 1 68 ? -18.757 35.431 10.086 1.00 14.07 68 VAL B CA 1
ATOM 3300 C C . VAL B 1 68 ? -19.781 35.314 8.947 1.00 14.29 68 VAL B C 1
ATOM 3301 O O . VAL B 1 68 ? -19.666 35.987 7.911 1.00 14.76 68 VAL B O 1
ATOM 3305 N N . LEU B 1 69 ? -20.766 34.444 9.115 1.00 14.32 69 LEU B N 1
ATOM 3306 C CA . LEU B 1 69 ? -21.853 34.347 8.134 1.00 14.71 69 LEU B CA 1
ATOM 3307 C C . LEU B 1 69 ? -22.521 35.706 7.915 1.00 15.87 69 LEU B C 1
ATOM 3308 O O . LEU B 1 69 ? -22.770 36.102 6.782 1.00 16.23 69 LEU B O 1
ATOM 3313 N N . GLU B 1 70 ? -22.817 36.415 9.004 1.00 16.84 70 GLU B N 1
ATOM 3314 C CA . GLU B 1 70 ? -23.437 37.744 8.899 1.00 19.63 70 GLU B CA 1
ATOM 3315 C C . GLU B 1 70 ? -22.494 38.772 8.261 1.00 18.50 70 GLU B C 1
ATOM 3316 O O . GLU B 1 70 ? -22.903 39.542 7.378 1.00 17.23 70 GLU B O 1
ATOM 3322 N N . GLY B 1 71 ? -21.238 38.772 8.697 1.00 17.11 71 GLY B N 1
ATOM 3323 C CA . GLY B 1 71 ? -20.242 39.678 8.166 1.00 17.01 71 GLY B CA 1
ATOM 3324 C C . GLY B 1 71 ? -19.896 39.460 6.702 1.00 16.59 71 GLY B C 1
ATOM 3325 O O . GLY B 1 71 ? -19.355 40.370 6.058 1.00 17.05 71 GLY B O 1
ATOM 3326 N N . THR B 1 72 ? -20.172 38.261 6.176 1.00 15.17 72 THR B N 1
ATOM 3327 C CA . THR B 1 72 ? -19.889 37.961 4.767 1.00 15.08 72 THR B CA 1
ATOM 3328 C C . THR B 1 72 ? -21.137 37.827 3.909 1.00 15.90 72 THR B C 1
ATOM 3329 O O . THR B 1 72 ? -21.075 37.535 2.710 1.00 15.85 72 THR B O 1
ATOM 3333 N N A ARG B 1 73 ? -22.297 38.044 4.518 0.70 16.79 73 ARG B N 1
ATOM 3334 N N B ARG B 1 73 ? -22.275 38.044 4.528 0.30 16.59 73 ARG B N 1
ATOM 3335 C CA A ARG B 1 73 ? -23.554 37.918 3.804 0.70 17.86 73 ARG B CA 1
ATOM 3336 C CA B ARG B 1 73 ? -23.503 37.914 3.814 0.30 17.43 73 ARG B CA 1
ATOM 3337 C C A ARG B 1 73 ? -23.596 38.798 2.565 0.70 17.89 73 ARG B C 1
ATOM 3338 C C B ARG B 1 73 ? -23.553 38.786 2.563 0.30 17.77 73 ARG B C 1
ATOM 3339 O O A ARG B 1 73 ? -24.160 38.406 1.559 0.70 18.81 73 ARG B O 1
ATOM 3340 O O B ARG B 1 73 ? -24.062 38.374 1.540 0.30 18.57 73 ARG B O 1
ATOM 3355 N N . LYS B 1 74 ? -23.029 39.995 2.645 1.00 17.93 74 LYS B N 1
ATOM 3356 C CA . LYS B 1 74 ? -23.103 40.925 1.504 1.00 18.93 74 LYS B CA 1
ATOM 3357 C C . LYS B 1 74 ? -22.437 40.405 0.226 1.00 19.24 74 LYS B C 1
ATOM 3358 O O . LYS B 1 74 ? -22.795 40.839 -0.872 1.00 19.24 74 LYS B O 1
ATOM 3364 N N . TYR B 1 75 ? -21.489 39.477 0.349 1.00 18.11 75 TYR B N 1
ATOM 3365 C CA . TYR B 1 75 ? -20.829 38.902 -0.838 1.00 19.39 75 TYR B CA 1
ATOM 3366 C C . TYR B 1 75 ? -21.653 37.834 -1.581 1.00 19.65 75 TYR B C 1
ATOM 3367 O O . TYR B 1 75 ? -21.387 37.551 -2.755 1.00 19.15 75 TYR B O 1
ATOM 3376 N N . PHE B 1 76 ? -22.632 37.238 -0.897 1.00 19.56 76 PHE B N 1
ATOM 3377 C CA . PHE B 1 76 ? -23.404 36.115 -1.448 1.00 19.77 76 PHE B CA 1
ATOM 3378 C C . PHE B 1 76 ? -24.900 36.397 -1.593 1.00 22.19 76 PHE B C 1
ATOM 3379 O O . PHE B 1 76 ? -25.654 35.527 -2.033 1.00 21.85 76 PHE B O 1
ATOM 3387 N N . ASP B 1 77 ? -25.328 37.607 -1.228 1.00 23.18 77 ASP B N 1
ATOM 3388 C CA . ASP B 1 77 ? -26.741 37.912 -0.990 1.00 26.06 77 ASP B CA 1
ATOM 3389 C C . ASP B 1 77 ? -27.644 37.772 -2.203 1.00 30.01 77 ASP B C 1
ATOM 3390 O O . ASP B 1 77 ? -28.755 37.243 -2.092 1.00 34.43 77 ASP B O 1
ATOM 3395 N N . SER B 1 78 ? -27.183 38.235 -3.357 1.00 27.79 78 SER B N 1
ATOM 3396 C CA . SER B 1 78 ? -28.013 38.155 -4.569 1.00 32.45 78 SER B CA 1
ATOM 3397 C C . SER B 1 78 ? -28.228 36.717 -5.092 1.00 30.37 78 SER B C 1
ATOM 3398 O O . SER B 1 78 ? -29.157 36.480 -5.858 1.00 32.01 78 SER B O 1
ATOM 3401 N N . PHE B 1 79 ? -27.402 35.763 -4.659 1.00 32.36 79 PHE B N 1
ATOM 3402 C CA . PHE B 1 79 ? -27.440 34.392 -5.217 1.00 32.73 79 PHE B CA 1
ATOM 3403 C C . PHE B 1 79 ? -28.563 33.510 -4.701 1.00 34.94 79 PHE B C 1
ATOM 3404 O O . PHE B 1 79 ? -28.990 32.581 -5.394 1.00 33.33 79 PHE B O 1
ATOM 3412 N N . ALA B 1 80 ? -28.997 33.745 -3.466 1.00 34.11 80 ALA B N 1
ATOM 3413 C CA . ALA B 1 80 ? -29.992 32.902 -2.846 1.00 32.23 80 ALA B CA 1
ATOM 3414 C C . ALA B 1 80 ? -30.542 33.597 -1.616 1.00 33.65 80 ALA B C 1
ATOM 3415 O O . ALA B 1 80 ? -29.895 34.503 -1.056 1.00 28.60 80 ALA B O 1
ATOM 3417 N N . PRO B 1 81 ? -31.748 33.188 -1.196 1.00 34.77 81 PRO B N 1
ATOM 3418 C CA . PRO B 1 81 ? -32.322 33.843 -0.024 1.00 33.18 81 PRO B CA 1
ATOM 3419 C C . PRO B 1 81 ? -31.658 33.391 1.253 1.00 27.51 81 PRO B C 1
ATOM 3420 O O . PRO B 1 81 ? -31.000 32.342 1.273 1.00 27.61 81 PRO B O 1
ATOM 3424 N N A ASN B 1 82 ? -31.855 34.162 2.324 0.50 25.56 82 ASN B N 1
ATOM 3425 N N B ASN B 1 82 ? -31.838 34.182 2.310 0.50 25.94 82 ASN B N 1
ATOM 3426 C CA A ASN B 1 82 ? -31.451 33.755 3.669 0.50 24.43 82 ASN B CA 1
ATOM 3427 C CA B ASN B 1 82 ? -31.439 33.790 3.653 0.50 25.00 82 ASN B CA 1
ATOM 3428 C C A ASN B 1 82 ? -29.968 33.403 3.825 0.50 20.99 82 ASN B C 1
ATOM 3429 C C B ASN B 1 82 ? -29.975 33.390 3.803 0.50 21.23 82 ASN B C 1
ATOM 3430 O O A ASN B 1 82 ? -29.625 32.571 4.672 0.50 18.28 82 ASN B O 1
ATOM 3431 O O B ASN B 1 82 ? -29.652 32.515 4.613 0.50 18.44 82 ASN B O 1
ATOM 3440 N N . ASN B 1 83 ? -29.104 34.010 3.009 1.00 19.36 83 ASN B N 1
ATOM 3441 C CA . ASN B 1 83 ? -27.656 33.781 3.091 1.00 18.32 83 ASN B CA 1
ATOM 3442 C C . ASN B 1 83 ? -27.276 32.302 2.801 1.00 17.77 83 ASN B C 1
ATOM 3443 O O . ASN B 1 83 ? -26.197 31.855 3.175 1.00 16.94 83 ASN B O 1
ATOM 3448 N N . THR B 1 84 ? -28.142 31.565 2.093 1.00 17.59 84 THR B N 1
ATOM 3449 C CA . THR B 1 84 ? -27.902 30.128 1.880 1.00 17.82 84 THR B CA 1
ATOM 3450 C C . THR B 1 84 ? -26.806 29.798 0.856 1.00 16.70 84 THR B C 1
ATOM 3451 O O . THR B 1 84 ? -26.280 28.672 0.861 1.00 15.30 84 THR B O 1
ATOM 3455 N N . ALA B 1 85 ? -26.436 30.763 0.011 1.00 15.39 85 ALA B N 1
ATOM 3456 C CA . ALA B 1 85 ? -25.352 30.577 -0.955 1.00 15.60 85 ALA B CA 1
ATOM 3457 C C . ALA B 1 85 ? -23.989 30.739 -0.316 1.00 14.77 85 ALA B C 1
ATOM 3458 O O . ALA B 1 85 ? -22.978 30.360 -0.923 1.00 14.41 85 ALA B O 1
ATOM 3460 N N . ASN B 1 86 ? -23.964 31.250 0.920 1.00 14.42 86 ASN B N 1
ATOM 3461 C CA . ASN B 1 86 ? -22.705 31.463 1.627 1.00 13.81 86 ASN B CA 1
ATOM 3462 C C . ASN B 1 86 ? -21.976 30.134 1.828 1.00 13.89 86 ASN B C 1
ATOM 3463 O O . ASN B 1 86 ? -22.553 29.174 2.329 1.00 15.13 86 ASN B O 1
ATOM 3468 N N . ILE B 1 87 ? -20.709 30.094 1.447 1.00 13.26 87 ILE B N 1
ATOM 3469 C CA . ILE B 1 87 ? -19.919 28.857 1.573 1.00 13.52 87 ILE B CA 1
ATOM 3470 C C . ILE B 1 87 ? -19.339 28.615 2.974 1.00 13.39 87 ILE B C 1
ATOM 3471 O O . ILE B 1 87 ? -18.651 27.609 3.215 1.00 13.58 87 ILE B O 1
ATOM 3476 N N . TYR B 1 88 ? -19.644 29.511 3.913 1.00 12.96 88 TYR B N 1
ATOM 3477 C CA . TYR B 1 88 ? -19.249 29.300 5.299 1.00 13.30 88 TYR B CA 1
ATOM 3478 C C . TYR B 1 88 ? -20.191 28.371 6.068 1.00 12.90 88 TYR B C 1
ATOM 3479 O O . TYR B 1 88 ? -19.951 28.065 7.238 1.00 14.11 88 TYR B O 1
ATOM 3488 N N . TRP B 1 89 ? -21.257 27.897 5.428 1.00 13.14 89 TRP B N 1
ATOM 3489 C CA . TRP B 1 89 ? -22.211 27.012 6.118 1.00 13.19 89 TRP B CA 1
ATOM 3490 C C . TRP B 1 89 ? -21.643 25.645 6.533 1.00 13.74 89 TRP B C 1
ATOM 3491 O O . TRP B 1 89 ? -22.115 25.041 7.494 1.00 13.67 89 TRP B O 1
ATOM 3502 N N . GLY B 1 90 ? -20.630 25.167 5.825 1.00 13.37 90 GLY B N 1
ATOM 3503 C CA . GLY B 1 90 ? -20.172 23.783 5.996 1.00 14.37 90 GLY B CA 1
ATOM 3504 C C . GLY B 1 90 ? -19.941 23.370 7.441 1.00 14.77 90 GLY B C 1
ATOM 3505 O O . GLY B 1 90 ? -20.629 22.479 7.970 1.00 14.91 90 GLY B O 1
ATOM 3506 N N A PHE B 1 91 ? -18.980 24.011 8.096 0.50 14.51 91 PHE B N 1
ATOM 3507 N N B PHE B 1 91 ? -18.956 23.997 8.074 0.50 14.98 91 PHE B N 1
ATOM 3508 C CA A PHE B 1 91 ? -18.629 23.640 9.468 0.50 14.41 91 PHE B CA 1
ATOM 3509 C CA B PHE B 1 91 ? -18.590 23.645 9.443 0.50 15.23 91 PHE B CA 1
ATOM 3510 C C A PHE B 1 91 ? -19.653 24.150 10.473 0.50 14.03 91 PHE B C 1
ATOM 3511 C C B PHE B 1 91 ? -19.608 24.174 10.469 0.50 14.43 91 PHE B C 1
ATOM 3512 O O A PHE B 1 91 ? -19.745 23.636 11.589 0.50 13.51 91 PHE B O 1
ATOM 3513 O O B PHE B 1 91 ? -19.661 23.679 11.596 0.50 13.94 91 PHE B O 1
ATOM 3528 N N . THR B 1 92 ? -20.443 25.141 10.076 1.00 13.19 92 THR B N 1
ATOM 3529 C CA . THR B 1 92 ? -21.553 25.606 10.909 1.00 12.92 92 THR B CA 1
ATOM 3530 C C . THR B 1 92 ? -22.595 24.482 11.099 1.00 13.12 92 THR B C 1
ATOM 3531 O O . THR B 1 92 ? -23.011 24.179 12.229 1.00 12.43 92 THR B O 1
ATOM 3535 N N . ILE B 1 93 ? -23.010 23.854 9.986 1.00 12.45 93 ILE B N 1
ATOM 3536 C CA . ILE B 1 93 ? -23.964 22.748 10.026 1.00 12.85 93 ILE B CA 1
ATOM 3537 C C . ILE B 1 93 ? -23.339 21.545 10.763 1.00 12.99 93 ILE B C 1
ATOM 3538 O O . ILE B 1 93 ? -24.011 20.890 11.547 1.00 13.05 93 ILE B O 1
ATOM 3543 N N . TYR B 1 94 ? -22.052 21.276 10.535 1.00 12.97 94 TYR B N 1
ATOM 3544 C CA . TYR B 1 94 ? -21.378 20.201 11.272 1.00 14.61 94 TYR B CA 1
ATOM 3545 C C . TYR B 1 94 ? -21.290 20.422 12.792 1.00 13.26 94 TYR B C 1
ATOM 3546 O O . TYR B 1 94 ? -21.311 19.455 13.542 1.00 12.51 94 TYR B O 1
ATOM 3555 N N . LEU B 1 95 ? -21.211 21.674 13.251 1.00 12.07 95 LEU B N 1
ATOM 3556 C CA . LEU B 1 95 ? -21.295 21.944 14.685 1.00 12.13 95 LEU B CA 1
ATOM 3557 C C . LEU B 1 95 ? -22.615 21.431 15.269 1.00 12.11 95 LEU B C 1
ATOM 3558 O O . LEU B 1 95 ? -22.617 20.777 16.325 1.00 12.69 95 LEU B O 1
ATOM 3563 N N . ASN B 1 96 ? -23.735 21.728 14.611 1.00 11.37 96 ASN B N 1
ATOM 3564 C CA . ASN B 1 96 ? -25.025 21.212 15.057 1.00 11.42 96 ASN B CA 1
ATOM 3565 C C . ASN B 1 96 ? -25.023 19.667 15.110 1.00 11.81 96 ASN B C 1
ATOM 3566 O O . ASN B 1 96 ? -25.487 19.050 16.078 1.00 11.78 96 ASN B O 1
ATOM 3571 N N . TRP B 1 97 ? -24.467 19.061 14.069 1.00 11.34 97 TRP B N 1
ATOM 3572 C CA . TRP B 1 97 ? -24.427 17.595 13.983 1.00 11.58 97 TRP B CA 1
ATOM 3573 C C . TRP B 1 97 ? -23.635 16.930 15.109 1.00 11.10 97 TRP B C 1
ATOM 3574 O O . TRP B 1 97 ? -24.086 15.926 15.668 1.00 11.53 97 TRP B O 1
ATOM 3585 N N A ILE B 1 98 ? -22.463 17.476 15.456 0.50 11.22 98 ILE B N 1
ATOM 3586 N N B ILE B 1 98 ? -22.473 17.482 15.442 0.50 11.77 98 ILE B N 1
ATOM 3587 C CA A ILE B 1 98 ? -21.666 16.874 16.534 0.50 11.27 98 ILE B CA 1
ATOM 3588 C CA B ILE B 1 98 ? -21.650 16.933 16.510 0.50 12.34 98 ILE B CA 1
ATOM 3589 C C A ILE B 1 98 ? -22.385 17.019 17.870 0.50 11.77 98 ILE B C 1
ATOM 3590 C C B ILE B 1 98 ? -22.368 17.033 17.856 0.50 12.33 98 ILE B C 1
ATOM 3591 O O A ILE B 1 98 ? -22.357 16.091 18.678 0.50 12.24 98 ILE B O 1
ATOM 3592 O O B ILE B 1 98 ? -22.307 16.102 18.662 0.50 12.72 98 ILE B O 1
ATOM 3601 N N . LEU B 1 99 ? -23.071 18.144 18.078 1.00 12.00 99 LEU B N 1
ATOM 3602 C CA . LEU B 1 99 ? -23.900 18.317 19.288 1.00 12.69 99 LEU B CA 1
ATOM 3603 C C . LEU B 1 99 ? -25.048 17.318 19.322 1.00 13.12 99 LEU B C 1
ATOM 3604 O O . LEU B 1 99 ? -25.222 16.572 20.308 1.00 13.01 99 LEU B O 1
ATOM 3609 N N . ALA B 1 100 ? -25.820 17.280 18.238 1.00 12.75 100 ALA B N 1
ATOM 3610 C CA . ALA B 1 100 ? -27.037 16.474 18.161 1.00 13.28 100 ALA B CA 1
ATOM 3611 C C . ALA B 1 100 ? -26.790 14.975 18.310 1.00 13.50 100 ALA B C 1
ATOM 3612 O O . ALA B 1 100 ? -27.639 14.250 18.825 1.00 13.34 100 ALA B O 1
ATOM 3614 N N . THR B 1 101 ? -25.628 14.516 17.865 1.00 12.78 101 THR B N 1
ATOM 3615 C CA . THR B 1 101 ? -25.291 13.102 17.920 1.00 12.83 101 THR B CA 1
ATOM 3616 C C . THR B 1 101 ? -24.449 12.736 19.155 1.00 13.60 101 THR B C 1
ATOM 3617 O O . THR B 1 101 ? -23.969 11.601 19.268 1.00 14.48 101 THR B O 1
ATOM 3621 N N . GLY B 1 102 ? -24.251 13.691 20.063 1.00 13.95 102 GLY B N 1
ATOM 3622 C CA . GLY B 1 102 ? -23.520 13.451 21.312 1.00 14.45 102 GLY B CA 1
ATOM 3623 C C . GLY B 1 102 ? -22.012 13.406 21.157 1.00 14.82 102 GLY B C 1
ATOM 3624 O O . GLY B 1 102 ? -21.298 13.144 22.140 1.00 15.59 102 GLY B O 1
ATOM 3625 N N . ARG B 1 103 ? -21.517 13.701 19.953 1.00 13.55 103 ARG B N 1
ATOM 3626 C CA . ARG B 1 103 ? -20.107 13.565 19.647 1.00 13.25 103 ARG B CA 1
ATOM 3627 C C . ARG B 1 103 ? -19.218 14.664 20.240 1.00 13.74 103 ARG B C 1
ATOM 3628 O O . ARG B 1 103 ? -17.995 14.517 20.235 1.00 15.06 103 ARG B O 1
ATOM 3636 N N . SER B 1 104 ? -19.824 15.718 20.791 1.00 14.32 104 SER B N 1
ATOM 3637 C CA . SER B 1 104 ? -19.066 16.783 21.445 1.00 15.07 104 SER B CA 1
ATOM 3638 C C . SER B 1 104 ? -18.919 16.582 22.954 1.00 15.52 104 SER B C 1
ATOM 3639 O O . SER B 1 104 ? -18.158 17.325 23.590 1.00 15.54 104 SER B O 1
ATOM 3642 N N . ALA B 1 105 ? -19.641 15.610 23.520 1.00 14.70 105 ALA B N 1
ATOM 3643 C CA . ALA B 1 105 ? -19.636 15.364 24.981 1.00 16.33 105 ALA B CA 1
ATOM 3644 C C . ALA B 1 105 ? -18.397 14.584 25.422 1.00 16.60 105 ALA B C 1
ATOM 3645 O O . ALA B 1 105 ? -17.682 14.026 24.592 1.00 15.47 105 ALA B O 1
ATOM 3647 N N . ASP B 1 106 ? -18.157 14.544 26.736 1.00 17.08 106 ASP B N 1
ATOM 3648 C CA . ASP B 1 106 ? -17.072 13.766 27.314 1.00 17.67 106 ASP B CA 1
ATOM 3649 C C . ASP B 1 106 ? -17.416 12.278 27.227 1.00 18.23 106 ASP B C 1
ATOM 3650 O O . ASP B 1 106 ? -18.388 11.844 27.857 1.00 19.36 106 ASP B O 1
ATOM 3655 N N . PRO B 1 107 ? -16.640 11.502 26.456 1.00 18.11 107 PRO B N 1
ATOM 3656 C CA . PRO B 1 107 ? -16.945 10.066 26.287 1.00 19.99 107 PRO B CA 1
ATOM 3657 C C . PRO B 1 107 ? -16.410 9.190 27.428 1.00 21.26 107 PRO B C 1
ATOM 3658 O O . PRO B 1 107 ? -16.798 8.013 27.541 1.00 22.33 107 PRO B O 1
ATOM 3662 N N . THR B 1 108 ? -15.551 9.764 28.274 1.00 21.75 108 THR B N 1
ATOM 3663 C CA . THR B 1 108 ? -14.717 8.982 29.189 1.00 24.54 108 THR B CA 1
ATOM 3664 C C . THR B 1 108 ? -15.383 8.617 30.501 1.00 26.79 108 THR B C 1
ATOM 3665 O O . THR B 1 108 ? -14.927 7.692 31.184 1.00 27.10 108 THR B O 1
ATOM 3669 N N . GLY B 1 109 ? -16.415 9.360 30.879 1.00 29.28 109 GLY B N 1
ATOM 3670 C CA . GLY B 1 109 ? -17.031 9.202 32.191 1.00 31.58 109 GLY B CA 1
ATOM 3671 C C . GLY B 1 109 ? -16.362 9.998 33.302 1.00 32.79 109 GLY B C 1
ATOM 3672 O O . GLY B 1 109 ? -16.830 9.982 34.439 1.00 34.61 109 GLY B O 1
ATOM 3673 N N . HIS B 1 110 ? -15.279 10.703 32.995 1.00 31.60 110 HIS B N 1
ATOM 3674 C CA . HIS B 1 110 ? -14.549 11.464 34.010 1.00 33.52 110 HIS B CA 1
ATOM 3675 C C . HIS B 1 110 ? -15.215 12.783 34.396 1.00 32.35 110 HIS B C 1
ATOM 3676 O O . HIS B 1 110 ? -15.042 13.261 35.520 1.00 31.79 110 HIS B O 1
ATOM 3683 N N . THR B 1 111 ? -15.941 13.391 33.459 1.00 29.62 111 THR B N 1
ATOM 3684 C CA . THR B 1 111 ? -16.682 14.619 33.733 1.00 26.45 111 THR B CA 1
ATOM 3685 C C . THR B 1 111 ? -18.100 14.484 33.214 1.00 25.11 111 THR B C 1
ATOM 3686 O O . THR B 1 111 ? -18.424 13.531 32.508 1.00 26.16 111 THR B O 1
ATOM 3690 N N . THR B 1 112 ? -18.932 15.472 33.517 1.00 24.07 112 THR B N 1
ATOM 3691 C CA . THR B 1 112 ? -20.305 15.482 33.033 1.00 23.13 112 THR B CA 1
ATOM 3692 C C . THR B 1 112 ? -20.480 16.457 31.863 1.00 23.24 112 THR B C 1
ATOM 3693 O O . THR B 1 112 ? -21.608 16.776 31.499 1.00 22.81 112 THR B O 1
ATOM 3697 N N . CYS B 1 113 ? -19.377 16.923 31.277 1.00 22.76 113 CYS B N 1
ATOM 3698 C CA . CYS B 1 113 ? -19.434 17.911 30.193 1.00 22.89 113 CYS B CA 1
ATOM 3699 C C . CYS B 1 113 ? -20.171 17.343 28.983 1.00 22.01 113 CYS B C 1
ATOM 3700 O O . CYS B 1 113 ? -19.802 16.293 28.462 1.00 21.17 113 CYS B O 1
ATOM 3703 N N . GLY B 1 114 ? -21.246 18.018 28.581 1.00 20.04 114 GLY B N 1
ATOM 3704 C CA . GLY B 1 114 ? -22.062 17.610 27.447 1.00 19.72 114 GLY B CA 1
ATOM 3705 C C . GLY B 1 114 ? -23.121 16.563 27.748 1.00 20.66 114 GLY B C 1
ATOM 3706 O O . GLY B 1 114 ? -23.889 16.201 26.865 1.00 19.41 114 GLY B O 1
ATOM 3707 N N . LEU B 1 115 ? -23.138 16.030 28.973 1.00 21.48 115 LEU B N 1
ATOM 3708 C CA . LEU B 1 115 ? -24.186 15.095 29.387 1.00 22.22 115 LEU B CA 1
ATOM 3709 C C . LEU B 1 115 ? -25.410 15.844 29.907 1.00 23.34 115 LEU B C 1
ATOM 3710 O O . LEU B 1 115 ? -25.304 16.976 30.404 1.00 22.07 115 LEU B O 1
ATOM 3715 N N . ALA B 1 116 ? -26.567 15.197 29.803 1.00 22.84 116 ALA B N 1
ATOM 3716 C CA . ALA B 1 116 ? -27.844 15.823 30.148 1.00 24.27 116 ALA B CA 1
ATOM 3717 C C . ALA B 1 116 ? -27.895 16.256 31.604 1.00 25.72 116 ALA B C 1
ATOM 3718 O O . ALA B 1 116 ? -28.507 17.265 31.918 1.00 27.13 116 ALA B O 1
ATOM 3720 N N . HIS B 1 117 ? -27.246 15.490 32.474 1.00 27.28 117 HIS B N 1
ATOM 3721 C CA . HIS B 1 117 ? -27.222 15.783 33.913 1.00 28.80 117 HIS B CA 1
ATOM 3722 C C . HIS B 1 117 ? -26.082 16.730 34.312 1.00 28.41 117 HIS B C 1
ATOM 3723 O O . HIS B 1 117 ? -25.924 17.081 35.490 1.00 28.95 117 HIS B O 1
ATOM 3730 N N . GLY B 1 118 ? -25.289 17.139 33.332 1.00 25.56 118 GLY B N 1
ATOM 3731 C CA . GLY B 1 118 ? -24.300 18.175 33.527 1.00 25.72 118 GLY B CA 1
ATOM 3732 C C . GLY B 1 118 ? -24.700 19.402 32.723 1.00 25.99 118 GLY B C 1
ATOM 3733 O O . GLY B 1 118 ? -25.864 19.812 32.718 1.00 26.20 118 GLY B O 1
ATOM 3734 N N . ASP B 1 119 ? -23.725 19.971 32.031 1.00 23.75 119 ASP B N 1
ATOM 3735 C CA . ASP B 1 119 ? -23.958 21.100 31.159 1.00 23.35 119 ASP B CA 1
ATOM 3736 C C . ASP B 1 119 ? -24.045 20.586 29.719 1.00 22.35 119 ASP B C 1
ATOM 3737 O O . ASP B 1 119 ? -23.011 20.284 29.110 1.00 20.34 119 ASP B O 1
ATOM 3742 N N . PRO B 1 120 ? -25.269 20.507 29.161 1.00 22.17 120 PRO B N 1
ATOM 3743 C CA . PRO B 1 120 ? -25.422 19.973 27.809 1.00 22.35 120 PRO B CA 1
ATOM 3744 C C . PRO B 1 120 ? -24.805 20.844 26.710 1.00 21.28 120 PRO B C 1
ATOM 3745 O O . PRO B 1 120 ? -24.610 20.368 25.583 1.00 20.62 120 PRO B O 1
ATOM 3749 N N . MET B 1 121 ? -24.486 22.099 27.028 1.00 19.88 121 MET B N 1
ATOM 3750 C CA . MET B 1 121 ? -23.839 23.011 26.068 1.00 20.01 121 MET B CA 1
ATOM 3751 C C . MET B 1 121 ? -22.313 22.934 26.085 1.00 19.12 121 MET B C 1
ATOM 3752 O O . MET B 1 121 ? -21.645 23.530 25.242 1.00 17.26 121 MET B O 1
ATOM 3757 N N . CYS B 1 122 ? -21.759 22.231 27.065 1.00 18.36 122 CYS B N 1
ATOM 3758 C CA . CYS B 1 122 ? -20.317 22.138 27.217 1.00 19.48 122 CYS B CA 1
ATOM 3759 C C . CYS B 1 122 ? -19.752 21.167 26.175 1.00 18.26 122 CYS B C 1
ATOM 3760 O O . CYS B 1 122 ? -20.313 20.087 25.969 1.00 19.07 122 CYS B O 1
ATOM 3763 N N . LEU B 1 123 ? -18.653 21.565 25.543 1.00 17.20 123 LEU B N 1
ATOM 3764 C CA . LEU B 1 123 ? -17.952 20.774 24.536 1.00 16.66 123 LEU B CA 1
ATOM 3765 C C . LEU B 1 123 ? -16.644 20.247 25.149 1.00 16.48 123 LEU B C 1
ATOM 3766 O O . LEU B 1 123 ? -15.770 21.037 25.561 1.00 17.69 123 LEU B O 1
ATOM 3771 N N . ALA B 1 124 ? -16.511 18.923 25.205 1.00 17.44 124 ALA B N 1
ATOM 3772 C CA . ALA B 1 124 ? -15.437 18.281 25.980 1.00 17.45 124 ALA B CA 1
ATOM 3773 C C . ALA B 1 124 ? -14.067 18.346 25.319 1.00 17.25 124 ALA B C 1
ATOM 3774 O O . ALA B 1 124 ? -13.923 18.127 24.104 1.00 15.49 124 ALA B O 1
ATOM 3776 N N . GLU B 1 125 ? -13.042 18.598 26.141 1.00 17.40 125 GLU B N 1
ATOM 3777 C CA . GLU B 1 125 ? -11.653 18.517 25.673 1.00 18.17 125 GLU B CA 1
ATOM 3778 C C . GLU B 1 125 ? -11.309 17.120 25.158 1.00 18.05 125 GLU B C 1
ATOM 3779 O O . GLU B 1 125 ? -10.525 16.974 24.213 1.00 18.97 125 GLU B O 1
ATOM 3785 N N . GLU B 1 126 ? -11.917 16.107 25.769 1.00 18.21 126 GLU B N 1
ATOM 3786 C CA . GLU B 1 126 ? -11.650 14.706 25.446 1.00 19.22 126 GLU B CA 1
ATOM 3787 C C . GLU B 1 126 ? -12.338 14.233 24.147 1.00 17.60 126 GLU B C 1
ATOM 3788 O O . GLU B 1 126 ? -12.058 13.135 23.656 1.00 17.35 126 GLU B O 1
ATOM 3794 N N . SER B 1 127 ? -13.246 15.042 23.605 1.00 15.76 127 SER B N 1
ATOM 3795 C CA . SER B 1 127 ? -13.927 14.685 22.368 1.00 14.97 127 SER B CA 1
ATOM 3796 C C . SER B 1 127 ? -13.041 14.830 21.138 1.00 14.25 127 SER B C 1
ATOM 3797 O O . SER B 1 127 ? -12.451 15.890 20.919 1.00 14.64 127 SER B O 1
ATOM 3800 N N . TRP B 1 128 ? -12.976 13.784 20.313 1.00 14.14 128 TRP B N 1
ATOM 3801 C CA . TRP B 1 128 ? -12.227 13.846 19.067 1.00 13.90 128 TRP B CA 1
ATOM 3802 C C . TRP B 1 128 ? -12.820 14.866 18.075 1.00 14.01 128 TRP B C 1
ATOM 3803 O O . TRP B 1 128 ? -12.081 15.647 17.483 1.00 13.87 128 TRP B O 1
ATOM 3814 N N . TRP B 1 129 ? -14.141 14.836 17.894 1.00 13.92 129 TRP B N 1
ATOM 3815 C CA . TRP B 1 129 ? -14.837 15.789 17.029 1.00 13.76 129 TRP B CA 1
ATOM 3816 C C . TRP B 1 129 ? -14.627 17.232 17.471 1.00 14.13 129 TRP B C 1
ATOM 3817 O O . TRP B 1 129 ? -14.403 18.102 16.646 1.00 14.40 129 TRP B O 1
ATOM 3828 N N . ASN B 1 130 ? -14.659 17.483 18.781 1.00 13.71 130 ASN B N 1
ATOM 3829 C CA . ASN B 1 130 ? -14.392 18.822 19.278 1.00 14.66 130 ASN B CA 1
ATOM 3830 C C . ASN B 1 130 ? -12.975 19.259 18.937 1.00 15.70 130 ASN B C 1
ATOM 3831 O O . ASN B 1 130 ? -12.749 20.413 18.527 1.00 15.51 130 ASN B O 1
ATOM 3836 N N . CYS B 1 131 ? -12.041 18.330 19.119 1.00 15.44 131 CYS B N 1
ATOM 3837 C CA . CYS B 1 131 ? -10.622 18.580 18.920 1.00 17.59 131 CYS B CA 1
ATOM 3838 C C . CYS B 1 131 ? -10.357 18.994 17.472 1.00 17.16 131 CYS B C 1
ATOM 3839 O O . CYS B 1 131 ? -9.656 19.967 17.226 1.00 17.58 131 CYS B O 1
ATOM 3842 N N . ILE B 1 132 ? -10.917 18.257 16.516 1.00 16.34 132 ILE B N 1
ATOM 3843 C CA . ILE B 1 132 ? -10.679 18.584 15.108 1.00 16.10 132 ILE B CA 1
ATOM 3844 C C . ILE B 1 132 ? -11.451 19.809 14.608 1.00 15.22 132 ILE B C 1
ATOM 3845 O O . ILE B 1 132 ? -11.017 20.450 13.661 1.00 15.47 132 ILE B O 1
ATOM 3850 N N A LYS B 1 133 ? -12.594 20.116 15.222 0.50 14.65 133 LYS B N 1
ATOM 3851 N N B LYS B 1 133 ? -12.581 20.134 15.231 0.50 14.91 133 LYS B N 1
ATOM 3852 C CA A LYS B 1 133 ? -13.466 21.182 14.716 0.50 14.55 133 LYS B CA 1
ATOM 3853 C CA B LYS B 1 133 ? -13.445 21.194 14.708 0.50 15.05 133 LYS B CA 1
ATOM 3854 C C A LYS B 1 133 ? -13.259 22.537 15.419 0.50 14.01 133 LYS B C 1
ATOM 3855 C C B LYS B 1 133 ? -13.235 22.548 15.403 0.50 14.24 133 LYS B C 1
ATOM 3856 O O A LYS B 1 133 ? -13.835 23.541 15.010 0.50 13.25 133 LYS B O 1
ATOM 3857 O O B LYS B 1 133 ? -13.784 23.562 14.978 0.50 13.42 133 LYS B O 1
ATOM 3868 N N . TYR B 1 134 ? -12.439 22.571 16.462 1.00 13.91 134 TYR B N 1
ATOM 3869 C CA . TYR B 1 134 ? -12.206 23.818 17.204 1.00 14.55 134 TYR B CA 1
ATOM 3870 C C . TYR B 1 134 ? -11.587 24.936 16.355 1.00 14.90 134 TYR B C 1
ATOM 3871 O O . TYR B 1 134 ? -12.087 26.055 16.366 1.00 13.95 134 TYR B O 1
ATOM 3880 N N . ASN B 1 135 ? -10.504 24.634 15.626 1.00 15.15 135 ASN B N 1
ATOM 3881 C CA . ASN B 1 135 ? -9.792 25.664 14.850 1.00 15.53 135 ASN B CA 1
ATOM 3882 C C . ASN B 1 135 ? -10.572 26.268 13.683 1.00 14.99 135 ASN B C 1
ATOM 3883 O O . ASN B 1 135 ? -10.524 27.492 13.483 1.00 15.15 135 ASN B O 1
ATOM 3888 N N . PRO B 1 136 ? -11.316 25.443 12.922 1.00 14.62 136 PRO B N 1
ATOM 3889 C CA . PRO B 1 136 ? -12.198 26.023 11.889 1.00 15.05 136 PRO B CA 1
ATOM 3890 C C . PRO B 1 136 ? -13.270 26.978 12.430 1.00 14.82 136 PRO B C 1
ATOM 3891 O O . PRO B 1 136 ? -13.825 27.782 11.668 1.00 14.42 136 PRO B O 1
ATOM 3895 N N . ALA B 1 137 ? -13.563 26.899 13.725 1.00 14.34 137 ALA B N 1
ATOM 3896 C CA . ALA B 1 137 ? -14.378 27.929 14.369 1.00 14.33 137 ALA B CA 1
ATOM 3897 C C . ALA B 1 137 ? -13.528 29.090 14.882 1.00 14.39 137 ALA B C 1
ATOM 3898 O O . ALA B 1 137 ? -13.737 30.245 14.494 1.00 15.23 137 ALA B O 1
ATOM 3900 N N . ALA B 1 138 ? -12.591 28.800 15.777 1.00 14.53 138 ALA B N 1
ATOM 3901 C CA . ALA B 1 138 ? -11.897 29.857 16.536 1.00 15.38 138 ALA B CA 1
ATOM 3902 C C . ALA B 1 138 ? -10.763 30.557 15.770 1.00 16.32 138 ALA B C 1
ATOM 3903 O O . ALA B 1 138 ? -10.669 31.780 15.787 1.00 16.34 138 ALA B O 1
ATOM 3905 N N . ILE B 1 139 ? -9.887 29.792 15.119 1.00 16.20 139 ILE B N 1
ATOM 3906 C CA . ILE B 1 139 ? -8.801 30.418 14.353 1.00 16.48 139 ILE B CA 1
ATOM 3907 C C . ILE B 1 139 ? -9.395 31.181 13.167 1.00 16.48 139 ILE B C 1
ATOM 3908 O O . ILE B 1 139 ? -8.970 32.301 12.865 1.00 16.62 139 ILE B O 1
ATOM 3913 N N . ALA B 1 140 ? -10.393 30.590 12.503 1.00 15.75 140 ALA B N 1
ATOM 3914 C CA . ALA B 1 140 ? -11.075 31.274 11.398 1.00 15.81 140 ALA B CA 1
ATOM 3915 C C . ALA B 1 140 ? -11.709 32.599 11.866 1.00 16.04 140 ALA B C 1
ATOM 3916 O O . ALA B 1 140 ? -11.639 33.620 11.156 1.00 15.74 140 ALA B O 1
ATOM 3918 N N . PHE B 1 141 ? -12.298 32.587 13.060 1.00 15.19 141 PHE B N 1
ATOM 3919 C CA . PHE B 1 141 ? -12.851 33.790 13.672 1.00 15.63 141 PHE B CA 1
ATOM 3920 C C . PHE B 1 141 ? -11.792 34.889 13.819 1.00 16.23 141 PHE B C 1
ATOM 3921 O O . PHE B 1 141 ? -12.024 36.023 13.430 1.00 16.21 141 PHE B O 1
ATOM 3929 N N . PHE B 1 142 ? -10.634 34.540 14.363 1.00 16.46 142 PHE B N 1
ATOM 3930 C CA . PHE B 1 142 ? -9.535 35.485 14.513 1.00 17.60 142 PHE B CA 1
ATOM 3931 C C . PHE B 1 142 ? -9.045 36.015 13.164 1.00 17.94 142 PHE B C 1
ATOM 3932 O O . PHE B 1 142 ? -8.715 37.194 13.041 1.00 18.04 142 PHE B O 1
ATOM 3940 N N . ALA B 1 143 ? -8.984 35.141 12.162 1.00 17.28 143 ALA B N 1
ATOM 3941 C CA . ALA B 1 143 ? -8.591 35.547 10.799 1.00 18.30 143 ALA B CA 1
ATOM 3942 C C . ALA B 1 143 ? -9.592 36.532 10.197 1.00 17.85 143 ALA B C 1
ATOM 3943 O O . ALA B 1 143 ? -9.199 37.520 9.568 1.00 19.30 143 ALA B O 1
ATOM 3945 N N . ALA B 1 144 ? -10.884 36.286 10.405 1.00 16.72 144 ALA B N 1
ATOM 3946 C CA . ALA B 1 144 ? -11.927 37.211 9.947 1.00 17.03 144 ALA B CA 1
ATOM 3947 C C . ALA B 1 144 ? -11.765 38.588 10.614 1.00 17.96 144 ALA B C 1
ATOM 3948 O O . ALA B 1 144 ? -11.875 39.643 9.957 1.00 17.89 144 ALA B O 1
ATOM 3950 N N . LYS B 1 145 ? -11.522 38.563 11.926 1.00 18.64 145 LYS B N 1
ATOM 3951 C CA . LYS B 1 145 ? -11.286 39.786 12.696 1.00 18.88 145 LYS B CA 1
ATOM 3952 C C . LYS B 1 145 ? -10.086 40.560 12.133 1.00 20.23 145 LYS B C 1
ATOM 3953 O O . LYS B 1 145 ? -10.202 41.746 11.841 1.00 20.77 145 LYS B O 1
ATOM 3959 N N . LYS B 1 146 ? -8.957 39.871 11.977 1.00 20.98 146 LYS B N 1
ATOM 3960 C CA . LYS B 1 146 ? -7.743 40.462 11.412 1.00 23.11 146 LYS B CA 1
ATOM 3961 C C . LYS B 1 146 ? -7.997 41.108 10.053 1.00 22.82 146 LYS B C 1
ATOM 3962 O O . LYS B 1 146 ? -7.512 42.207 9.794 1.00 23.08 146 LYS B O 1
ATOM 3968 N N . ALA B 1 147 ? -8.747 40.420 9.191 1.00 21.16 147 ALA B N 1
ATOM 3969 C CA . ALA B 1 147 ? -9.009 40.904 7.833 1.00 21.61 147 ALA B CA 1
ATOM 3970 C C . ALA B 1 147 ? -9.927 42.113 7.753 1.00 21.37 147 ALA B C 1
ATOM 3971 O O . ALA B 1 147 ? -9.960 42.774 6.714 1.00 22.72 147 ALA B O 1
ATOM 3973 N N . GLY B 1 148 ? -10.679 42.398 8.818 1.00 20.79 148 GLY B N 1
ATOM 3974 C CA . GLY B 1 148 ? -11.593 43.542 8.834 1.00 21.65 148 GLY B CA 1
ATOM 3975 C C . GLY B 1 148 ? -13.033 43.173 8.552 1.00 21.29 148 GLY B C 1
ATOM 3976 O O . GLY B 1 148 ? -13.868 44.044 8.369 1.00 20.51 148 GLY B O 1
ATOM 3977 N N . ILE B 1 149 ? -13.340 41.873 8.563 1.00 20.64 149 ILE B N 1
ATOM 3978 C CA . ILE B 1 149 ? -14.705 41.387 8.291 1.00 20.40 149 ILE B CA 1
ATOM 3979 C C . ILE B 1 149 ? -15.728 41.962 9.276 1.00 20.94 149 ILE B C 1
ATOM 3980 O O . ILE B 1 149 ? -16.888 42.161 8.919 1.00 20.99 149 ILE B O 1
ATOM 3985 N N . PHE B 1 150 ? -15.305 42.216 10.507 1.00 21.11 150 PHE B N 1
ATOM 3986 C CA . PHE B 1 150 ? -16.213 42.711 11.538 1.00 22.20 150 PHE B CA 1
ATOM 3987 C C . PHE B 1 150 ? -16.101 44.229 11.698 1.00 23.59 150 PHE B C 1
ATOM 3988 O O . PHE B 1 150 ? -16.672 44.792 12.624 1.00 25.97 150 PHE B O 1
ATOM 3996 N N . GLY B 1 151 ? -15.366 44.883 10.807 1.00 24.82 151 GLY B N 1
ATOM 3997 C CA . GLY B 1 151 ? -15.083 46.305 10.929 1.00 27.16 151 GLY B CA 1
ATOM 3998 C C . GLY B 1 151 ? -13.907 46.503 11.853 1.00 27.41 151 GLY B C 1
ATOM 3999 O O . GLY B 1 151 ? -13.141 45.586 12.098 1.00 25.80 151 GLY B O 1
ATOM 4000 N N . ASP B 1 152 ? -13.758 47.710 12.378 1.00 29.40 152 ASP B N 1
ATOM 4001 C CA . ASP B 1 152 ? -12.647 48.012 13.286 1.00 31.03 152 ASP B CA 1
ATOM 4002 C C . ASP B 1 152 ? -13.002 47.500 14.673 1.00 28.96 152 ASP B C 1
ATOM 4003 O O . ASP B 1 152 ? -14.084 47.777 15.182 1.00 30.75 152 ASP B O 1
ATOM 4008 N N . VAL B 1 153 ? -12.113 46.703 15.250 1.00 27.55 153 VAL B N 1
ATOM 4009 C CA . VAL B 1 153 ? -12.353 46.055 16.528 1.00 27.06 153 VAL B CA 1
ATOM 4010 C C . VAL B 1 153 ? -11.131 46.344 17.384 1.00 27.53 153 VAL B C 1
ATOM 4011 O O . VAL B 1 153 ? -10.035 45.862 17.113 1.00 26.74 153 VAL B O 1
ATOM 4015 N N . THR B 1 154 ? -11.330 47.166 18.403 1.00 27.18 154 THR B N 1
ATOM 4016 C CA . THR B 1 154 ? -10.259 47.571 19.296 1.00 27.83 154 THR B CA 1
ATOM 4017 C C . THR B 1 154 ? -10.259 46.708 20.552 1.00 28.03 154 THR B C 1
ATOM 4018 O O . THR B 1 154 ? -9.253 46.612 21.241 1.00 27.87 154 THR B O 1
ATOM 4022 N N . LYS B 1 155 ? -11.395 46.086 20.858 1.00 27.35 155 LYS B N 1
ATOM 4023 C CA . LYS B 1 155 ? -11.491 45.232 22.043 1.00 26.75 155 LYS B CA 1
ATOM 4024 C C . LYS B 1 155 ? -10.701 43.939 21.857 1.00 25.64 155 LYS B C 1
ATOM 4025 O O . LYS B 1 155 ? -10.556 43.430 20.735 1.00 25.17 155 LYS B O 1
ATOM 4031 N N . THR B 1 156 ? -10.200 43.414 22.967 1.00 25.39 156 THR B N 1
ATOM 4032 C CA . THR B 1 156 ? -9.472 42.143 22.989 1.00 27.30 156 THR B CA 1
ATOM 4033 C C . THR B 1 156 ? -10.437 40.969 23.103 1.00 25.64 156 THR B C 1
ATOM 4034 O O . THR B 1 156 ? -11.371 41.010 23.912 1.00 23.42 156 THR B O 1
ATOM 4038 N N . ILE B 1 157 ? -10.192 39.914 22.319 1.00 24.64 157 ILE B N 1
ATOM 4039 C CA . ILE B 1 157 ? -10.961 38.671 22.436 1.00 24.28 157 ILE B CA 1
ATOM 4040 C C . ILE B 1 157 ? -10.384 37.837 23.583 1.00 25.09 157 ILE B C 1
ATOM 4041 O O . ILE B 1 157 ? -9.192 37.515 23.586 1.00 27.20 157 ILE B O 1
ATOM 4046 N N . VAL B 1 158 ? -11.217 37.535 24.574 1.00 23.39 158 VAL B N 1
ATOM 4047 C CA . VAL B 1 158 ? -10.795 36.774 25.741 1.00 23.49 158 VAL B CA 1
ATOM 4048 C C . VAL B 1 158 ? -11.445 35.400 25.645 1.00 22.97 158 VAL B C 1
ATOM 4049 O O . VAL B 1 158 ? -12.664 35.283 25.812 1.00 22.79 158 VAL B O 1
ATOM 4053 N N . LEU B 1 159 ? -10.643 34.372 25.358 1.00 23.20 159 LEU B N 1
ATOM 4054 C CA . LEU B 1 159 ? -11.174 32.998 25.190 1.00 23.46 159 LEU B CA 1
ATOM 4055 C C . LEU B 1 159 ? -11.006 32.169 26.435 1.00 23.44 159 LEU B C 1
ATOM 4056 O O . LEU B 1 159 ? -9.987 32.279 27.125 1.00 23.82 159 LEU B O 1
ATOM 4061 N N . ALA B 1 160 ? -11.989 31.317 26.712 1.00 23.12 160 ALA B N 1
ATOM 4062 C CA . ALA B 1 160 ? -11.881 30.376 27.835 1.00 24.45 160 ALA B CA 1
ATOM 4063 C C . ALA B 1 160 ? -10.677 29.460 27.619 1.00 24.55 160 ALA B C 1
ATOM 4064 O O . ALA B 1 160 ? -10.415 29.007 26.500 1.00 24.06 160 ALA B O 1
ATOM 4066 N N . LYS B 1 161 ? -9.941 29.209 28.698 1.00 25.74 161 LYS B N 1
ATOM 4067 C CA . LYS B 1 161 ? -8.711 28.409 28.651 1.00 25.56 161 LYS B CA 1
ATOM 4068 C C . LYS B 1 161 ? -9.034 26.945 28.889 1.00 24.81 161 LYS B C 1
ATOM 4069 O O . LYS B 1 161 ? -9.876 26.630 29.723 1.00 24.89 161 LYS B O 1
ATOM 4075 N N . PRO B 1 162 ? -8.344 26.029 28.182 1.00 23.53 162 PRO B N 1
ATOM 4076 C CA . PRO B 1 162 ? -8.511 24.616 28.495 1.00 23.68 162 PRO B CA 1
ATOM 4077 C C . PRO B 1 162 ? -7.856 24.251 29.819 1.00 25.99 162 PRO B C 1
ATOM 4078 O O . PRO B 1 162 ? -6.976 24.960 30.282 1.00 25.22 162 PRO B O 1
ATOM 4082 N N . LYS B 1 163 ? -8.296 23.139 30.394 1.00 27.95 163 LYS B N 1
ATOM 4083 C CA . LYS B 1 163 ? -7.737 22.607 31.635 1.00 30.61 163 LYS B CA 1
ATOM 4084 C C . LYS B 1 163 ? -6.475 21.775 31.433 1.00 30.84 163 LYS B C 1
ATOM 4085 O O . LYS B 1 163 ? -5.609 21.792 32.300 1.00 30.62 163 LYS B O 1
ATOM 4091 N N . GLU B 1 164 ? -6.372 21.045 30.320 1.00 28.91 164 GLU B N 1
ATOM 4092 C CA . GLU B 1 164 ? -5.197 20.208 30.037 1.00 30.56 164 GLU B CA 1
ATOM 4093 C C . GLU B 1 164 ? -3.937 21.054 29.848 1.00 31.32 164 GLU B C 1
ATOM 4094 O O . GLU B 1 164 ? -3.976 22.085 29.180 1.00 29.10 164 GLU B O 1
ATOM 4100 N N . ALA B 1 165 ? -2.817 20.611 30.420 1.00 32.14 165 ALA B N 1
ATOM 4101 C CA . ALA B 1 165 ? -1.518 21.233 30.139 1.00 33.49 165 ALA B CA 1
ATOM 4102 C C . ALA B 1 165 ? -1.075 20.880 28.717 1.00 34.50 165 ALA B C 1
ATOM 4103 O O . ALA B 1 165 ? -1.275 19.747 28.270 1.00 37.40 165 ALA B O 1
ATOM 4105 N N . ASN B 1 166 ? -0.469 21.840 28.017 1.00 34.74 166 ASN B N 1
ATOM 4106 C CA . ASN B 1 166 ? -0.027 21.653 26.619 1.00 35.94 166 ASN B CA 1
ATOM 4107 C C . ASN B 1 166 ? -1.166 21.114 25.751 1.00 32.53 166 ASN B C 1
ATOM 4108 O O . ASN B 1 166 ? -1.026 20.100 25.070 1.00 32.36 166 ASN B O 1
ATOM 4113 N N . SER B 1 167 ? -2.290 21.815 25.830 1.00 29.75 167 SER B N 1
ATOM 4114 C CA . SER B 1 167 ? -3.538 21.452 25.178 1.00 27.45 167 SER B CA 1
ATOM 4115 C C . SER B 1 167 ? -3.474 21.707 23.674 1.00 26.97 167 SER B C 1
ATOM 4116 O O . SER B 1 167 ? -2.812 22.631 23.245 1.00 28.23 167 SER B O 1
ATOM 4119 N N . PRO B 1 168 ? -4.216 20.928 22.873 1.00 26.38 168 PRO B N 1
ATOM 4120 C CA . PRO B 1 168 ? -4.339 21.275 21.451 1.00 25.66 168 PRO B CA 1
ATOM 4121 C C . PRO B 1 168 ? -5.234 22.498 21.204 1.00 24.63 168 PRO B C 1
ATOM 4122 O O . PRO B 1 168 ? -5.250 23.032 20.085 1.00 26.68 168 PRO B O 1
ATOM 4126 N N . TYR B 1 169 ? -5.975 22.926 22.228 1.00 22.53 169 TYR B N 1
ATOM 4127 C CA . TYR B 1 169 ? -6.907 24.058 22.110 1.00 21.37 169 TYR B CA 1
ATOM 4128 C C . TYR B 1 169 ? -6.242 25.381 22.511 1.00 23.07 169 TYR B C 1
ATOM 4129 O O . TYR B 1 169 ? -5.916 25.582 23.694 1.00 23.29 169 TYR B O 1
ATOM 4138 N N A CYS B 1 170 ? -6.042 26.278 21.553 0.50 23.48 170 CYS B N 1
ATOM 4139 N N B CYS B 1 170 ? -6.052 26.278 21.540 0.50 22.42 170 CYS B N 1
ATOM 4140 C CA A CYS B 1 170 ? -5.440 27.580 21.843 0.50 25.43 170 CYS B CA 1
ATOM 4141 C CA B CYS B 1 170 ? -5.442 27.595 21.791 0.50 23.55 170 CYS B CA 1
ATOM 4142 C C A CYS B 1 170 ? -6.478 28.547 22.389 0.50 24.77 170 CYS B C 1
ATOM 4143 C C B CYS B 1 170 ? -6.473 28.584 22.338 0.50 23.86 170 CYS B C 1
ATOM 4144 O O A CYS B 1 170 ? -7.662 28.435 22.072 0.50 24.68 170 CYS B O 1
ATOM 4145 O O B CYS B 1 170 ? -7.647 28.519 21.975 0.50 23.94 170 CYS B O 1
ATOM 4150 N N . SER B 1 171 ? -6.028 29.508 23.193 1.00 24.39 171 SER B N 1
ATOM 4151 C CA . SER B 1 171 ? -6.938 30.391 23.940 1.00 24.19 171 SER B CA 1
ATOM 4152 C C . SER B 1 171 ? -6.615 31.882 23.847 1.00 25.51 171 SER B C 1
ATOM 4153 O O . SER B 1 171 ? -7.016 32.652 24.711 1.00 25.98 171 SER B O 1
ATOM 4156 N N . SER B 1 172 ? -5.919 32.294 22.793 1.00 23.82 172 SER B N 1
ATOM 4157 C CA . SER B 1 172 ? -5.753 33.711 22.504 1.00 23.84 172 SER B CA 1
ATOM 4158 C C . SER B 1 172 ? -5.351 33.892 21.054 1.00 24.38 172 SER B C 1
ATOM 4159 O O . SER B 1 172 ? -4.825 32.978 20.422 1.00 23.86 172 SER B O 1
ATOM 4162 N N . GLU B 1 173 ? -5.595 35.083 20.534 1.00 25.11 173 GLU B N 1
ATOM 4163 C CA . GLU B 1 173 ? -5.220 35.404 19.160 1.00 26.74 173 GLU B CA 1
ATOM 4164 C C . GLU B 1 173 ? -3.729 35.135 18.914 1.00 27.18 173 GLU B C 1
ATOM 4165 O O . GLU B 1 173 ? -3.344 34.547 17.891 1.00 24.50 173 GLU B O 1
ATOM 4171 N N . GLU B 1 174 ? -2.894 35.511 19.882 1.00 27.48 174 GLU B N 1
ATOM 4172 C CA . GLU B 1 174 ? -1.445 35.354 19.755 1.00 29.77 174 GLU B CA 1
ATOM 4173 C C . GLU B 1 174 ? -1.000 33.899 19.852 1.00 28.16 174 GLU B C 1
ATOM 4174 O O . GLU B 1 174 ? -0.144 33.464 19.086 1.00 26.08 174 GLU B O 1
ATOM 4180 N N . GLU B 1 175 ? -1.572 33.151 20.797 1.00 27.52 175 GLU B N 1
ATOM 4181 C CA . GLU B 1 175 ? -1.258 31.727 20.948 1.00 27.93 175 GLU B CA 1
ATOM 4182 C C . GLU B 1 175 ? -1.682 30.910 19.717 1.00 26.51 175 GLU B C 1
ATOM 4183 O O . GLU B 1 175 ? -0.958 30.020 19.290 1.00 25.80 175 GLU B O 1
ATOM 4189 N N . CYS B 1 176 ? -2.868 31.195 19.180 1.00 26.00 176 CYS B N 1
ATOM 4190 C CA . CYS B 1 176 ? -3.372 30.474 18.012 1.00 25.78 176 CYS B CA 1
ATOM 4191 C C . CYS B 1 176 ? -2.464 30.679 16.811 1.00 25.85 176 CYS B C 1
ATOM 4192 O O . CYS B 1 176 ? -2.125 29.724 16.104 1.00 25.88 176 CYS B O 1
ATOM 4195 N N A GLN B 1 177 ? -2.094 31.933 16.585 0.50 26.17 177 GLN B N 1
ATOM 4196 N N B GLN B 1 177 ? -2.080 31.929 16.580 0.50 25.72 177 GLN B N 1
ATOM 4197 C CA A GLN B 1 177 ? -1.158 32.317 15.541 0.50 27.72 177 GLN B CA 1
ATOM 4198 C CA B GLN B 1 177 ? -1.173 32.270 15.495 0.50 26.71 177 GLN B CA 1
ATOM 4199 C C A GLN B 1 177 ? 0.172 31.573 15.658 0.50 27.10 177 GLN B C 1
ATOM 4200 C C B GLN B 1 177 ? 0.176 31.561 15.650 0.50 26.61 177 GLN B C 1
ATOM 4201 O O A GLN B 1 177 ? 0.687 31.043 14.676 0.50 27.36 177 GLN B O 1
ATOM 4202 O O B GLN B 1 177 ? 0.706 31.030 14.679 0.50 26.89 177 GLN B O 1
ATOM 4213 N N . ALA B 1 178 ? 0.712 31.525 16.868 1.00 27.13 178 ALA B N 1
ATOM 4214 C CA . ALA B 1 178 ? 2.017 30.905 17.119 1.00 27.06 178 ALA B CA 1
ATOM 4215 C C . ALA B 1 178 ? 1.983 29.384 16.995 1.00 26.39 178 ALA B C 1
ATOM 4216 O O . ALA B 1 178 ? 2.897 28.808 16.433 1.00 25.23 178 ALA B O 1
ATOM 4218 N N . ALA B 1 179 ? 0.926 28.740 17.494 1.00 25.56 179 ALA B N 1
ATOM 4219 C CA . ALA B 1 179 ? 0.815 27.275 17.427 1.00 25.19 179 ALA B CA 1
ATOM 4220 C C . ALA B 1 179 ? 0.355 26.761 16.046 1.00 23.97 179 ALA B C 1
ATOM 4221 O O . ALA B 1 179 ? 0.724 25.660 15.620 1.00 20.88 179 ALA B O 1
ATOM 4223 N N . TYR B 1 180 ? -0.477 27.543 15.357 1.00 23.04 180 TYR B N 1
ATOM 4224 C CA . TYR B 1 180 ? -1.045 27.105 14.076 1.00 21.95 180 TYR B CA 1
ATOM 4225 C C . TYR B 1 180 ? -0.930 28.183 12.987 1.00 22.51 180 TYR B C 1
ATOM 4226 O O . TYR B 1 180 ? -1.929 28.593 12.388 1.00 21.22 180 TYR B O 1
ATOM 4235 N N . PRO B 1 181 ? 0.300 28.638 12.705 1.00 22.92 181 PRO B N 1
ATOM 4236 C CA . PRO B 1 181 ? 0.494 29.746 11.772 1.00 23.16 181 PRO B CA 1
ATOM 4237 C C . PRO B 1 181 ? -0.066 29.521 10.356 1.00 22.50 181 PRO B C 1
ATOM 4238 O O . PRO B 1 181 ? -0.563 30.473 9.758 1.00 21.60 181 PRO B O 1
ATOM 4242 N N . ASP B 1 182 ? 0.004 28.294 9.828 1.00 22.39 182 ASP B N 1
ATOM 4243 C CA . ASP B 1 182 ? -0.503 28.036 8.465 1.00 22.47 182 ASP B CA 1
ATOM 4244 C C . ASP B 1 182 ? -2.034 28.020 8.427 1.00 20.86 182 ASP B C 1
ATOM 4245 O O . ASP B 1 182 ? -2.634 28.371 7.407 1.00 19.56 182 ASP B O 1
ATOM 4250 N N . VAL B 1 183 ? -2.657 27.622 9.540 1.00 19.75 183 VAL B N 1
ATOM 4251 C CA . VAL B 1 183 ? -4.115 27.676 9.659 1.00 18.34 183 VAL B CA 1
ATOM 4252 C C . VAL B 1 183 ? -4.585 29.135 9.715 1.00 18.55 183 VAL B C 1
ATOM 4253 O O . VAL B 1 183 ? -5.512 29.531 9.009 1.00 18.34 183 VAL B O 1
ATOM 4257 N N . MET B 1 184 ? -3.936 29.954 10.533 1.00 19.03 184 MET B N 1
ATOM 4258 C CA . MET B 1 184 ? -4.255 31.370 10.538 1.00 19.70 184 MET B CA 1
ATOM 4259 C C . MET B 1 184 ? -4.055 31.999 9.154 1.00 18.96 184 MET B C 1
ATOM 4260 O O . MET B 1 184 ? -4.899 32.760 8.687 1.00 19.58 184 MET B O 1
ATOM 4265 N N . ALA B 1 185 ? -2.934 31.693 8.511 1.00 20.13 185 ALA B N 1
ATOM 4266 C CA . ALA B 1 185 ? -2.606 32.310 7.217 1.00 20.72 185 ALA B CA 1
ATOM 4267 C C . ALA B 1 185 ? -3.610 31.948 6.108 1.00 19.97 185 ALA B C 1
ATOM 4268 O O . ALA B 1 185 ? -4.002 32.813 5.308 1.00 20.23 185 ALA B O 1
ATOM 4270 N N . THR B 1 186 ? -4.007 30.682 6.039 1.00 18.63 186 THR B N 1
ATOM 4271 C CA . THR B 1 186 ? -4.912 30.218 4.987 1.00 18.29 186 THR B CA 1
ATOM 4272 C C . THR B 1 186 ? -6.333 30.777 5.170 1.00 18.14 186 THR B C 1
ATOM 4273 O O . THR B 1 186 ? -6.941 31.209 4.198 1.00 17.87 186 THR B O 1
ATOM 4277 N N . TYR B 1 187 ? -6.849 30.823 6.402 1.00 17.18 187 TYR B N 1
ATOM 4278 C CA . TYR B 1 187 ? -8.153 31.481 6.622 1.00 17.10 187 TYR B CA 1
ATOM 4279 C C . TYR B 1 187 ? -8.082 32.976 6.323 1.00 17.72 187 TYR B C 1
ATOM 4280 O O . TYR B 1 187 ? -9.002 33.525 5.716 1.00 16.83 187 TYR B O 1
ATOM 4289 N N . LEU B 1 188 ? -6.980 33.626 6.711 1.00 18.29 188 LEU B N 1
ATOM 4290 C CA . LEU B 1 188 ? -6.795 35.052 6.424 1.00 19.43 188 LEU B CA 1
ATOM 4291 C C . LEU B 1 188 ? -6.824 35.309 4.902 1.00 19.59 188 LEU B C 1
ATOM 4292 O O . LEU B 1 188 ? -7.452 36.267 4.441 1.00 19.15 188 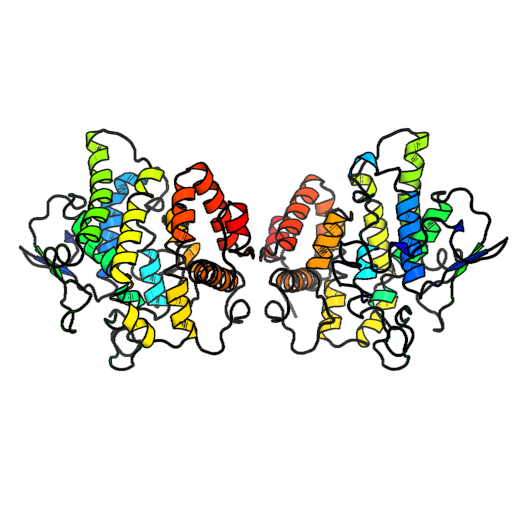LEU B O 1
ATOM 4297 N N . ASP B 1 189 ? -6.167 34.444 4.122 1.00 19.12 189 ASP B N 1
ATOM 4298 C CA . ASP B 1 189 ? -6.216 34.549 2.657 1.00 19.74 189 ASP B CA 1
ATOM 4299 C C . ASP B 1 189 ? -7.669 34.552 2.125 1.00 18.66 189 ASP B C 1
ATOM 4300 O O . ASP B 1 189 ? -7.993 35.305 1.197 1.00 19.34 189 ASP B O 1
ATOM 4305 N N . TYR B 1 190 ? -8.530 33.707 2.697 1.00 16.90 190 TYR B N 1
ATOM 4306 C CA . TYR B 1 190 ? -9.939 33.664 2.274 1.00 16.25 190 TYR B CA 1
ATOM 4307 C C . TYR B 1 190 ? -10.632 34.995 2.583 1.00 16.84 190 TYR B C 1
ATOM 4308 O O . TYR B 1 190 ? -11.241 35.616 1.699 1.00 16.92 190 TYR B O 1
ATOM 4317 N N . PHE B 1 191 ? -10.526 35.447 3.830 1.00 16.45 191 PHE B N 1
ATOM 4318 C CA . PHE B 1 191 ? -11.196 36.687 4.224 1.00 17.24 191 PHE B CA 1
ATOM 4319 C C . PHE B 1 191 ? -10.628 37.928 3.511 1.00 18.28 191 PHE B C 1
ATOM 4320 O O . PHE B 1 191 ? -11.378 38.834 3.166 1.00 18.09 191 PHE B O 1
ATOM 4328 N N . GLU B 1 192 ? -9.323 37.952 3.260 1.00 19.42 192 GLU B N 1
ATOM 4329 C CA . GLU B 1 192 ? -8.716 39.065 2.522 1.00 21.48 192 GLU B CA 1
ATOM 4330 C C . GLU B 1 192 ? -9.201 39.083 1.069 1.00 20.88 192 GLU B C 1
ATOM 4331 O O . GLU B 1 192 ? -9.417 40.157 0.507 1.00 19.52 192 GLU B O 1
ATOM 4337 N N . TYR B 1 193 ? -9.427 37.910 0.480 1.00 19.72 193 TYR B N 1
ATOM 4338 C CA . TYR B 1 193 ? -10.006 37.853 -0.859 1.00 19.99 193 TYR B CA 1
ATOM 4339 C C . TYR B 1 193 ? -11.399 38.493 -0.868 1.00 20.24 193 TYR B C 1
ATOM 4340 O O . TYR B 1 193 ? -11.667 39.373 -1.695 1.00 20.81 193 TYR B O 1
ATOM 4349 N N . LEU B 1 194 ? -12.268 38.112 0.073 1.00 18.70 194 LEU B N 1
ATOM 4350 C CA . LEU B 1 194 ? -13.593 38.750 0.150 1.00 18.88 194 LEU B CA 1
ATOM 4351 C C . LEU B 1 194 ? -13.477 40.283 0.316 1.00 20.70 194 LEU B C 1
ATOM 4352 O O . LEU B 1 194 ? -14.166 41.051 -0.374 1.00 21.20 194 LEU B O 1
ATOM 4357 N N . MET B 1 195 ? -12.603 40.724 1.225 1.00 21.35 195 MET B N 1
ATOM 4358 C CA . MET B 1 195 ? -12.420 42.162 1.490 1.00 24.41 195 MET B CA 1
ATOM 4359 C C . MET B 1 195 ? -11.906 42.924 0.257 1.00 25.42 195 MET B C 1
ATOM 4360 O O . MET B 1 195 ? -12.190 44.124 0.112 1.00 26.56 195 MET B O 1
ATOM 4365 N N . SER B 1 196 ? -11.161 42.247 -0.612 1.00 24.26 196 SER B N 1
ATOM 4366 C CA . SER B 1 196 ? -10.638 42.865 -1.854 1.00 26.51 196 SER B CA 1
ATOM 4367 C C . SER B 1 196 ? -11.722 43.211 -2.892 1.00 29.20 196 SER B C 1
ATOM 4368 O O . SER B 1 196 ? -11.501 44.058 -3.753 1.00 32.09 196 SER B O 1
ATOM 4371 N N . LEU B 1 197 ? -12.882 42.569 -2.811 1.00 29.67 197 LEU B N 1
ATOM 4372 C CA . LEU B 1 197 ? -13.923 42.722 -3.842 1.00 32.82 197 LEU B CA 1
ATOM 4373 C C . LEU B 1 197 ? -14.526 44.135 -3.944 1.00 40.97 197 LEU B C 1
ATOM 4374 O O . LEU B 1 197 ? -14.930 44.546 -5.026 1.00 48.62 197 LEU B O 1
ATOM 4379 N N . GLU B 1 198 ? -14.560 44.875 -2.841 1.00 45.97 198 GLU B N 1
ATOM 4380 C CA . GLU B 1 198 ? -15.008 46.286 -2.840 1.00 51.87 198 GLU B CA 1
ATOM 4381 C C . GLU B 1 198 ? -14.038 47.185 -3.584 1.00 58.46 198 GLU B C 1
ATOM 4382 O O . GLU B 1 198 ? -14.412 47.867 -4.539 1.00 63.21 198 GLU B O 1
ATOM 4388 N N . LYS B 1 199 ? -12.790 47.171 -3.123 1.00 58.90 199 LYS B N 1
ATOM 4389 C CA . LYS B 1 199 ? -11.721 48.009 -3.671 1.00 63.20 199 LYS B CA 1
ATOM 4390 C C . LYS B 1 199 ? -11.687 47.864 -5.176 1.00 65.24 199 LYS B C 1
ATOM 4391 O O . LYS B 1 199 ? -11.436 48.818 -5.911 1.00 64.85 199 LYS B O 1
ATOM 4397 N N . THR B 1 200 ? -11.930 46.635 -5.609 1.00 63.07 200 THR B N 1
ATOM 4398 C CA . THR B 1 200 ? -11.992 46.291 -7.003 1.00 63.21 200 THR B CA 1
ATOM 4399 C C . THR B 1 200 ? -13.393 46.547 -7.583 1.00 63.80 200 THR B C 1
ATOM 4400 O O . THR B 1 200 ? -13.533 46.967 -8.733 1.00 67.56 200 THR B O 1
ATOM 4404 N N . GLY B 1 201 ? -14.427 46.298 -6.786 1.00 63.94 201 GLY B N 1
ATOM 4405 C CA . GLY B 1 201 ? -15.798 46.269 -7.297 1.00 63.79 201 GLY B CA 1
ATOM 4406 C C . GLY B 1 201 ? -16.095 45.035 -8.148 1.00 62.92 201 GLY B C 1
ATOM 4407 O O . GLY B 1 201 ? -17.159 44.952 -8.763 1.00 64.12 201 GLY B O 1
ATOM 4408 N N . GLU B 1 202 ? -15.171 44.069 -8.170 1.00 59.87 202 GLU B N 1
ATOM 4409 C CA . GLU B 1 202 ? -15.348 42.833 -8.928 1.00 55.72 202 GLU B CA 1
ATOM 4410 C C . GLU B 1 202 ? -16.460 42.058 -8.263 1.00 48.63 202 GLU B C 1
ATOM 4411 O O . GLU B 1 202 ? -16.679 42.192 -7.056 1.00 46.11 202 GLU B O 1
ATOM 4417 N N . SER B 1 203 ? -17.139 41.226 -9.042 1.00 43.80 203 SER B N 1
ATOM 4418 C CA . SER B 1 203 ? -18.073 40.262 -8.479 1.00 39.93 203 SER B CA 1
ATOM 4419 C C . SER B 1 203 ? -17.260 39.061 -7.995 1.00 32.70 203 SER B C 1
ATOM 4420 O O . SER B 1 203 ? -16.183 38.788 -8.513 1.00 30.02 203 SER B O 1
ATOM 4423 N N . ILE B 1 204 ? -17.761 38.367 -6.985 1.00 29.54 204 ILE B N 1
ATOM 4424 C CA . ILE B 1 204 ? -17.041 37.213 -6.424 1.00 26.60 204 ILE B CA 1
ATOM 4425 C C . ILE B 1 204 ? -16.826 36.136 -7.490 1.00 25.89 204 ILE B C 1
ATOM 4426 O O . ILE B 1 204 ? -17.706 35.906 -8.319 1.00 25.31 204 ILE B O 1
ATOM 4431 N N . ASP B 1 205 ? -15.648 35.503 -7.474 1.00 23.46 205 ASP B N 1
ATOM 4432 C CA . ASP B 1 205 ? -15.381 34.288 -8.271 1.00 21.47 205 ASP B CA 1
ATOM 4433 C C . ASP B 1 205 ? -15.619 33.114 -7.320 1.00 20.86 205 ASP B C 1
ATOM 4434 O O . ASP B 1 205 ? -14.773 32.813 -6.462 1.00 19.96 205 ASP B O 1
ATOM 4439 N N . MET B 1 206 ? -16.778 32.473 -7.453 1.00 20.13 206 MET B N 1
ATOM 4440 C CA . MET B 1 206 ? -17.202 31.459 -6.482 1.00 20.45 206 MET B CA 1
ATOM 4441 C C . MET B 1 206 ? -16.258 30.267 -6.456 1.00 19.51 206 MET B C 1
ATOM 4442 O O . MET B 1 206 ? -15.987 29.734 -5.381 1.00 18.91 206 MET B O 1
ATOM 4447 N N . ASP B 1 207 ? -15.749 29.848 -7.621 1.00 18.89 207 ASP B N 1
ATOM 4448 C CA . ASP B 1 207 ? -14.806 28.718 -7.647 1.00 18.96 207 ASP B CA 1
ATOM 4449 C C . ASP B 1 207 ? -13.515 29.032 -6.868 1.00 18.71 207 ASP B C 1
ATOM 4450 O O . ASP B 1 207 ? -13.019 28.193 -6.105 1.00 17.49 207 ASP B O 1
ATOM 4455 N N . LYS B 1 208 ? -12.997 30.243 -7.054 1.00 18.32 208 LYS B N 1
ATOM 4456 C CA . LYS B 1 208 ? -11.820 30.725 -6.349 1.00 18.99 208 LYS B CA 1
ATOM 4457 C C . LYS B 1 208 ? -12.066 30.859 -4.842 1.00 17.54 208 LYS B C 1
ATOM 4458 O O . LYS B 1 208 ? -11.245 30.426 -4.034 1.00 17.56 208 LYS B O 1
ATOM 4464 N N . ALA B 1 209 ? -13.186 31.467 -4.463 1.00 17.06 209 ALA B N 1
ATOM 4465 C CA . ALA B 1 209 ? -13.549 31.596 -3.046 1.00 16.53 209 ALA B CA 1
ATOM 4466 C C . ALA B 1 209 ? -13.651 30.217 -2.382 1.00 16.16 209 ALA B C 1
ATOM 4467 O O . ALA B 1 209 ? -13.120 30.008 -1.293 1.00 15.34 209 ALA B O 1
ATOM 4469 N N . GLN B 1 210 ? -14.315 29.274 -3.053 1.00 15.58 210 GLN B N 1
ATOM 4470 C CA . GLN B 1 210 ? -14.434 27.914 -2.524 1.00 15.20 210 GLN B CA 1
ATOM 4471 C C . GLN B 1 210 ? -13.067 27.212 -2.391 1.00 15.94 210 GLN B C 1
ATOM 4472 O O . GLN B 1 210 ? -12.835 26.497 -1.419 1.00 14.71 210 GLN B O 1
ATOM 4478 N N A GLN B 1 211 ? -12.194 27.405 -3.374 0.50 16.25 211 GLN B N 1
ATOM 4479 N N B GLN B 1 211 ? -12.179 27.403 -3.375 0.50 16.28 211 GLN B N 1
ATOM 4480 C CA A GLN B 1 211 ? -10.849 26.848 -3.333 0.50 17.38 211 GLN B CA 1
ATOM 4481 C CA B GLN B 1 211 ? -10.823 26.834 -3.307 0.50 17.30 211 GLN B CA 1
ATOM 4482 C C A GLN B 1 211 ? -10.041 27.378 -2.141 0.50 16.99 211 GLN B C 1
ATOM 4483 C C B GLN B 1 211 ? -10.039 27.376 -2.118 0.50 16.93 211 GLN B C 1
ATOM 4484 O O A GLN B 1 211 ? -9.375 26.614 -1.429 0.50 15.87 211 GLN B O 1
ATOM 4485 O O B GLN B 1 211 ? -9.376 26.624 -1.392 0.50 15.80 211 GLN B O 1
ATOM 4496 N N . LEU B 1 212 ? -10.110 28.687 -1.926 1.00 16.53 212 LEU B N 1
ATOM 4497 C CA . LEU B 1 212 ? -9.437 29.308 -0.799 1.00 16.96 212 LEU B CA 1
ATOM 4498 C C . LEU B 1 212 ? -9.956 28.785 0.543 1.00 15.42 212 LEU B C 1
ATOM 4499 O O . LEU B 1 212 ? -9.160 28.485 1.440 1.00 15.60 212 LEU B O 1
ATOM 4504 N N . LEU B 1 213 ? -11.272 28.663 0.678 1.00 14.88 213 LEU B N 1
ATOM 4505 C CA . LEU B 1 213 ? -11.844 28.228 1.953 1.00 14.46 213 LEU B CA 1
ATOM 4506 C C . LEU B 1 213 ? -11.499 26.758 2.188 1.00 14.05 213 LEU B C 1
ATOM 4507 O O . LEU B 1 213 ? -11.126 26.392 3.299 1.00 12.98 213 LEU B O 1
ATOM 4512 N N . TRP B 1 214 ? -11.599 25.913 1.154 1.00 14.01 214 TRP B N 1
ATOM 4513 C CA . TRP B 1 214 ? -11.194 24.507 1.317 1.00 14.44 214 TRP B CA 1
ATOM 4514 C C . TRP B 1 214 ? -9.721 24.346 1.671 1.00 14.80 214 TRP B C 1
ATOM 4515 O O . TRP B 1 214 ? -9.363 23.429 2.428 1.00 14.33 214 TRP B O 1
ATOM 4526 N N . LYS B 1 215 ? -8.861 25.179 1.095 1.00 14.51 215 LYS B N 1
ATOM 4527 C CA . LYS B 1 215 ? -7.433 25.135 1.440 1.00 17.11 215 LYS B CA 1
ATOM 4528 C C . LYS B 1 215 ? -7.222 25.364 2.936 1.00 16.95 215 LYS B C 1
ATOM 4529 O O . LYS B 1 215 ? -6.434 24.664 3.590 1.00 17.35 215 LYS B O 1
ATOM 4535 N N . ALA B 1 216 ? -7.934 26.337 3.482 1.00 16.25 216 ALA B N 1
ATOM 4536 C CA . ALA B 1 216 ? -7.902 26.580 4.927 1.00 15.51 216 ALA B CA 1
ATOM 4537 C C . ALA B 1 216 ? -8.434 25.421 5.732 1.00 14.84 216 ALA B C 1
ATOM 4538 O O . ALA B 1 216 ? -7.783 25.012 6.705 1.00 14.69 216 ALA B O 1
ATOM 4540 N N . HIS B 1 217 ? -9.589 24.862 5.344 1.00 14.45 217 HIS B N 1
ATOM 4541 C CA . HIS B 1 217 ? -10.169 23.714 6.062 1.00 14.96 217 HIS B CA 1
ATOM 4542 C C . HIS B 1 217 ? -9.179 22.517 6.049 1.00 15.01 217 HIS B C 1
ATOM 4543 O O . HIS B 1 217 ? -8.949 21.859 7.072 1.00 13.54 217 HIS B O 1
ATOM 4550 N N . VAL B 1 218 ? -8.622 22.236 4.874 1.00 13.89 218 VAL B N 1
ATOM 4551 C CA . VAL B 1 218 ? -7.665 21.126 4.717 1.00 14.68 218 VAL B CA 1
ATOM 4552 C C . VAL B 1 218 ? -6.388 21.341 5.556 1.00 15.04 218 VAL B C 1
ATOM 4553 O O . VAL B 1 218 ? -5.912 20.423 6.238 1.00 15.77 218 VAL B O 1
ATOM 4557 N N . THR B 1 219 ? -5.858 22.555 5.513 1.00 15.89 219 THR B N 1
ATOM 4558 C CA . THR B 1 219 ? -4.697 22.928 6.315 1.00 17.03 219 THR B CA 1
ATOM 4559 C C . THR B 1 219 ? -5.002 22.716 7.791 1.00 16.58 219 THR B C 1
ATOM 4560 O O . THR B 1 219 ? -4.185 22.181 8.535 1.00 16.57 219 THR B O 1
ATOM 4564 N N . SER B 1 220 ? -6.203 23.106 8.217 1.00 16.95 220 SER B N 1
ATOM 4565 C CA . SER B 1 220 ? -6.595 22.865 9.612 1.00 17.43 220 SER B CA 1
ATOM 4566 C C . SER B 1 220 ? -6.620 21.362 9.953 1.00 18.32 220 SER B C 1
ATOM 4567 O O . SER B 1 220 ? -6.045 20.939 10.964 1.00 17.63 220 SER B O 1
ATOM 4570 N N . MET B 1 221 ? -7.279 20.557 9.114 1.00 17.82 221 MET B N 1
ATOM 4571 C CA . MET B 1 221 ? -7.383 19.118 9.372 1.00 18.68 221 MET B CA 1
ATOM 4572 C C . MET B 1 221 ? -6.010 18.493 9.467 1.00 19.85 221 MET B C 1
ATOM 4573 O O . MET B 1 221 ? -5.733 17.710 10.403 1.00 19.77 221 MET B O 1
ATOM 4578 N N . GLU B 1 222 ? -5.141 18.866 8.532 1.00 19.62 222 GLU B N 1
ATOM 4579 C CA . GLU B 1 222 ? -3.794 18.314 8.481 1.00 21.46 222 GLU B CA 1
ATOM 4580 C C . GLU B 1 222 ? -2.960 18.740 9.684 1.00 21.79 222 GLU B C 1
ATOM 4581 O O . GLU B 1 222 ? -2.124 17.953 10.151 1.00 21.94 222 GLU B O 1
ATOM 4587 N N . ASN B 1 223 ? -3.192 19.955 10.183 1.00 20.54 223 ASN B N 1
ATOM 4588 C CA . ASN B 1 223 ? -2.501 20.458 11.382 1.00 21.69 223 ASN B CA 1
ATOM 4589 C C . ASN B 1 223 ? -3.039 19.877 12.695 1.00 21.83 223 ASN B C 1
ATOM 4590 O O . ASN B 1 223 ? -2.380 20.001 13.724 1.00 22.74 223 ASN B O 1
ATOM 4595 N N . SER B 1 224 ? -4.230 19.276 12.662 1.00 20.18 224 SER B N 1
ATOM 4596 C CA . SER B 1 224 ? -4.872 18.703 13.853 1.00 20.55 224 SER B CA 1
ATOM 4597 C C . SER B 1 224 ? -4.838 17.177 13.969 1.00 21.01 224 SER B C 1
ATOM 4598 O O . SER B 1 224 ? -5.026 16.647 15.078 1.00 20.76 224 SER B O 1
ATOM 4601 N N A ILE B 1 225 ? -4.609 16.477 12.864 0.50 20.19 225 ILE B N 1
ATOM 4602 N N B ILE B 1 225 ? -4.622 16.472 12.855 0.50 20.44 225 ILE B N 1
ATOM 4603 C CA A ILE B 1 225 ? -4.735 15.024 12.867 0.50 20.87 225 ILE B CA 1
ATOM 4604 C CA B ILE B 1 225 ? -4.683 15.003 12.849 0.50 21.47 225 ILE B CA 1
ATOM 4605 C C A ILE B 1 225 ? -3.823 14.351 13.911 0.50 21.93 225 ILE B C 1
ATOM 4606 C C B ILE B 1 225 ? -3.829 14.377 13.941 0.50 22.19 225 ILE B C 1
ATOM 4607 O O A ILE B 1 225 ? -4.290 13.503 14.665 0.50 21.43 225 ILE B O 1
ATOM 4608 O O B ILE B 1 225 ? -4.316 13.565 14.718 0.50 21.45 225 ILE B O 1
ATOM 4617 N N . ALA B 1 226 ? -2.555 14.764 14.006 1.00 22.61 226 ALA B N 1
ATOM 4618 C CA . ALA B 1 226 ? -1.619 14.134 14.950 1.00 23.09 226 ALA B CA 1
ATOM 4619 C C . ALA B 1 226 ? -1.942 14.457 16.399 1.00 23.63 226 ALA B C 1
ATOM 4620 O O . ALA B 1 226 ? -1.909 13.578 17.248 1.00 22.47 226 ALA B O 1
ATOM 4622 N N . VAL B 1 227 ? -2.271 15.712 16.683 1.00 23.93 227 VAL B N 1
ATOM 4623 C CA . VAL B 1 227 ? -2.530 16.120 18.047 1.00 24.70 227 VAL B CA 1
ATOM 4624 C C . VAL B 1 227 ? -3.887 15.630 18.580 1.00 23.66 227 VAL B C 1
ATOM 4625 O O . VAL B 1 227 ? -4.021 15.385 19.769 1.00 21.46 227 VAL B O 1
ATOM 4629 N N . CYS B 1 228 ? -4.876 15.462 17.708 1.00 20.26 228 CYS B N 1
ATOM 4630 C CA . CYS B 1 228 ? -6.173 14.873 18.126 1.00 20.26 228 CYS B CA 1
ATOM 4631 C C . CYS B 1 228 ? -6.223 13.341 18.153 1.00 20.38 228 CYS B C 1
ATOM 4632 O O . CYS B 1 228 ? -7.109 12.754 18.796 1.00 20.18 228 CYS B O 1
ATOM 4635 N N . LYS B 1 229 ? -5.257 12.702 17.495 1.00 20.84 229 LYS B N 1
ATOM 4636 C CA . LYS B 1 229 ? -5.230 11.247 17.332 1.00 21.68 229 LYS B CA 1
ATOM 4637 C C . LYS B 1 229 ? -5.432 10.428 18.623 1.00 22.91 229 LYS B C 1
ATOM 4638 O O . LYS B 1 229 ? -6.158 9.428 18.617 1.00 21.56 229 LYS B O 1
ATOM 4644 N N . PRO B 1 230 ? -4.796 10.835 19.739 1.00 23.66 230 PRO B N 1
ATOM 4645 C CA . PRO B 1 230 ? -4.982 10.060 20.982 1.00 24.59 230 PRO B CA 1
ATOM 4646 C C . PRO B 1 230 ? -6.427 9.990 21.481 1.00 22.80 230 PRO B C 1
ATOM 4647 O O . PRO B 1 230 ? -6.805 9.015 22.137 1.00 22.45 230 PRO B O 1
ATOM 4651 N N . ARG B 1 231 ? -7.242 10.986 21.147 1.00 20.96 231 ARG B N 1
ATOM 4652 C CA . ARG B 1 231 ? -8.642 10.973 21.550 1.00 20.32 231 ARG B CA 1
ATOM 4653 C C . ARG B 1 231 ? -9.469 9.901 20.851 1.00 19.10 231 ARG B C 1
ATOM 4654 O O . ARG B 1 231 ? -10.542 9.557 21.323 1.00 17.76 231 ARG B O 1
ATOM 4662 N N . LEU B 1 232 ? -8.976 9.367 19.736 1.00 18.65 232 LEU B N 1
ATOM 4663 C CA . LEU B 1 232 ? -9.642 8.252 19.067 1.00 18.88 232 LEU B CA 1
ATOM 4664 C C . LEU B 1 232 ? -9.821 7.043 19.997 1.00 18.92 232 LEU B C 1
ATOM 4665 O O . LEU B 1 232 ? -10.833 6.339 19.908 1.00 18.25 232 LEU B O 1
ATOM 4670 N N . LYS B 1 233 ? -8.853 6.829 20.889 1.00 19.39 233 LYS B N 1
ATOM 4671 C CA . LYS B 1 233 ? -8.907 5.736 21.878 1.00 21.24 233 LYS B CA 1
ATOM 4672 C C . LYS B 1 233 ? -10.032 5.869 22.908 1.00 19.71 233 LYS B C 1
ATOM 4673 O O . LYS B 1 233 ? -10.320 4.919 23.613 1.00 19.20 233 LYS B O 1
ATOM 4679 N N . ASN B 1 234 ? -10.661 7.032 22.999 1.00 18.04 234 ASN B N 1
ATOM 4680 C CA . ASN B 1 234 ? -11.805 7.211 23.880 1.00 18.62 234 ASN B CA 1
ATOM 4681 C C . ASN B 1 234 ? -13.094 6.571 23.336 1.00 17.85 234 ASN B C 1
ATOM 4682 O O . ASN B 1 234 ? -14.092 6.516 24.051 1.00 18.63 234 ASN B O 1
ATOM 4687 N N . TYR B 1 235 ? -13.081 6.108 22.079 1.00 16.30 235 TYR B N 1
ATOM 4688 C CA . TYR B 1 235 ? -14.273 5.533 21.450 1.00 16.02 235 TYR B CA 1
ATOM 4689 C C . TYR B 1 235 ? -14.085 4.070 21.063 1.00 16.62 235 TYR B C 1
ATOM 4690 O O . TYR B 1 235 ? -12.953 3.616 20.822 1.00 16.82 235 TYR B O 1
ATOM 4699 N N . ASN B 1 236 ? -15.205 3.342 20.985 1.00 15.94 236 ASN B N 1
ATOM 4700 C CA . ASN B 1 236 ? -15.188 1.958 20.530 1.00 16.47 236 ASN B CA 1
ATOM 4701 C C . ASN B 1 236 ? -14.616 1.883 19.109 1.00 16.45 236 ASN B C 1
ATOM 4702 O O . ASN B 1 236 ? -14.621 2.866 18.369 1.00 14.91 236 ASN B O 1
ATOM 4707 N N . ILE B 1 237 ? -14.133 0.705 18.737 1.00 17.06 237 ILE B N 1
ATOM 4708 C CA . ILE B 1 237 ? -13.399 0.547 17.477 1.00 18.66 237 ILE B CA 1
ATOM 4709 C C . ILE B 1 237 ? -14.219 0.857 16.227 1.00 17.20 237 ILE B C 1
ATOM 4710 O O . ILE B 1 237 ? -13.651 1.195 15.187 1.00 17.38 237 ILE B O 1
ATOM 4715 N N . ILE B 1 238 ? -15.537 0.728 16.317 1.00 15.99 238 ILE B N 1
ATOM 4716 C CA . ILE B 1 238 ? -16.392 1.026 15.165 1.00 15.35 238 ILE B CA 1
ATOM 4717 C C . ILE B 1 238 ? -16.517 2.541 14.960 1.00 14.38 238 ILE B C 1
ATOM 4718 O O . ILE B 1 238 ? -16.270 3.054 13.857 1.00 13.96 238 ILE B O 1
ATOM 4723 N N . GLU B 1 239 ? -16.892 3.275 16.006 1.00 13.38 239 GLU B N 1
ATOM 4724 C CA . GLU B 1 239 ? -16.954 4.753 15.936 1.00 12.91 239 GLU B CA 1
ATOM 4725 C C . GLU B 1 239 ? -15.590 5.358 15.632 1.00 12.92 239 GLU B C 1
ATOM 4726 O O . GLU B 1 239 ? -15.479 6.315 14.882 1.00 11.84 239 GLU B O 1
ATOM 4732 N N . ARG B 1 240 ? -14.543 4.780 16.223 1.00 13.48 240 ARG B N 1
ATOM 4733 C CA . ARG B 1 240 ? -13.159 5.214 15.982 1.00 14.66 240 ARG B CA 1
ATOM 4734 C C . ARG B 1 240 ? -12.772 5.149 14.500 1.00 14.16 240 ARG B C 1
ATOM 4735 O O . ARG B 1 240 ? -12.126 6.064 13.960 1.00 13.44 240 ARG B O 1
ATOM 4743 N N . GLN B 1 241 ? -13.177 4.074 13.835 1.00 13.83 241 GLN B N 1
ATOM 4744 C CA . GLN B 1 241 ? -12.866 3.913 12.398 1.00 14.62 241 GLN B CA 1
ATOM 4745 C C . GLN B 1 241 ? -13.685 4.861 11.529 1.00 14.29 241 GLN B C 1
ATOM 4746 O O . GLN B 1 241 ? -13.191 5.350 10.511 1.00 14.62 241 GLN B O 1
ATOM 4752 N N . LEU B 1 242 ? -14.926 5.136 11.934 1.00 13.65 242 LEU B N 1
ATOM 4753 C CA . LEU B 1 242 ? -15.718 6.167 11.269 1.00 13.54 242 LEU B CA 1
ATOM 4754 C C . LEU B 1 242 ? -14.988 7.498 11.296 1.00 12.96 242 LEU B C 1
ATOM 4755 O O . LEU B 1 242 ? -14.912 8.198 10.276 1.00 11.95 242 LEU B O 1
ATOM 4760 N N . ASP B 1 243 ? -14.471 7.863 12.468 1.00 12.50 243 ASP B N 1
ATOM 4761 C CA . ASP B 1 243 ? -13.735 9.115 12.618 1.00 12.68 243 ASP B CA 1
ATOM 4762 C C . ASP B 1 243 ? -12.554 9.167 11.629 1.00 13.24 243 ASP B C 1
ATOM 4763 O O . ASP B 1 243 ? -12.395 10.144 10.878 1.00 13.35 243 ASP B O 1
ATOM 4768 N N . ARG B 1 244 ? -11.742 8.116 11.612 1.00 14.03 244 ARG B N 1
ATOM 4769 C CA . ARG B 1 244 ? -10.621 8.011 10.637 1.00 15.85 244 ARG B CA 1
ATOM 4770 C C . ARG B 1 244 ? -11.093 8.111 9.199 1.00 14.89 244 ARG B C 1
ATOM 4771 O O . ARG B 1 244 ? -10.512 8.860 8.400 1.00 14.72 244 ARG B O 1
ATOM 4779 N N . ASP B 1 245 ? -12.148 7.362 8.881 1.00 14.39 245 ASP B N 1
ATOM 4780 C CA . ASP B 1 245 ? -12.686 7.297 7.510 1.00 15.52 245 ASP B CA 1
ATOM 4781 C C . ASP B 1 245 ? -13.126 8.683 7.071 1.00 14.86 245 ASP B C 1
ATOM 4782 O O . ASP B 1 245 ? -12.863 9.092 5.943 1.00 14.16 245 ASP B O 1
ATOM 4787 N N . TYR B 1 246 ? -13.815 9.405 7.965 1.00 13.83 246 TYR B N 1
ATOM 4788 C CA . TYR B 1 246 ? -14.312 10.748 7.657 1.00 14.53 246 TYR B CA 1
ATOM 4789 C C . TYR B 1 246 ? -13.205 11.758 7.337 1.00 13.31 246 TYR B C 1
ATOM 4790 O O . TYR B 1 246 ? -13.276 12.496 6.340 1.00 13.15 246 TYR B O 1
ATOM 4799 N N A LEU B 1 247 ? -12.184 11.806 8.180 0.50 13.45 247 LEU B N 1
ATOM 4800 N N B LEU B 1 247 ? -12.191 11.796 8.187 0.50 13.85 247 LEU B N 1
ATOM 4801 C CA A LEU B 1 247 ? -11.120 12.784 8.003 0.50 13.71 247 LEU B CA 1
ATOM 4802 C CA B LEU B 1 247 ? -11.107 12.746 8.031 0.50 14.53 247 LEU B CA 1
ATOM 4803 C C A LEU B 1 247 ? -10.355 12.555 6.698 0.50 13.81 247 LEU B C 1
ATOM 4804 C C B LEU B 1 247 ? -10.391 12.545 6.695 0.50 14.22 247 LEU B C 1
ATOM 4805 O O A LEU B 1 247 ? -10.081 13.505 5.976 0.50 14.84 247 LEU B O 1
ATOM 4806 O O B LEU B 1 247 ? -10.200 13.495 5.947 0.50 15.16 247 LEU B O 1
ATOM 4815 N N . ILE B 1 248 ? -10.030 11.302 6.394 1.00 13.86 248 ILE B N 1
ATOM 4816 C CA . ILE B 1 248 ? -9.341 10.967 5.122 1.00 14.25 248 ILE B CA 1
ATOM 4817 C C . ILE B 1 248 ? -10.238 11.305 3.924 1.00 13.37 248 ILE B C 1
ATOM 4818 O O . ILE B 1 248 ? -9.814 11.962 2.962 1.00 12.73 248 ILE B O 1
ATOM 4823 N N . SER B 1 249 ? -11.496 10.896 4.002 1.00 12.10 249 SER B N 1
ATOM 4824 C CA . SER B 1 249 ? -12.442 11.187 2.934 1.00 12.54 249 SER B CA 1
ATOM 4825 C C . SER B 1 249 ? -12.586 12.686 2.684 1.00 12.56 249 SER B C 1
ATOM 4826 O O . SER B 1 249 ? -12.696 13.126 1.530 1.00 12.03 249 SER B O 1
ATOM 4829 N N A LEU B 1 250 ? -12.613 13.476 3.760 0.50 12.41 250 LEU B N 1
ATOM 4830 N N B LEU B 1 250 ? -12.601 13.470 3.767 0.50 12.41 250 LEU B N 1
ATOM 4831 C CA A LEU B 1 250 ? -12.741 14.918 3.637 0.50 12.72 250 LEU B CA 1
ATOM 4832 C CA B LEU B 1 250 ? -12.726 14.914 3.667 0.50 12.71 250 LEU B CA 1
ATOM 4833 C C A LEU B 1 250 ? -11.631 15.507 2.749 0.50 12.82 250 LEU B C 1
ATOM 4834 C C B LEU B 1 250 ? -11.635 15.503 2.760 0.50 12.82 250 LEU B C 1
ATOM 4835 O O A LEU B 1 250 ? -11.874 16.439 1.971 0.50 12.89 250 LEU B O 1
ATOM 4836 O O B LEU B 1 250 ? -11.895 16.432 1.984 0.50 12.88 250 LEU B O 1
ATOM 4845 N N . LEU B 1 251 ? -10.427 14.945 2.849 1.00 13.49 251 LEU B N 1
ATOM 4846 C CA . LEU B 1 251 ? -9.298 15.406 2.034 1.00 13.99 251 LEU B CA 1
ATOM 4847 C C . LEU B 1 251 ? -9.554 15.172 0.547 1.00 14.16 251 LEU B C 1
ATOM 4848 O O . LEU B 1 251 ? -9.190 16.014 -0.290 1.00 15.64 251 LEU B O 1
ATOM 4853 N N . TYR B 1 252 ? -10.194 14.054 0.209 1.00 13.35 252 TYR B N 1
ATOM 4854 C CA . TYR B 1 252 ? -10.532 13.779 -1.181 1.00 14.27 252 TYR B CA 1
ATOM 4855 C C . TYR B 1 252 ? -11.677 14.668 -1.648 1.00 13.91 252 TYR B C 1
ATOM 4856 O O . TYR B 1 252 ? -11.633 15.182 -2.765 1.00 14.39 252 TYR B O 1
ATOM 4865 N N . PHE B 1 253 ? -12.711 14.802 -0.821 1.00 13.66 253 PHE B N 1
ATOM 4866 C CA . PHE B 1 253 ? -13.842 15.681 -1.154 1.00 14.53 253 PHE B CA 1
ATOM 4867 C C . PHE B 1 253 ? -13.397 17.120 -1.381 1.00 14.32 253 PHE B C 1
ATOM 4868 O O . PHE B 1 253 ? -13.890 17.787 -2.312 1.00 14.64 253 PHE B O 1
ATOM 4876 N N . ALA B 1 254 ? -12.481 17.607 -0.537 1.00 14.24 254 ALA B N 1
ATOM 4877 C CA . ALA B 1 254 ? -12.011 19.000 -0.608 1.00 14.36 254 ALA B CA 1
ATOM 4878 C C . ALA B 1 254 ? -11.384 19.318 -1.962 1.00 15.20 254 ALA B C 1
ATOM 4879 O O . ALA B 1 254 ? -11.669 20.355 -2.565 1.00 15.67 254 ALA B O 1
ATOM 4881 N N . ALA B 1 255 ? -10.559 18.396 -2.449 1.00 15.20 255 ALA B N 1
ATOM 4882 C CA . ALA B 1 255 ? -9.885 18.577 -3.741 1.00 16.20 255 ALA B CA 1
ATOM 4883 C C . ALA B 1 255 ? -10.832 18.692 -4.952 1.00 15.76 255 ALA B C 1
ATOM 4884 O O . ALA B 1 255 ? -10.441 19.253 -5.982 1.00 16.14 255 ALA B O 1
ATOM 4886 N N . THR B 1 256 ? -12.070 18.199 -4.818 1.00 15.56 256 THR B N 1
ATOM 4887 C CA . THR B 1 256 ? -13.079 18.322 -5.860 1.00 15.41 256 THR B CA 1
ATOM 4888 C C . THR B 1 256 ? -13.689 19.729 -5.900 1.00 15.03 256 THR B C 1
ATOM 4889 O O . THR B 1 256 ? -14.356 20.093 -6.860 1.00 15.84 256 THR B O 1
ATOM 4893 N N . ASN B 1 257 ? -13.433 20.518 -4.868 1.00 14.57 257 ASN B N 1
ATOM 4894 C CA . ASN B 1 257 ? -14.029 21.852 -4.721 1.00 14.97 257 ASN B CA 1
ATOM 4895 C C . ASN B 1 257 ? -15.553 21.820 -4.594 1.00 14.41 257 ASN B C 1
ATOM 4896 O O . ASN B 1 257 ? -16.254 22.756 -5.000 1.00 14.82 257 ASN B O 1
ATOM 4901 N N . PHE B 1 258 ? -16.051 20.741 -4.005 1.00 14.88 258 PHE B N 1
ATOM 4902 C CA . PHE B 1 258 ? -17.472 20.569 -3.752 1.00 15.47 258 PHE B CA 1
ATOM 4903 C C . PHE B 1 258 ? -18.003 21.716 -2.887 1.00 14.93 258 PHE B C 1
ATOM 4904 O O . PHE B 1 258 ? -17.314 22.150 -1.958 1.00 13.77 258 PHE B O 1
ATOM 4912 N N . PRO B 1 259 ? -19.211 22.232 -3.205 1.00 15.29 259 PRO B N 1
ATOM 4913 C CA . PRO B 1 259 ? -19.642 23.418 -2.453 1.00 15.50 259 PRO B CA 1
ATOM 4914 C C . PRO B 1 259 ? -19.928 23.138 -0.966 1.00 15.58 259 PRO B C 1
ATOM 4915 O O . PRO B 1 259 ? -20.418 22.056 -0.618 1.00 15.05 259 PRO B O 1
ATOM 4919 N N . THR B 1 260 ? -19.620 24.120 -0.118 1.00 14.94 260 THR B N 1
ATOM 4920 C CA . THR B 1 260 ? -19.935 24.077 1.318 1.00 14.55 260 THR B CA 1
ATOM 4921 C C . THR B 1 260 ? -21.009 25.082 1.716 1.00 15.39 260 THR B C 1
ATOM 4922 O O . THR B 1 260 ? -20.995 25.613 2.833 1.00 14.41 260 THR B O 1
ATOM 4926 N N . ASN B 1 261 ? -21.958 25.327 0.809 1.00 15.71 261 ASN 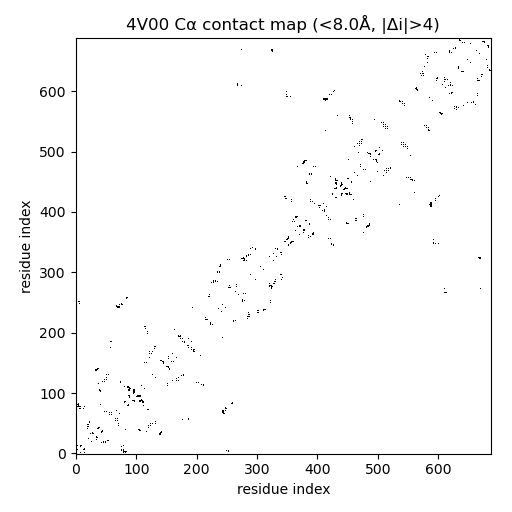B N 1
ATOM 4927 C CA . ASN B 1 261 ? -23.100 26.199 1.089 1.00 15.43 261 ASN B CA 1
ATOM 4928 C C . ASN B 1 261 ? -24.165 25.447 1.900 1.00 15.22 261 ASN B C 1
ATOM 4929 O O . ASN B 1 261 ? -23.942 24.300 2.295 1.00 14.90 261 ASN B O 1
ATOM 4934 N N . PHE B 1 262 ? -25.289 26.112 2.177 1.00 15.43 262 PHE B N 1
ATOM 4935 C CA . PHE B 1 262 ? -26.322 25.553 3.065 1.00 15.89 262 PHE B CA 1
ATOM 4936 C C . PHE B 1 262 ? -26.907 24.239 2.511 1.00 15.50 262 PHE B C 1
ATOM 4937 O O . PHE B 1 262 ? -26.869 23.210 3.177 1.00 14.76 262 PHE B O 1
ATOM 4945 N N . ILE B 1 263 ? -27.412 24.270 1.284 1.00 16.67 263 ILE B N 1
ATOM 4946 C CA . ILE B 1 263 ? -28.078 23.099 0.702 1.00 18.42 263 ILE B CA 1
ATOM 4947 C C . ILE B 1 263 ? -27.155 21.883 0.612 1.00 17.13 263 ILE B C 1
ATOM 4948 O O . ILE B 1 263 ? -27.557 20.767 0.966 1.00 16.36 263 ILE B O 1
ATOM 4953 N N . GLU B 1 264 ? -25.918 22.085 0.174 1.00 16.55 264 GLU B N 1
ATOM 4954 C CA . GLU B 1 264 ? -24.985 20.969 0.043 1.00 17.72 264 GLU B CA 1
ATOM 4955 C C . GLU B 1 264 ? -24.499 20.428 1.386 1.00 15.98 264 GLU B C 1
ATOM 4956 O O . GLU B 1 264 ? -24.273 19.218 1.521 1.00 14.82 264 GLU B O 1
ATOM 4962 N N . SER B 1 265 ? -24.321 21.310 2.372 1.00 14.47 265 SER B N 1
ATOM 4963 C CA . SER B 1 265 ? -23.930 20.887 3.722 1.00 14.44 265 SER B CA 1
ATOM 4964 C C . SER B 1 265 ? -25.017 20.037 4.380 1.00 15.27 265 SER B C 1
ATOM 4965 O O . SER B 1 265 ? -24.727 19.028 5.047 1.00 14.84 265 SER B O 1
ATOM 4968 N N . ILE B 1 266 ? -26.271 20.437 4.199 1.00 14.64 266 ILE B N 1
ATOM 4969 C CA . ILE B 1 266 ? -27.400 19.683 4.721 1.00 17.01 266 ILE B CA 1
ATOM 4970 C C . ILE B 1 266 ? -27.497 18.320 4.030 1.00 17.44 266 ILE B C 1
ATOM 4971 O O . ILE B 1 266 ? -27.813 17.307 4.660 1.00 16.44 266 ILE B O 1
ATOM 4976 N N . LYS B 1 267 ? -27.215 18.309 2.740 1.00 16.87 267 LYS B N 1
ATOM 4977 C CA . LYS B 1 267 ? -27.216 17.059 1.961 1.00 18.52 267 LYS B CA 1
ATOM 4978 C C . LYS B 1 267 ? -26.189 16.075 2.493 1.00 17.37 267 LYS B C 1
ATOM 4979 O O . LYS B 1 267 ? -26.463 14.873 2.595 1.00 17.45 267 LYS B O 1
ATOM 4985 N N . PHE B 1 268 ? -25.006 16.573 2.826 1.00 15.77 268 PHE B N 1
ATOM 4986 C CA . PHE B 1 268 ? -23.972 15.734 3.440 1.00 17.04 268 PHE B CA 1
ATOM 4987 C C . PHE B 1 268 ? -24.352 15.233 4.831 1.00 15.84 268 PHE B C 1
ATOM 4988 O O . PHE B 1 268 ? -24.286 14.029 5.087 1.00 14.53 268 PHE B O 1
ATOM 4996 N N . VAL B 1 269 ? -24.735 16.127 5.749 1.00 16.40 269 VAL B N 1
ATOM 4997 C CA . VAL B 1 269 ? -25.035 15.670 7.123 1.00 16.68 269 VAL B CA 1
ATOM 4998 C C . VAL B 1 269 ? -26.253 14.767 7.211 1.00 15.54 269 VAL B C 1
ATOM 4999 O O . VAL B 1 269 ? -26.302 13.896 8.096 1.00 16.86 269 VAL B O 1
ATOM 5003 N N . ALA B 1 270 ? -27.191 14.913 6.281 1.00 14.50 270 ALA B N 1
ATOM 5004 C CA . ALA B 1 270 ? -28.334 13.989 6.186 1.00 13.82 270 ALA B CA 1
ATOM 5005 C C . ALA B 1 270 ? -27.904 12.540 5.856 1.00 13.85 270 ALA B C 1
ATOM 5006 O O . ALA B 1 270 ? -28.648 11.600 6.151 1.00 14.80 270 ALA B O 1
ATOM 5008 N N . ASP B 1 271 ? -26.725 12.367 5.256 1.00 12.12 271 ASP B N 1
ATOM 5009 C CA . ASP B 1 271 ? -26.177 11.050 4.949 1.00 12.28 271 ASP B CA 1
ATOM 5010 C C . ASP B 1 271 ? -25.200 10.525 6.003 1.00 11.86 271 ASP B C 1
ATOM 5011 O O . ASP B 1 271 ? -24.758 9.382 5.922 1.00 11.12 271 ASP B O 1
ATOM 5016 N N . MET B 1 272 ? -24.863 11.339 7.005 1.00 12.61 272 MET B N 1
ATOM 5017 C CA . MET B 1 272 ? -23.977 10.905 8.074 1.00 12.46 272 MET B CA 1
ATOM 5018 C C . MET B 1 272 ? -24.769 10.160 9.139 1.00 12.26 272 MET B C 1
ATOM 5019 O O . MET B 1 272 ? -25.969 10.370 9.285 1.00 11.81 272 MET B O 1
ATOM 5024 N N . PRO B 1 273 ? -24.103 9.267 9.889 1.00 11.75 273 PRO B N 1
ATOM 5025 C CA . PRO B 1 273 ? -24.829 8.549 10.954 1.00 12.04 273 PRO B CA 1
ATOM 5026 C C . PRO B 1 273 ? -25.378 9.522 12.003 1.00 12.03 273 PRO B C 1
ATOM 5027 O O . PRO B 1 273 ? -24.699 10.463 12.422 1.00 11.92 273 PRO B O 1
ATOM 5031 N N . HIS B 1 274 ? -26.627 9.295 12.379 1.00 12.21 274 HIS B N 1
ATOM 5032 C CA . HIS B 1 274 ? -27.361 10.168 13.269 1.00 12.33 274 HIS B CA 1
ATOM 5033 C C . HIS B 1 274 ? -27.111 9.856 14.744 1.00 11.86 274 HIS B C 1
ATOM 5034 O O . HIS B 1 274 ? -27.705 10.488 15.618 1.00 12.44 274 HIS B O 1
ATOM 5041 N N . ARG B 1 275 ? -26.275 8.860 15.000 1.00 11.91 275 ARG B N 1
ATOM 5042 C CA . ARG B 1 275 ? -25.826 8.502 16.344 1.00 12.11 275 ARG B CA 1
ATOM 5043 C C . ARG B 1 275 ? -24.401 8.001 16.223 1.00 11.86 275 ARG B C 1
ATOM 5044 O O . ARG B 1 275 ? -23.932 7.661 15.122 1.00 10.82 275 ARG B O 1
ATOM 5052 N N . GLN B 1 276 ? -23.714 7.921 17.358 1.00 11.44 276 GLN B N 1
ATOM 5053 C CA . GLN B 1 276 ? -22.434 7.247 17.408 1.00 12.13 276 GLN B CA 1
ATOM 5054 C C . GLN B 1 276 ? -22.584 5.772 17.061 1.00 11.85 276 GLN B C 1
ATOM 5055 O O . GLN B 1 276 ? -23.595 5.154 17.405 1.00 12.32 276 GLN B O 1
ATOM 5061 N N . LEU B 1 277 ? -21.613 5.230 16.324 1.00 12.02 277 LEU B N 1
ATOM 5062 C CA . LEU B 1 277 ? -21.590 3.817 16.004 1.00 12.78 277 LEU B CA 1
ATOM 5063 C C . LEU B 1 277 ? -21.185 2.999 17.229 1.00 13.57 277 LEU B C 1
ATOM 5064 O O . LEU B 1 277 ? -20.601 3.542 18.194 1.00 13.32 277 LEU B O 1
ATOM 5069 N N . ARG B 1 278 ? -21.506 1.710 17.173 1.00 13.82 278 ARG B N 1
ATOM 5070 C CA . ARG B 1 278 ? -21.239 0.786 18.255 1.00 15.13 278 ARG B CA 1
ATOM 5071 C C . ARG B 1 278 ? -20.817 -0.548 17.716 1.00 15.75 278 ARG B C 1
ATOM 5072 O O . ARG B 1 278 ? -21.018 -0.870 16.541 1.00 14.14 278 ARG B O 1
ATOM 5080 N N . PHE B 1 279 ? -20.231 -1.347 18.595 1.00 16.44 279 PHE B N 1
ATOM 5081 C CA . PHE B 1 279 ? -19.865 -2.691 18.213 1.00 18.99 279 PHE B CA 1
ATOM 5082 C C . PHE B 1 279 ? -21.137 -3.444 17.861 1.00 19.13 279 PHE B C 1
ATOM 5083 O O . PHE B 1 279 ? -22.128 -3.380 18.585 1.00 19.03 279 PHE B O 1
ATOM 5091 N N . GLY B 1 280 ? -21.124 -4.118 16.724 1.00 18.92 280 GLY B N 1
ATOM 5092 C CA . GLY B 1 280 ? -22.335 -4.727 16.187 1.00 20.28 280 GLY B CA 1
ATOM 5093 C C . GLY B 1 280 ? -22.769 -4.056 14.885 1.00 19.25 280 GLY B C 1
ATOM 5094 O O . GLY B 1 280 ? -23.350 -4.701 14.030 1.00 20.17 280 GLY B O 1
ATOM 5095 N N . ASP B 1 281 ? -22.476 -2.766 14.732 1.00 16.98 281 ASP B N 1
ATOM 5096 C CA . ASP B 1 281 ? -22.782 -2.028 13.497 1.00 16.08 281 ASP B CA 1
ATOM 5097 C C . ASP B 1 281 ? -21.852 -2.444 12.354 1.00 17.29 281 ASP B C 1
ATOM 5098 O O . ASP B 1 281 ? -20.628 -2.310 12.473 1.00 17.03 281 ASP B O 1
ATOM 5103 N N . ILE B 1 282 ? -22.444 -2.913 11.247 1.00 16.83 282 ILE B N 1
ATOM 5104 C CA . ILE B 1 282 ? -21.722 -3.224 10.018 1.00 17.61 282 ILE B CA 1
ATOM 5105 C C . ILE B 1 282 ? -22.457 -2.626 8.823 1.00 15.79 282 ILE B C 1
ATOM 5106 O O . ILE B 1 282 ? -23.508 -3.155 8.410 1.00 15.00 282 ILE B O 1
ATOM 5111 N N . ALA B 1 283 ? -21.925 -1.541 8.263 1.00 14.23 283 ALA B N 1
ATOM 5112 C CA . ALA B 1 283 ? -22.531 -0.947 7.076 1.00 14.89 283 ALA B CA 1
ATOM 5113 C C . ALA B 1 283 ? -22.276 -1.877 5.874 1.00 14.73 283 ALA B C 1
ATOM 5114 O O . ALA B 1 283 ? -21.223 -2.539 5.820 1.00 14.58 283 ALA B O 1
ATOM 5116 N N . PRO B 1 284 ? -23.192 -1.976 4.907 1.00 13.95 284 PRO B N 1
ATOM 5117 C CA . PRO B 1 284 ? -24.413 -1.215 4.780 1.00 13.22 284 PRO B CA 1
ATOM 5118 C C . PRO B 1 284 ? -25.651 -1.934 5.354 1.00 13.68 284 PRO B C 1
ATOM 5119 O O . PRO B 1 284 ? -26.751 -1.790 4.801 1.00 14.00 284 PRO B O 1
ATOM 5123 N N . PHE B 1 285 ? -25.491 -2.667 6.466 1.00 13.33 285 PHE B N 1
ATOM 5124 C CA . PHE B 1 285 ? -26.585 -3.387 7.088 1.00 14.72 285 PHE B CA 1
ATOM 5125 C C . PHE B 1 285 ? -26.985 -2.895 8.469 1.00 14.91 285 PHE B C 1
ATOM 5126 O O . PHE B 1 285 ? -27.463 -3.691 9.284 1.00 16.51 285 PHE B O 1
ATOM 5134 N N . ILE B 1 286 ? -26.835 -1.598 8.724 1.00 13.31 286 ILE B N 1
ATOM 5135 C CA . ILE B 1 286 ? -27.260 -1.022 10.009 1.00 13.54 286 ILE B CA 1
ATOM 5136 C C . ILE B 1 286 ? -28.760 -0.732 9.950 1.00 14.04 286 ILE B C 1
ATOM 5137 O O . ILE B 1 286 ? -29.189 0.153 9.206 1.00 13.27 286 ILE B O 1
ATOM 5142 N N . PRO B 1 287 ? -29.573 -1.480 10.733 1.00 15.91 287 PRO B N 1
ATOM 5143 C CA . PRO B 1 287 ? -31.009 -1.483 10.433 1.00 16.71 287 PRO B CA 1
ATOM 5144 C C . PRO B 1 287 ? -31.789 -0.258 10.893 1.00 16.33 287 PRO B C 1
ATOM 5145 O O . PRO B 1 287 ? -32.918 -0.054 10.446 1.00 17.19 287 PRO B O 1
ATOM 5149 N N . ASP B 1 288 ? -31.200 0.587 11.732 1.00 14.98 288 ASP B N 1
ATOM 5150 C CA . ASP B 1 288 ? -31.880 1.825 12.107 1.00 15.46 288 ASP B CA 1
ATOM 5151 C C . ASP B 1 288 ? -31.351 3.019 11.318 1.00 14.62 288 ASP B C 1
ATOM 5152 O O . ASP B 1 288 ? -31.564 4.155 11.726 1.00 14.59 288 ASP B O 1
ATOM 5157 N N . MET B 1 289 ? -30.677 2.768 10.187 1.00 13.54 289 MET B N 1
ATOM 5158 C CA . MET B 1 289 ? -30.248 3.838 9.295 1.00 13.53 289 MET B CA 1
ATOM 5159 C C . MET B 1 289 ? -30.740 3.585 7.874 1.00 13.35 289 MET B C 1
ATOM 5160 O O . MET B 1 289 ? -30.795 2.435 7.408 1.00 14.61 289 MET B O 1
ATOM 5165 N N . ASP B 1 290 ? -31.089 4.660 7.181 1.00 13.83 290 ASP B N 1
ATOM 5166 C CA . ASP B 1 290 ? -31.565 4.530 5.806 1.00 15.00 290 ASP B CA 1
ATOM 5167 C C . ASP B 1 290 ? -30.422 4.140 4.852 1.00 14.68 290 ASP B C 1
ATOM 5168 O O . ASP B 1 290 ? -29.263 4.095 5.255 1.00 12.96 290 ASP B O 1
ATOM 5173 N N A MET B 1 291 ? -30.785 3.838 3.606 0.70 14.98 291 MET B N 1
ATOM 5174 N N B MET B 1 291 ? -30.732 3.841 3.595 0.30 14.47 291 MET B N 1
ATOM 5175 C CA A MET B 1 291 ? -29.817 3.363 2.615 0.70 15.71 291 MET B CA 1
ATOM 5176 C CA B MET B 1 291 ? -29.678 3.349 2.704 0.30 14.41 291 MET B CA 1
ATOM 5177 C C A MET B 1 291 ? -28.744 4.421 2.274 0.70 14.26 291 MET B C 1
ATOM 5178 C C B MET B 1 291 ? -28.684 4.436 2.293 0.30 13.85 291 MET B C 1
ATOM 5179 O O A MET B 1 291 ? -27.603 4.068 2.007 0.70 13.98 291 MET B O 1
ATOM 5180 O O B MET B 1 291 ? -27.525 4.123 2.012 0.30 13.90 291 MET B O 1
ATOM 5189 N N . LYS B 1 292 ? -29.107 5.701 2.276 1.00 13.58 292 LYS B N 1
ATOM 5190 C CA . LYS B 1 292 ? -28.144 6.779 2.000 1.00 13.70 292 LYS B CA 1
ATOM 5191 C C . LYS B 1 292 ? -27.056 6.857 3.087 1.00 12.86 292 LYS B C 1
ATOM 5192 O O . LYS B 1 292 ? -25.887 7.084 2.776 1.00 11.86 292 LYS B O 1
ATOM 5198 N N A LYS B 1 293 ? -27.451 6.672 4.348 0.50 12.23 293 LYS B N 1
ATOM 5199 N N B LYS B 1 293 ? -27.447 6.672 4.348 0.50 12.36 293 LYS B N 1
ATOM 5200 C CA A LYS B 1 293 ? -26.488 6.663 5.447 0.50 11.84 293 LYS B CA 1
ATOM 5201 C CA B LYS B 1 293 ? -26.479 6.670 5.442 0.50 12.08 293 LYS B CA 1
ATOM 5202 C C A LYS B 1 293 ? -25.603 5.417 5.378 0.50 11.71 293 LYS B C 1
ATOM 5203 C C B LYS B 1 293 ? -25.599 5.415 5.389 0.50 11.83 293 LYS B C 1
ATOM 5204 O O A LYS B 1 293 ? -24.371 5.513 5.491 0.50 11.61 293 LYS B O 1
ATOM 5205 O O B LYS B 1 293 ? -24.365 5.506 5.518 0.50 11.67 293 LYS B O 1
ATOM 5216 N N . ASN B 1 294 ? -26.222 4.252 5.215 1.00 11.58 294 ASN B N 1
ATOM 5217 C CA . ASN B 1 294 ? -25.470 2.998 5.075 1.00 11.54 294 ASN B CA 1
ATOM 5218 C C . ASN B 1 294 ? -24.478 3.048 3.911 1.00 12.23 294 ASN B C 1
ATOM 5219 O O . ASN B 1 294 ? -23.325 2.615 4.031 1.00 12.42 294 ASN B O 1
ATOM 5224 N N . ASN B 1 295 ? -24.919 3.595 2.780 1.00 12.88 295 ASN B N 1
ATOM 5225 C CA . ASN B 1 295 ? -24.028 3.724 1.613 1.00 14.08 295 ASN B CA 1
ATOM 5226 C C . ASN B 1 295 ? -22.855 4.696 1.839 1.00 13.17 295 ASN B C 1
ATOM 5227 O O . ASN B 1 295 ? -21.727 4.384 1.475 1.00 13.00 295 ASN B O 1
ATOM 5232 N N . LEU B 1 296 ? -23.103 5.861 2.427 1.00 12.62 296 LEU B N 1
ATOM 5233 C CA . LEU B 1 296 ? -22.017 6.785 2.710 1.00 12.58 296 LEU B CA 1
ATOM 5234 C C . LEU B 1 296 ? -20.980 6.150 3.633 1.00 12.29 296 LEU B C 1
ATOM 5235 O O . LEU B 1 296 ? -19.789 6.345 3.425 1.00 12.04 296 LEU B O 1
ATOM 5240 N N . LEU B 1 297 ? -21.420 5.377 4.620 1.00 12.64 297 LEU B N 1
ATOM 5241 C CA . LEU B 1 297 ? -20.471 4.706 5.522 1.00 12.72 297 LEU B CA 1
ATOM 5242 C C . LEU B 1 297 ? -19.517 3.795 4.734 1.00 13.15 297 LEU B C 1
ATOM 5243 O O . LEU B 1 297 ? -18.288 3.799 4.972 1.00 12.55 297 LEU B O 1
ATOM 5248 N N . VAL B 1 298 ? -20.069 3.064 3.764 1.00 12.80 298 VAL B N 1
ATOM 5249 C CA . VAL B 1 298 ? -19.258 2.209 2.906 1.00 13.50 298 VAL B CA 1
ATOM 5250 C C . VAL B 1 298 ? -18.274 3.054 2.078 1.00 13.11 298 VAL B C 1
ATOM 5251 O O . VAL B 1 298 ? -17.101 2.715 1.980 1.00 13.59 298 VAL B O 1
ATOM 5255 N N . VAL B 1 299 ? -18.759 4.160 1.515 1.00 13.05 299 VAL B N 1
ATOM 5256 C CA . VAL B 1 299 ? -17.935 5.034 0.679 1.00 13.59 299 VAL B CA 1
ATOM 5257 C C . VAL B 1 299 ? -16.782 5.661 1.486 1.00 13.20 299 VAL B C 1
ATOM 5258 O O . VAL B 1 299 ? -15.617 5.664 1.053 1.00 12.90 299 VAL B O 1
ATOM 5262 N N . LEU B 1 300 ? -17.085 6.153 2.680 1.00 13.20 300 LEU B N 1
ATOM 5263 C CA . LEU B 1 300 ? -16.034 6.716 3.518 1.00 13.54 300 LEU B CA 1
ATOM 5264 C C . LEU B 1 300 ? -14.941 5.693 3.804 1.00 13.31 300 LEU B C 1
ATOM 5265 O O . LEU B 1 300 ? -13.731 6.031 3.749 1.00 13.90 300 LEU B O 1
ATOM 5270 N N . HIS B 1 301 ? -15.325 4.441 4.074 1.00 13.19 301 HIS B N 1
ATOM 5271 C CA . HIS B 1 301 ? -14.324 3.398 4.333 1.00 14.43 301 HIS B CA 1
ATOM 5272 C C . HIS B 1 301 ? -13.560 3.028 3.058 1.00 14.66 301 HIS B C 1
ATOM 5273 O O . HIS B 1 301 ? -12.375 2.655 3.120 1.00 14.54 301 HIS B O 1
ATOM 5280 N N . GLY B 1 302 ? -14.235 3.176 1.918 1.00 14.33 302 GLY B N 1
ATOM 5281 C CA . GLY B 1 302 ? -13.627 2.983 0.597 1.00 15.24 302 GLY B CA 1
ATOM 5282 C C . GLY B 1 302 ? -12.504 3.959 0.293 1.00 14.88 302 GLY B C 1
ATOM 5283 O O . GLY B 1 302 ? -11.444 3.540 -0.170 1.00 15.36 302 GLY B O 1
ATOM 5284 N N . PHE B 1 303 ? -12.697 5.242 0.590 1.00 14.03 303 PHE B N 1
ATOM 5285 C CA . PHE B 1 303 ? -11.589 6.204 0.531 1.00 14.57 303 PHE B CA 1
ATOM 5286 C C . PHE B 1 303 ? -10.473 5.864 1.505 1.00 14.61 303 PHE B C 1
ATOM 5287 O O . PHE B 1 303 ? -9.279 5.948 1.150 1.00 15.01 303 PHE B O 1
ATOM 5295 N N . TYR B 1 304 ? -10.834 5.480 2.724 1.00 13.79 304 TYR B N 1
ATOM 5296 C CA . TYR B 1 304 ? -9.801 5.103 3.697 1.00 15.21 304 TYR B CA 1
ATOM 5297 C C . TYR B 1 304 ? -8.961 3.931 3.174 1.00 14.99 304 TYR B C 1
ATOM 5298 O O . TYR B 1 304 ? -7.722 3.920 3.315 1.00 14.15 304 TYR B O 1
ATOM 5307 N N . THR B 1 305 ? -9.632 2.941 2.591 1.00 14.42 305 THR B N 1
ATOM 5308 C CA . THR B 1 305 ? -8.954 1.738 2.093 1.00 15.91 305 THR B CA 1
ATOM 5309 C C . THR B 1 305 ? -8.011 2.049 0.917 1.00 15.10 305 THR B C 1
ATOM 5310 O O . THR B 1 305 ? -6.859 1.580 0.889 1.00 16.00 305 THR B O 1
ATOM 5314 N N . VAL B 1 306 ? -8.458 2.860 -0.030 1.00 15.03 306 VAL B N 1
ATOM 5315 C CA . VAL B 1 306 ? -7.571 3.253 -1.168 1.00 15.05 306 VAL B CA 1
ATOM 5316 C C . VAL B 1 306 ? -6.372 4.064 -0.681 1.00 14.58 306 VAL B C 1
ATOM 5317 O O . VAL B 1 306 ? -5.228 3.836 -1.100 1.00 15.02 306 VAL B O 1
ATOM 5321 N N . HIS B 1 307 ? -6.617 4.950 0.273 1.00 13.62 307 HIS B N 1
ATOM 5322 C CA . HIS B 1 307 ? -5.567 5.753 0.882 1.00 14.33 307 HIS B CA 1
ATOM 5323 C C . HIS B 1 307 ? -4.538 4.909 1.642 1.00 14.94 307 HIS B C 1
ATOM 5324 O O . HIS B 1 307 ? -3.310 5.072 1.445 1.00 15.10 307 HIS B O 1
ATOM 5331 N N A SER B 1 308 ? -5.026 4.021 2.504 0.50 14.60 308 SER B N 1
ATOM 5332 N N B SER B 1 308 ? -5.016 4.019 2.509 0.50 14.68 308 SER B N 1
ATOM 5333 C CA A SER B 1 308 ? -4.154 3.180 3.319 0.50 15.22 308 SER B CA 1
ATOM 5334 C CA B SER B 1 308 ? -4.121 3.196 3.322 0.50 15.32 308 SER B CA 1
ATOM 5335 C C A SER B 1 308 ? -3.346 2.182 2.473 0.50 15.87 308 SER B C 1
ATOM 5336 C C B SER B 1 308 ? -3.334 2.185 2.465 0.50 15.92 308 SER B C 1
ATOM 5337 O O A SER B 1 308 ? -2.127 2.043 2.652 0.50 16.44 308 SER B O 1
ATOM 5338 O O B SER B 1 308 ? -2.111 2.048 2.621 0.50 16.44 308 SER B O 1
ATOM 5343 N N . LEU B 1 309 ? -4.017 1.500 1.547 1.00 15.65 309 LEU B N 1
ATOM 5344 C CA . LEU B 1 309 ? -3.352 0.491 0.698 1.00 16.72 309 LEU B CA 1
ATOM 5345 C C . LEU B 1 309 ? -2.348 1.096 -0.299 1.00 16.17 309 LEU B C 1
ATOM 5346 O O . LEU B 1 309 ? -1.407 0.407 -0.714 1.00 16.37 309 LEU B O 1
ATOM 5351 N N . SER B 1 310 ? -2.548 2.362 -0.667 1.00 15.67 310 SER B N 1
ATOM 5352 C CA . SER B 1 310 ? -1.606 3.098 -1.526 1.00 15.87 310 SER B CA 1
ATOM 5353 C C . SER B 1 310 ? -0.517 3.849 -0.734 1.00 15.94 310 SER B C 1
ATOM 5354 O O . SER B 1 310 ? 0.317 4.533 -1.328 1.00 16.34 310 SER B O 1
ATOM 5357 N N . GLY B 1 311 ? -0.498 3.701 0.589 1.00 16.11 311 GLY B N 1
ATOM 5358 C CA . GLY B 1 311 ? 0.459 4.430 1.431 1.00 16.93 311 GLY B CA 1
ATOM 5359 C C . GLY B 1 311 ? 0.318 5.939 1.308 1.00 17.28 311 GLY B C 1
ATOM 5360 O O . GLY B 1 311 ? 1.301 6.679 1.428 1.00 17.07 311 GLY B O 1
ATOM 5361 N N . GLY B 1 312 ? -0.908 6.400 1.046 1.00 17.09 312 GLY B N 1
ATOM 5362 C CA . GLY B 1 312 ? -1.185 7.823 0.900 1.00 16.82 312 GLY B CA 1
ATOM 5363 C C . GLY B 1 312 ? -0.940 8.379 -0.487 1.00 17.20 312 GLY B C 1
ATOM 5364 O O . GLY B 1 312 ? -1.332 9.501 -0.754 1.00 17.21 312 GLY B O 1
ATOM 5365 N N . SER B 1 313 ? -0.332 7.593 -1.382 1.00 17.25 313 SER B N 1
ATOM 5366 C CA . SER B 1 313 ? 0.029 8.098 -2.713 1.00 17.32 313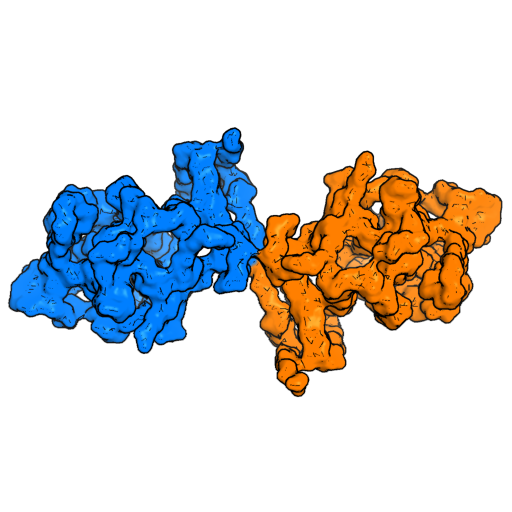 SER B CA 1
ATOM 5367 C C . SER B 1 313 ? -1.199 8.414 -3.594 1.00 17.08 313 SER B C 1
ATOM 5368 O O . SER B 1 313 ? -1.123 9.264 -4.464 1.00 17.40 313 SER B O 1
ATOM 5371 N N . SER B 1 314 ? -2.327 7.755 -3.343 1.00 16.18 314 SER B N 1
ATOM 5372 C CA . SER B 1 314 ? -3.583 8.053 -4.028 1.00 15.73 314 SER B CA 1
ATOM 5373 C C . SER B 1 314 ? -4.032 9.508 -3.830 1.00 15.85 314 SER B C 1
ATOM 5374 O O . SER B 1 314 ? -4.553 10.115 -4.769 1.00 15.58 314 SER B O 1
ATOM 5377 N N . LEU B 1 315 ? -3.819 10.069 -2.635 1.00 16.20 315 LEU B N 1
ATOM 5378 C CA . LEU B 1 315 ? -4.217 11.472 -2.388 1.00 16.83 315 LEU B CA 1
ATOM 5379 C C . LEU B 1 315 ? -3.315 12.442 -3.163 1.00 17.59 315 LEU B C 1
ATOM 5380 O O . LEU B 1 315 ? -3.783 13.423 -3.756 1.00 16.57 315 LEU B O 1
ATOM 5385 N N . THR B 1 316 ? -2.022 12.140 -3.190 1.00 18.83 316 THR B N 1
ATOM 5386 C CA . THR B 1 316 ? -1.081 12.951 -3.944 1.00 20.72 316 THR B CA 1
ATOM 5387 C C . THR B 1 316 ? -1.496 13.001 -5.400 1.00 20.76 316 THR B C 1
ATOM 5388 O O . THR B 1 316 ? -1.595 14.084 -6.003 1.00 21.99 316 THR B O 1
ATOM 5392 N N . HIS B 1 317 ? -1.780 11.836 -5.955 1.00 20.26 317 HIS B N 1
ATOM 5393 C CA . HIS B 1 317 ? -2.186 11.754 -7.342 1.00 21.87 317 HIS B CA 1
ATOM 5394 C C . HIS B 1 317 ? -3.543 12.410 -7.581 1.00 21.08 317 HIS B C 1
ATOM 5395 O O . HIS B 1 317 ? -3.720 13.105 -8.579 1.00 20.26 317 HIS B O 1
ATOM 5402 N N . TRP B 1 318 ? -4.484 12.217 -6.656 1.00 18.23 318 TRP B N 1
ATOM 5403 C CA . TRP B 1 318 ? -5.799 12.822 -6.763 1.00 17.67 318 TRP B CA 1
ATOM 5404 C C . TRP B 1 318 ? -5.718 14.341 -6.826 1.00 17.47 318 TRP B C 1
ATOM 5405 O O . TRP B 1 318 ? -6.388 14.956 -7.634 1.00 18.26 318 TRP B O 1
ATOM 5416 N N . ARG B 1 319 ? -4.907 14.930 -5.959 1.00 17.42 319 ARG B N 1
ATOM 5417 C CA . ARG B 1 319 ? -4.728 16.363 -5.932 1.00 18.77 319 ARG B CA 1
ATOM 5418 C C . ARG B 1 319 ? -4.151 16.886 -7.244 1.00 20.28 319 ARG B C 1
ATOM 5419 O O . ARG B 1 319 ? -4.603 17.898 -7.740 1.00 20.73 319 ARG B O 1
ATOM 5427 N N . ASN B 1 320 ? -3.179 16.176 -7.809 1.00 21.50 320 ASN B N 1
ATOM 5428 C CA . ASN B 1 320 ? -2.618 16.526 -9.135 1.00 23.78 320 ASN B CA 1
ATOM 5429 C C . ASN B 1 320 ? -3.681 16.482 -10.235 1.00 22.46 320 ASN B C 1
ATOM 5430 O O . ASN B 1 320 ? -3.833 17.436 -11.003 1.00 23.46 320 ASN B O 1
ATOM 5435 N N . LEU B 1 321 ? -4.457 15.406 -10.275 1.00 22.30 321 LEU B N 1
ATOM 5436 C CA . LEU B 1 321 ? -5.587 15.287 -11.211 1.00 22.36 321 LEU B CA 1
ATOM 5437 C C . LEU B 1 321 ? -6.602 16.411 -11.049 1.00 22.09 321 LEU B C 1
ATOM 5438 O O . LEU B 1 321 ? -7.106 16.939 -12.047 1.00 20.67 321 LEU B O 1
ATOM 5443 N N . MET B 1 322 ? -6.877 16.791 -9.800 1.00 19.78 322 MET B N 1
ATOM 5444 C CA . MET B 1 322 ? -7.881 17.841 -9.506 1.00 20.01 322 MET B CA 1
ATOM 5445 C C . MET B 1 322 ? -7.416 19.268 -9.777 1.00 20.69 322 MET B C 1
ATOM 5446 O O . MET B 1 322 ? -8.150 20.230 -9.513 1.00 18.71 322 MET B O 1
ATOM 5451 N N . GLU B 1 323 ? -6.197 19.429 -10.301 1.00 21.92 32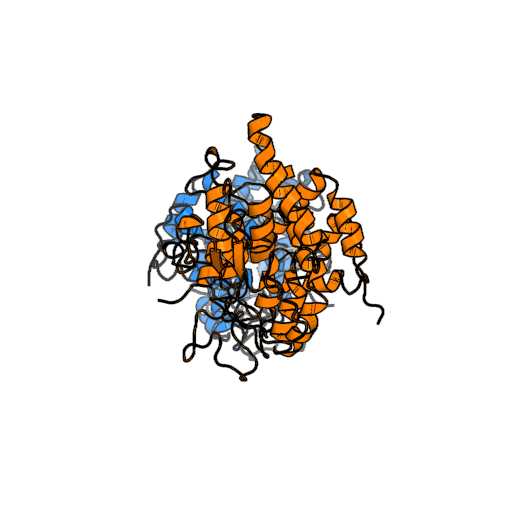3 GLU B N 1
ATOM 5452 C CA . GLU B 1 323 ? -5.771 20.723 -10.797 1.00 23.73 323 GLU B CA 1
ATOM 5453 C C . GLU B 1 323 ? -6.574 21.125 -12.033 1.00 23.84 323 GLU B C 1
ATOM 5454 O O . GLU B 1 323 ? -6.633 22.299 -12.359 1.00 25.32 323 GLU B O 1
ATOM 5460 N N . SER B 1 324 ? -7.184 20.158 -12.714 1.00 23.14 324 SER B N 1
ATOM 5461 C CA . SER B 1 324 ? -8.019 20.435 -13.886 1.00 24.13 324 SER B CA 1
ATOM 5462 C C . SER B 1 324 ? -9.449 20.745 -13.467 1.00 23.96 324 SER B C 1
ATOM 5463 O O . SER B 1 324 ? -10.066 19.949 -12.762 1.00 22.20 324 SER B O 1
ATOM 5466 N N . PRO B 1 325 ? -9.992 21.906 -13.891 1.00 24.92 325 PRO B N 1
ATOM 5467 C CA . PRO B 1 325 ? -11.394 22.205 -13.561 1.00 24.60 325 PRO B CA 1
ATOM 5468 C C . PRO B 1 325 ? -12.395 21.205 -14.179 1.00 24.23 325 PRO B C 1
ATOM 5469 O O . PRO B 1 325 ? -13.457 20.952 -13.603 1.00 22.46 325 PRO B O 1
ATOM 5473 N N . VAL B 1 326 ? -12.064 20.636 -15.338 1.00 23.81 326 VAL B N 1
ATOM 5474 C CA . VAL B 1 326 ? -12.919 19.622 -15.952 1.00 24.48 326 VAL B CA 1
ATOM 5475 C C . VAL B 1 326 ? -12.940 18.364 -15.072 1.00 23.65 326 VAL B C 1
ATOM 5476 O O . VAL B 1 326 ? -13.998 17.781 -14.821 1.00 24.25 326 VAL B O 1
ATOM 5480 N N . SER B 1 327 ? -11.771 17.961 -14.586 1.00 23.31 327 SER B N 1
ATOM 5481 C CA . SER B 1 327 ? -11.671 16.818 -13.676 1.00 23.45 327 SER B CA 1
ATOM 5482 C C . SER B 1 327 ? -12.436 17.067 -12.372 1.00 20.54 327 SER B C 1
ATOM 5483 O O . SER B 1 327 ? -13.109 16.163 -11.868 1.00 20.46 327 SER B O 1
ATOM 5486 N N . ARG B 1 328 ? -12.350 18.286 -11.851 1.00 19.62 328 ARG B N 1
ATOM 5487 C CA . ARG B 1 328 ? -13.090 18.638 -10.628 1.00 18.54 328 ARG B CA 1
ATOM 5488 C C . ARG B 1 328 ? -14.607 18.519 -10.829 1.00 18.51 328 ARG B C 1
ATOM 5489 O O . ARG B 1 328 ? -15.320 17.988 -9.979 1.00 17.38 328 ARG B O 1
ATOM 5497 N N . GLU B 1 329 ? -15.098 18.991 -11.966 1.00 19.66 329 GLU B N 1
ATOM 5498 C CA . GLU B 1 329 ? -16.521 18.896 -12.256 1.00 21.70 329 GLU B CA 1
ATOM 5499 C C . GLU B 1 329 ? -16.974 17.445 -12.350 1.00 21.05 329 GLU B C 1
ATOM 5500 O O . GLU B 1 329 ? -18.003 17.079 -11.782 1.00 20.56 329 GLU B O 1
ATOM 5506 N N . MET B 1 330 ? -16.196 16.617 -13.045 1.00 21.31 330 MET B N 1
ATOM 5507 C CA . MET B 1 330 ? -16.485 15.184 -13.115 1.00 22.66 330 MET B CA 1
ATOM 5508 C C . MET B 1 330 ? -16.479 14.510 -11.730 1.00 20.43 330 MET B C 1
ATOM 5509 O O . MET B 1 330 ? -17.323 13.648 -11.455 1.00 21.02 330 MET B O 1
ATOM 5514 N N . ALA B 1 331 ? -15.545 14.906 -10.867 1.00 19.18 331 ALA B N 1
ATOM 5515 C CA . ALA B 1 331 ? -15.470 14.355 -9.513 1.00 18.03 331 ALA B CA 1
ATOM 5516 C C . ALA B 1 331 ? -16.649 14.819 -8.664 1.00 18.15 331 ALA B C 1
ATOM 5517 O O . ALA B 1 331 ? -17.138 14.064 -7.834 1.00 17.69 331 ALA B O 1
ATOM 5519 N N . ARG B 1 332 ? -17.121 16.053 -8.860 1.00 17.44 332 ARG B N 1
ATOM 5520 C CA . ARG B 1 332 ? -18.324 16.513 -8.149 1.00 17.81 332 ARG B CA 1
ATOM 5521 C C . ARG B 1 332 ? -19.557 15.743 -8.579 1.00 18.52 332 ARG B C 1
ATOM 5522 O O . ARG B 1 332 ? -20.448 15.508 -7.771 1.00 17.99 332 ARG B O 1
ATOM 5530 N N . ASP B 1 333 ? -19.623 15.355 -9.854 1.00 19.58 333 ASP B N 1
ATOM 5531 C CA . ASP B 1 333 ? -20.715 14.504 -10.322 1.00 20.38 333 ASP B CA 1
ATOM 5532 C C . ASP B 1 333 ? -20.739 13.168 -9.555 1.00 18.98 333 ASP B C 1
ATOM 5533 O O . ASP B 1 333 ? -21.812 12.730 -9.133 1.00 19.29 333 ASP B O 1
ATOM 5538 N N . MET B 1 334 ? -19.565 12.555 -9.367 1.00 19.37 334 MET B N 1
ATOM 5539 C CA . MET B 1 334 ? -19.394 11.342 -8.549 1.00 20.05 334 MET B CA 1
ATOM 5540 C C . MET B 1 334 ? -19.899 11.556 -7.118 1.00 19.01 334 MET B C 1
ATOM 5541 O O . MET B 1 334 ? -20.680 10.749 -6.590 1.00 17.46 334 MET B O 1
ATOM 5546 N N . VAL B 1 335 ? -19.473 12.657 -6.504 1.00 17.85 335 VAL B N 1
ATOM 5547 C CA . VAL B 1 335 ? -19.940 12.989 -5.140 1.00 17.84 335 VAL B CA 1
ATOM 5548 C C . VAL B 1 335 ? -21.466 13.108 -5.069 1.00 16.65 335 VAL B C 1
ATOM 5549 O O . VAL B 1 335 ? -22.102 12.612 -4.125 1.00 15.81 335 VAL B O 1
ATOM 5553 N N . ASN B 1 336 ? -22.077 13.734 -6.073 1.00 17.77 336 ASN B N 1
ATOM 5554 C CA . ASN B 1 336 ? -23.524 13.851 -6.066 1.00 18.35 336 ASN B CA 1
ATOM 5555 C C . ASN B 1 336 ? -24.222 12.514 -6.221 1.00 18.32 336 ASN B C 1
ATOM 5556 O O . ASN B 1 336 ? -25.272 12.310 -5.631 1.00 18.45 336 ASN B O 1
ATOM 5561 N N . LEU B 1 337 ? -23.658 11.604 -7.007 1.00 19.49 337 LEU B N 1
ATOM 5562 C CA . LEU B 1 337 ? -24.227 10.253 -7.106 1.00 20.91 337 LEU B CA 1
ATOM 5563 C C . LEU B 1 337 ? -24.176 9.586 -5.736 1.00 19.59 337 LEU B C 1
ATOM 5564 O O . LEU B 1 337 ? -25.168 8.970 -5.299 1.00 19.42 337 LEU B O 1
ATOM 5569 N N . ILE B 1 338 ? -23.031 9.732 -5.071 1.00 18.49 338 ILE B N 1
ATOM 5570 C CA . ILE B 1 338 ? -22.819 9.166 -3.733 1.00 18.30 338 ILE B CA 1
ATOM 5571 C C . ILE B 1 338 ? -23.828 9.720 -2.729 1.00 17.33 338 ILE B C 1
ATOM 5572 O O . ILE B 1 338 ? -24.468 8.949 -2.005 1.00 17.04 338 ILE B O 1
ATOM 5577 N N . LEU B 1 339 ? -24.033 11.039 -2.725 1.00 16.80 339 LEU B N 1
ATOM 5578 C CA . LEU B 1 339 ? -24.981 11.641 -1.770 1.00 17.18 339 LEU B CA 1
ATOM 5579 C C . LEU B 1 339 ? -26.432 11.214 -2.006 1.00 17.27 339 LEU B C 1
ATOM 5580 O O . LEU B 1 339 ? -27.240 11.195 -1.074 1.00 15.83 339 LEU B O 1
ATOM 5585 N N . ALA B 1 340 ? -26.767 10.864 -3.248 1.00 15.70 340 ALA B N 1
ATOM 5586 C CA . ALA B 1 340 ? -28.114 10.369 -3.575 1.00 16.87 340 ALA B CA 1
ATOM 5587 C C . ALA B 1 340 ? -28.304 8.888 -3.173 1.00 16.20 340 ALA B C 1
ATOM 5588 O O . ALA B 1 340 ? -29.414 8.334 -3.261 1.00 15.97 340 ALA B O 1
ATOM 5590 N N . GLY B 1 341 ? -27.233 8.244 -2.723 1.00 15.52 341 GLY B N 1
ATOM 5591 C CA . GLY B 1 341 ? -27.306 6.882 -2.252 1.00 16.16 341 GLY B CA 1
ATOM 5592 C C . GLY B 1 341 ? -27.001 5.844 -3.308 1.00 16.77 341 GLY B C 1
ATOM 5593 O O . GLY B 1 341 ? -27.181 4.638 -3.082 1.00 16.58 341 GLY B O 1
ATOM 5594 N N . THR B 1 342 ? -26.539 6.297 -4.469 1.00 17.29 342 THR B N 1
ATOM 5595 C CA . THR B 1 342 ? -26.193 5.388 -5.554 1.00 18.89 342 THR B CA 1
ATOM 5596 C C . THR B 1 342 ? -24.991 4.528 -5.109 1.00 20.36 342 THR B C 1
ATOM 5597 O O . THR B 1 342 ? -23.969 5.070 -4.675 1.00 20.24 342 THR B O 1
ATOM 5601 N N . PRO B 1 343 ? -25.117 3.195 -5.185 1.00 19.91 343 PRO B N 1
ATOM 5602 C CA . PRO B 1 343 ? -24.105 2.332 -4.566 1.00 21.45 343 PRO B CA 1
ATOM 5603 C C . PRO B 1 343 ? -22.887 2.063 -5.446 1.00 26.22 343 PRO B C 1
ATOM 5604 O O . PRO B 1 343 ? -22.607 0.912 -5.760 1.00 27.09 343 PRO B O 1
ATOM 5608 N N . VAL B 1 344 ? -22.169 3.110 -5.818 1.00 28.89 344 VAL B N 1
ATOM 5609 C CA . VAL B 1 344 ? -20.970 2.957 -6.640 1.00 31.75 344 VAL B CA 1
ATOM 5610 C C . VAL B 1 344 ? -19.771 2.628 -5.750 1.00 29.85 344 VAL B C 1
ATOM 5611 O O . VAL B 1 344 ? -19.695 3.072 -4.607 1.00 30.32 344 VAL B O 1
ATOM 5615 N N A GLU B 1 345 ? -18.840 1.839 -6.286 0.50 27.79 345 GLU B N 1
ATOM 5616 N N B GLU B 1 345 ? -18.856 1.821 -6.277 0.50 27.43 345 GLU B N 1
ATOM 5617 C CA A GLU B 1 345 ? -17.621 1.457 -5.572 0.50 27.88 345 GLU B CA 1
ATOM 5618 C CA B GLU B 1 345 ? -17.665 1.441 -5.543 0.50 27.41 345 GLU B CA 1
ATOM 5619 C C A GLU B 1 345 ? -16.529 2.514 -5.747 0.50 25.24 345 GLU B C 1
ATOM 5620 C C B GLU B 1 345 ? -16.556 2.475 -5.771 0.50 24.69 345 GLU B C 1
ATOM 5621 O O A GLU B 1 345 ? -16.111 2.785 -6.882 0.50 22.99 345 GLU B O 1
ATOM 5622 O O B GLU B 1 345 ? -16.209 2.789 -6.905 0.50 22.85 345 GLU B O 1
ATOM 5633 N N A VAL B 1 346 ? -16.061 3.093 -4.635 0.70 24.42 346 VAL B N 1
ATOM 5634 N N B VAL B 1 346 ? -16.019 3.018 -4.671 0.30 23.46 346 VAL B N 1
ATOM 5635 C CA A VAL B 1 346 ? -15.044 4.153 -4.675 0.70 24.72 346 VAL B CA 1
ATOM 5636 C CA B VAL B 1 346 ? -15.058 4.136 -4.711 0.30 23.24 346 VAL B CA 1
ATOM 5637 C C A VAL B 1 346 ? -13.866 3.826 -5.557 0.70 23.15 346 VAL B C 1
ATOM 5638 C C B VAL B 1 346 ? -13.854 3.825 -5.571 0.30 22.94 346 VAL B C 1
ATOM 5639 O O A VAL B 1 346 ? -13.518 4.620 -6.416 0.70 21.80 346 VAL B O 1
ATOM 5640 O O B VAL B 1 346 ? -13.450 4.630 -6.408 0.30 22.31 346 VAL B O 1
ATOM 5647 N N . GLN B 1 347 ? -13.263 2.661 -5.348 1.00 23.24 347 GLN B N 1
ATOM 5648 C CA . GLN B 1 347 ? -12.046 2.312 -6.059 1.00 25.21 347 GLN B CA 1
ATOM 5649 C C . GLN B 1 347 ? -12.301 2.273 -7.562 1.00 23.40 347 GLN B C 1
ATOM 5650 O O . GLN B 1 347 ? -11.462 2.697 -8.341 1.00 21.73 347 GLN B O 1
ATOM 5656 N N . VAL B 1 348 ? -13.471 1.783 -7.964 1.00 21.66 348 VAL B N 1
ATOM 5657 C CA . VAL B 1 348 ? -13.825 1.705 -9.380 1.00 22.02 348 VAL B CA 1
ATOM 5658 C C . VAL B 1 348 ? -14.004 3.088 -9.982 1.00 21.09 348 VAL B C 1
ATOM 5659 O O . VAL B 1 348 ? -13.487 3.374 -11.074 1.00 21.33 348 VAL B O 1
ATOM 5663 N N . GLU B 1 349 ? -14.719 3.957 -9.274 1.00 20.77 349 GLU B N 1
ATOM 5664 C CA . GLU B 1 349 ? -14.964 5.315 -9.744 1.00 22.21 349 GLU B CA 1
ATOM 5665 C C . GLU B 1 349 ? -13.676 6.138 -9.752 1.00 22.87 349 GLU B C 1
ATOM 5666 O O . GLU B 1 349 ? -13.447 6.940 -10.670 1.00 21.79 349 GLU B O 1
ATOM 5672 N N . LEU B 1 350 ? -12.838 5.951 -8.729 1.00 21.52 350 LEU B N 1
ATOM 5673 C CA . LEU B 1 350 ? -11.566 6.678 -8.690 1.00 22.91 350 LEU B CA 1
ATOM 5674 C C . LEU B 1 350 ? -10.645 6.266 -9.824 1.00 21.97 350 LEU B C 1
ATOM 5675 O O . LEU B 1 350 ? -9.950 7.118 -10.380 1.00 23.20 350 LEU B O 1
ATOM 5680 N N . ALA B 1 351 ? -10.627 4.984 -10.178 1.00 22.24 351 ALA B N 1
ATOM 5681 C CA . ALA B 1 351 ? -9.787 4.520 -11.264 1.00 23.41 351 ALA B CA 1
ATOM 5682 C C . ALA B 1 351 ? -10.225 5.148 -12.599 1.00 25.72 351 ALA B C 1
ATOM 5683 O O . ALA B 1 351 ? -9.402 5.582 -13.405 1.00 24.61 351 ALA B O 1
ATOM 5685 N N . LYS B 1 352 ? -11.534 5.222 -12.816 1.00 25.93 352 LYS B N 1
ATOM 5686 C CA . LYS B 1 352 ? -12.074 5.939 -13.980 1.00 27.77 352 LYS B CA 1
ATOM 5687 C C . LYS B 1 352 ? -11.521 7.366 -14.091 1.00 27.11 352 LYS B C 1
ATOM 5688 O O . LYS B 1 352 ? -11.287 7.865 -15.186 1.00 27.02 352 LYS B O 1
ATOM 5694 N N . LEU B 1 353 ? -11.323 8.033 -12.954 1.00 25.42 353 LEU B N 1
ATOM 5695 C CA . LEU B 1 353 ? -10.761 9.382 -12.935 1.00 26.45 353 LEU B CA 1
ATOM 5696 C C . LEU B 1 353 ? -9.218 9.432 -12.960 1.00 28.71 353 LEU B C 1
ATOM 5697 O O . LEU B 1 353 ? -8.634 10.521 -13.042 1.00 28.95 353 LEU B O 1
ATOM 5702 N N . GLY B 1 354 ? -8.570 8.270 -12.903 1.00 28.67 354 GLY B N 1
ATOM 5703 C CA . GLY B 1 354 ? -7.117 8.172 -13.074 1.00 29.68 354 GLY B CA 1
ATOM 5704 C C . GLY B 1 354 ? -6.332 7.738 -11.840 1.00 28.85 354 GLY B C 1
ATOM 5705 O O . GLY B 1 354 ? -5.106 7.827 -11.831 1.00 29.48 354 GLY B O 1
ATOM 5706 N N . ILE B 1 355 ? -7.004 7.284 -10.790 1.00 26.86 355 ILE B N 1
ATOM 5707 C CA . ILE B 1 355 ? -6.313 6.745 -9.617 1.00 27.32 355 ILE B CA 1
ATOM 5708 C C . ILE B 1 355 ? -6.145 5.214 -9.737 1.00 27.43 355 ILE B C 1
ATOM 5709 O O . ILE B 1 355 ? -7.135 4.478 -9.740 1.00 26.72 355 ILE B O 1
ATOM 5714 N N . PRO B 1 356 ? -4.895 4.723 -9.796 1.00 28.39 356 PRO B N 1
ATOM 5715 C CA . PRO B 1 356 ? -4.737 3.249 -9.816 1.00 27.21 356 PRO B CA 1
ATOM 5716 C C . PRO B 1 356 ? -5.241 2.583 -8.542 1.00 25.82 356 PRO B C 1
ATOM 5717 O O . PRO B 1 356 ? -5.040 3.111 -7.451 1.00 25.46 356 PRO B O 1
ATOM 5721 N N . THR B 1 357 ? -5.946 1.460 -8.679 1.00 26.42 357 THR B N 1
ATOM 5722 C CA . THR B 1 357 ? -6.460 0.743 -7.514 1.00 26.85 357 THR B CA 1
ATOM 5723 C C . THR B 1 357 ? -5.323 -0.055 -6.840 1.00 26.24 357 THR B C 1
ATOM 5724 O O . THR B 1 357 ? -4.794 -0.997 -7.429 1.00 24.16 357 THR B O 1
ATOM 5728 N N . PRO B 1 358 ? -4.950 0.324 -5.608 1.00 22.94 358 PRO B N 1
ATOM 5729 C CA . PRO B 1 358 ? -3.948 -0.474 -4.920 1.00 22.98 358 PRO B CA 1
ATOM 5730 C C . PRO B 1 358 ? -4.473 -1.847 -4.524 1.00 25.07 358 PRO B C 1
ATOM 5731 O O . PRO B 1 358 ? -5.689 -2.040 -4.365 1.00 24.10 358 PRO B O 1
ATOM 5735 N N A VAL B 1 359 ? -3.566 -2.807 -4.388 0.50 25.18 359 VAL B N 1
ATOM 5736 N N B VAL B 1 359 ? -3.546 -2.787 -4.360 0.50 25.46 359 VAL B N 1
ATOM 5737 C CA A VAL B 1 359 ? -3.912 -4.109 -3.840 0.50 27.08 359 VAL B CA 1
ATOM 5738 C CA B VAL B 1 359 ? -3.834 -4.126 -3.867 0.50 27.58 359 VAL B CA 1
ATOM 5739 C C A VAL B 1 359 ? -3.143 -4.332 -2.539 0.50 28.63 359 VAL B C 1
ATOM 5740 C C B VAL B 1 359 ? -3.113 -4.346 -2.541 0.50 28.93 359 VAL B C 1
ATOM 5741 O O A VAL B 1 359 ? -2.129 -3.680 -2.282 0.50 27.93 359 VAL B O 1
ATOM 5742 O O B VAL B 1 359 ? -2.081 -3.721 -2.279 0.50 28.20 359 VAL B O 1
ATOM 5749 N N . ASP B 1 360 ? -3.658 -5.228 -1.706 1.00 30.42 360 ASP B N 1
ATOM 5750 C CA . ASP B 1 360 ? -3.071 -5.501 -0.398 1.00 32.32 360 ASP B CA 1
ATOM 5751 C C . ASP B 1 360 ? -1.831 -6.421 -0.482 1.00 32.50 360 ASP B C 1
ATOM 5752 O O . ASP B 1 360 ? -1.920 -7.531 -0.970 1.00 32.12 360 ASP B O 1
ATOM 5757 N N . TYR B 1 361 ? -0.680 -5.921 -0.017 1.00 34.57 361 TYR B N 1
ATOM 5758 C CA . TYR B 1 361 ? 0.606 -6.654 -0.048 1.00 36.27 361 TYR B CA 1
ATOM 5759 C C . TYR B 1 361 ? 1.059 -7.155 1.341 1.00 39.68 361 TYR B C 1
ATOM 5760 O O . TYR B 1 361 ? 2.202 -7.593 1.497 1.00 38.48 361 TYR B O 1
ATOM 5769 N N . LYS B 1 362 ? 0.173 -7.097 2.337 1.00 42.14 362 LYS B N 1
ATOM 5770 C CA . LYS B 1 362 ? 0.536 -7.437 3.723 1.00 44.45 362 LYS B CA 1
ATOM 5771 C C . LYS B 1 362 ? 0.973 -8.895 3.870 1.00 43.41 362 LYS B C 1
ATOM 5772 O O . LYS B 1 362 ? 0.398 -9.788 3.251 1.00 47.19 362 LYS B O 1
#

Sequence (688 aa):
HVAHPSLGRGDGFPFLWDNNAASTLDQLNGTDDTTIILNGFNYLLDRLSMFKTVLEGTRKYFDSFAPNNNTANIYWGFFTIYLNWILATGRSADPTGHTTCGLAHGDPMCLAEESWWNCIKKYNPAAIAFFAAKKKAGIFGDDVTKTIVLAKPKEANSPYCCSSEEEECQQAAYPDVMATYLDYFEYLMSLEKTGESSIDMDKAQQQLLWKAHVTSMENSIAVVCKPRLKNYNIIERQLDRDYLLISLLLYFAATNFPTNFIESIIKFVADMPHRQLRFGDIIAPFIPDMDMMKKKNNLLVVLHGFYTVVHSSLSGGSSSLTHWRNLMESPVSREMARDMVNLILAGTPPVEVQQVELAKLGIPTPVDHVAHPSLGRGDGFPFLWDNAASTLDQLNNGTDTTIILNGFNYLDRLSMFKTVLEGTRRKYFDSFAPNNNTANIYWGFFTIYLNWIILATGRSADPTGHTTCGLAHGDPMCLAEESWWNCIKKYNPAAIAFFAAKKAGIFGDVTKTIVLAKPKEANSPYCCSSEEECQQAAYPDVMATYLDYFEYLMSLEKTGESIDMDKAQQQLLWKAHVTSMENSIIAVCKPRLKNYNIIERQLDRDYLLISLLLYFAATNFPTNFIESIKFVADMPHRQLRFGDIAPFIPDMDMMKKKNNLLVVLHGFYTVHSSLSGGSSLTHWRNLMESPVSREMARDMVNLILAGTPVEEVVQVELAKLGIPTPVVDYK

Foldseek 3Di:
DAQFQQCAVNNRQHPCLVVADQAQVPADDDPAEGEAELQFLRSLLNLLNNLLNLLLVQCPVPDHPSQQPLSCQLSSVSRNCLQQQQQAALQPPDCACPPVHPVRGGDLLRLSSQLSSCSRPLLSLLLQVLQSNHPDRHFYFYDDDPDDPGSDDTGSVRCCVLQVVLNVLSNVLNNVSVCCVVVVHRDPLLVSLLSSLVSSLSSLVSRCVVSVVSLVSDPPVLSVLVVLVSLVSLLLSLLSAGNGSVVSSLVSLLADSYRDDPVDDAPPHVVDDLLNSQVSQVSVLSVVQCVQVVNVLSVQSNVLSVDNVSSVVVNVVVVCSSVNNRDRNQVVSVVSVRDTGDD/DAQFQQQAVNNRQHPCLVVADLAQVPADDDPAEGEAELQFLRSLLNLLNVLLNLLLVQCPVPDHPSQQPLSQQLSSVSRNCLQQQQQADLQPPDCACPPVPDVRGGDLLRLSSQLSSCSRPLLSLLLQVLQSNHPDRHAYFYDDDPDDPGSHDTGNVRCCVLQVVLNVLSNVLNNLSVVCVVVVPRDPLLVSLLSSLVSSLSSLVSRCVVSVVSLVSDDPVLSVLVVLVSLVSLLLSLLSAGNGSVVSSLVSLLADSYRDDPVDDAPPPPVDDLLNSLVSQQSVLSVVQCVLVVNVLSVVSNVLSVDNVLSVLVNVVVVCSSVNNNDRNLVSSVVSPRHRGDHPD

Secondary structure (DSSP, 8-state):
---BTTTBTTTSSPTTGGGS-SSGGGS-B-SSEEEE-TTBHHHHHHHHHHHHHHHHHHHGGGSGGGTT-TTHHHHHHHHHHHHTTTTS-SSSS--TTSTTS-TTB--TT-HHHHHHHHHHHHHHHHHHHHTTT----SEEEEPPPSSTT-SS--SHHHHHHH-HHHHHHHHHHHHHHHHHHHHTPPP-HHHHHHHHHHHHHHHHHHHHHHHGGGGGGS-HHHHHHHHHHHHHHHHHHHTT---SHHHHHHHHHTS-SS---TT--TT--TTS-HHHHHHHHHHHHHHHHHHHTTTHHHHHHHHHTTSHHHHHHHHHHHHHHHTT----HHHHHHHTT------/---BTTTBTTTSSPTTGGGS-SSGGGSSB-SSEEEE-TTBHHHHHHHHHHHHHHHHHHHGGGSGGGTT-TTHHHHHHHHHHHHTTTTS-SSSS--TTSTTS-TTB--TT-HHHHHHHHHHHHHHHHHHHHTTT----SEEEEPPPSSTT-SS--SHHHHHHH-HHHHHHHHHHHHHHHHHHHH-PPP-HHHHHHHHHHHHHHHHHHHHHHHGGGGGGS-HHHHHHHHHHHHHHHHHHHTT---SHHHHHHHHTTS-SS---TT--TT--TTS-HHHHHHHHHHHHHHHHHHHTTTHHHHHHHHHTTSHHHHHHHHHHHHHHHTT----HHHHHHHTT--------

B-factor: mean 21.35, std 8.35, range [10.53, 75.79]

Radius of gyration: 32.1 Å; Cα contacts (8 Å, |Δi|>4): 1139; chains: 2; bounding box: 62×86×81 Å